Protein AF-A0AAU4K3E0-F1 (afdb_monomer_lite)

pLDDT: mean 83.09, std 16.46, range [31.44, 98.0]

Radius of gyration: 35.88 Å; chains: 1; bounding box: 140×46×78 Å

Organism: NCBI:txid1603258

Structure (mmCIF, N/CA/C/O backbone):
data_AF-A0AAU4K3E0-F1
#
_entry.id   AF-A0AAU4K3E0-F1
#
loop_
_atom_site.group_PDB
_atom_site.id
_atom_site.type_symbol
_atom_site.label_atom_id
_atom_site.label_alt_id
_atom_site.label_comp_id
_atom_site.label_asym_id
_atom_site.label_entity_id
_atom_site.label_seq_id
_atom_site.pdbx_PDB_ins_code
_atom_site.Cartn_x
_atom_site.Cartn_y
_atom_site.Cartn_z
_atom_site.occupancy
_atom_site.B_iso_or_equiv
_atom_site.auth_seq_id
_atom_site.auth_comp_id
_atom_site.auth_asym_id
_atom_site.auth_atom_id
_atom_site.pdbx_PDB_model_num
ATOM 1 N N . MET A 1 1 ? -106.480 -15.255 41.053 1.00 34.50 1 MET A N 1
ATOM 2 C CA . MET A 1 1 ? -106.385 -16.571 40.388 1.00 34.50 1 MET A CA 1
ATOM 3 C C . MET A 1 1 ? -106.235 -16.315 38.897 1.00 34.50 1 MET A C 1
ATOM 5 O O . MET A 1 1 ? -107.130 -15.662 38.391 1.00 34.50 1 MET A O 1
ATOM 9 N N . SER A 1 2 ? -105.126 -16.793 38.299 1.00 38.59 2 SER A N 1
ATOM 10 C CA . SER A 1 2 ? -104.834 -17.085 36.866 1.00 38.59 2 SER A CA 1
ATOM 11 C C . SER A 1 2 ? -105.125 -15.996 35.803 1.00 38.59 2 SER A C 1
ATOM 13 O O . SER A 1 2 ? -106.161 -15.362 35.859 1.00 38.59 2 SER A O 1
ATOM 15 N N . GLU A 1 3 ? -104.283 -15.679 34.810 1.00 31.44 3 GLU A N 1
ATOM 16 C CA . GLU A 1 3 ? -103.585 -16.550 33.848 1.00 31.44 3 GLU A CA 1
ATOM 17 C C . GLU A 1 3 ? -102.465 -15.796 33.081 1.00 31.44 3 GLU A C 1
ATOM 19 O O . GLU A 1 3 ? -102.574 -14.596 32.845 1.00 31.44 3 GLU A O 1
ATOM 24 N N . ALA A 1 4 ? -101.453 -16.571 32.654 1.00 32.88 4 ALA A N 1
ATOM 25 C CA . ALA A 1 4 ? -100.627 -16.503 31.428 1.00 32.88 4 ALA A CA 1
ATOM 26 C C . ALA A 1 4 ? -99.948 -15.166 31.026 1.00 32.88 4 ALA A C 1
ATOM 28 O O . ALA A 1 4 ? -100.584 -14.173 30.710 1.00 32.88 4 ALA A O 1
ATOM 29 N N . GLY A 1 5 ? -98.618 -15.053 30.933 1.00 37.00 5 GLY A N 1
ATOM 30 C CA . GLY A 1 5 ? -97.695 -15.954 30.237 1.00 37.00 5 GLY A CA 1
ATOM 31 C C . GLY A 1 5 ? -97.355 -15.392 28.847 1.00 37.00 5 GLY A C 1
ATOM 32 O O . GLY A 1 5 ? -97.988 -15.757 27.863 1.00 37.00 5 GLY A O 1
ATOM 33 N N . ARG A 1 6 ? -96.344 -14.515 28.739 1.00 33.12 6 ARG A N 1
ATOM 34 C CA . ARG A 1 6 ? -95.689 -14.189 27.457 1.00 33.12 6 ARG A CA 1
ATOM 35 C C . ARG A 1 6 ? -94.205 -14.526 27.556 1.00 33.12 6 ARG A C 1
ATOM 37 O O . ARG A 1 6 ? -93.432 -13.804 28.174 1.00 33.12 6 ARG A O 1
ATOM 44 N N . LEU A 1 7 ? -93.852 -15.660 26.958 1.00 34.28 7 LEU A N 1
ATOM 45 C CA . LEU A 1 7 ? -92.480 -16.098 26.713 1.00 34.28 7 LEU A CA 1
ATOM 46 C C . LEU A 1 7 ? -91.732 -15.048 25.865 1.00 34.28 7 LEU A C 1
ATOM 48 O O . LEU A 1 7 ? -92.329 -14.511 24.924 1.00 34.28 7 LEU A O 1
ATOM 52 N N . PRO A 1 8 ? -90.442 -14.768 26.123 1.00 38.12 8 PRO A N 1
ATOM 53 C CA . PRO A 1 8 ? -89.614 -14.051 25.164 1.00 38.12 8 PRO A CA 1
ATOM 54 C C . PRO A 1 8 ? -89.419 -14.918 23.912 1.00 38.12 8 PRO A C 1
ATOM 56 O O . PRO A 1 8 ? -89.196 -16.128 23.994 1.00 38.12 8 PRO A O 1
ATOM 59 N N . ARG A 1 9 ? -89.561 -14.289 22.739 1.00 39.91 9 ARG A N 1
ATOM 60 C CA . ARG A 1 9 ? -89.386 -14.930 21.430 1.00 39.91 9 ARG A CA 1
ATOM 61 C C . ARG A 1 9 ? -87.986 -15.539 21.342 1.00 39.91 9 ARG A C 1
ATOM 63 O O . ARG A 1 9 ? -86.998 -14.851 21.583 1.00 39.91 9 ARG A O 1
ATOM 70 N N . ARG A 1 10 ? -87.942 -16.824 20.984 1.00 36.66 10 ARG A N 1
ATOM 71 C CA . ARG A 1 10 ? -86.730 -17.571 20.640 1.00 36.66 10 ARG A CA 1
ATOM 72 C C . ARG A 1 10 ? -85.936 -16.802 19.586 1.00 36.66 10 ARG A C 1
ATOM 74 O O . ARG A 1 10 ? -86.478 -16.447 18.543 1.00 36.66 10 ARG A O 1
ATOM 81 N N . GLN A 1 11 ? -84.664 -16.575 19.878 1.00 46.00 11 GLN A N 1
ATOM 82 C CA . GLN A 1 11 ? -83.657 -16.206 18.896 1.00 46.00 11 GLN A CA 1
ATOM 83 C C . GLN A 1 11 ? -83.260 -17.509 18.195 1.00 46.00 11 GLN A C 1
ATOM 85 O O . GLN A 1 11 ? -82.720 -18.410 18.836 1.00 46.00 11 GLN A O 1
ATOM 90 N N . GLU A 1 12 ? -83.616 -17.664 16.924 1.00 45.16 12 GLU A N 1
ATOM 91 C CA . GLU A 1 12 ? -83.157 -18.799 16.124 1.00 45.16 12 GLU A CA 1
ATOM 92 C C . GLU A 1 12 ? -81.790 -18.447 15.540 1.00 45.16 12 GLU A C 1
ATOM 94 O O . GLU A 1 12 ? -81.661 -17.534 14.729 1.00 45.16 12 GLU A O 1
ATOM 99 N N . GLN A 1 13 ? -80.760 -19.148 16.009 1.00 45.66 13 GLN A N 1
ATOM 100 C CA . GLN A 1 13 ? -79.448 -19.174 15.377 1.00 45.66 13 GLN A CA 1
ATOM 101 C C . GLN A 1 13 ? -79.429 -20.370 14.427 1.00 45.66 13 GLN A C 1
ATOM 103 O O . GLN A 1 13 ? -79.470 -21.516 14.873 1.00 45.66 13 GLN A O 1
ATOM 108 N N . ALA A 1 14 ? -79.391 -20.101 13.126 1.00 44.38 14 ALA A N 1
ATOM 109 C CA . ALA A 1 14 ? -79.037 -21.099 12.127 1.00 44.38 14 ALA A CA 1
ATOM 110 C C . ALA A 1 14 ? -77.561 -20.902 11.765 1.00 44.38 14 ALA A C 1
ATOM 112 O O . ALA A 1 14 ? -77.150 -19.795 11.419 1.00 44.38 14 ALA A O 1
ATOM 113 N N . ALA A 1 15 ? -76.774 -21.969 11.892 1.00 46.75 15 ALA A N 1
ATOM 114 C CA . ALA A 1 15 ? -75.382 -22.017 11.470 1.00 46.75 15 ALA A CA 1
ATOM 115 C C . ALA A 1 15 ? -75.309 -22.603 10.057 1.00 46.75 15 ALA A C 1
ATOM 117 O O . ALA A 1 15 ? -75.881 -23.666 9.815 1.00 46.75 15 ALA A O 1
ATOM 118 N N . ASP A 1 16 ? -74.594 -21.931 9.157 1.00 36.75 16 ASP A N 1
ATOM 119 C CA . ASP A 1 16 ? -74.153 -22.515 7.893 1.00 36.75 16 ASP A CA 1
ATOM 120 C C . ASP A 1 16 ? -72.774 -21.941 7.519 1.00 36.75 16 ASP A C 1
ATOM 122 O O . ASP A 1 16 ? -72.615 -20.725 7.401 1.00 36.75 16 ASP A O 1
ATOM 126 N N . GLY A 1 17 ? -71.780 -22.826 7.384 1.00 38.28 17 GLY A N 1
ATOM 127 C CA . GLY A 1 17 ? -70.406 -22.530 6.951 1.00 38.28 17 GLY A CA 1
ATOM 128 C C . GLY A 1 17 ? -69.360 -22.335 8.065 1.00 38.28 17 GLY A C 1
ATOM 129 O O . GLY A 1 17 ? -69.482 -21.439 8.902 1.00 38.28 17 GLY A O 1
ATOM 130 N N . ASP A 1 18 ? -68.294 -23.151 8.033 1.00 50.84 18 ASP A N 1
ATOM 131 C CA . ASP A 1 18 ? -67.126 -23.076 8.926 1.00 50.84 18 ASP A CA 1
ATOM 132 C C . ASP A 1 18 ? -66.590 -21.632 9.009 1.00 50.84 18 ASP A C 1
ATOM 134 O O . ASP A 1 18 ? -66.115 -21.072 8.021 1.00 50.84 18 ASP A O 1
ATOM 138 N N . ASN A 1 19 ? -66.661 -21.039 10.207 1.00 45.50 19 ASN A N 1
ATOM 139 C CA . ASN A 1 19 ? -66.242 -19.674 10.568 1.00 45.50 19 ASN A CA 1
ATOM 140 C C . ASN A 1 19 ? -67.137 -18.475 10.176 1.00 45.50 19 ASN A C 1
ATOM 142 O O . ASN A 1 19 ? -66.684 -17.335 10.302 1.00 45.50 19 ASN A O 1
ATOM 146 N N . ALA A 1 20 ? -68.411 -18.659 9.813 1.00 45.19 20 ALA A N 1
ATOM 147 C CA . ALA A 1 20 ? -69.336 -17.530 9.628 1.00 45.19 20 ALA A CA 1
ATOM 148 C C . ALA A 1 20 ? -70.405 -17.435 10.736 1.00 45.19 20 ALA A C 1
ATOM 150 O O . ALA A 1 20 ? -71.230 -18.326 10.920 1.00 45.19 20 ALA A O 1
ATOM 151 N N . SER A 1 21 ? -70.420 -16.308 11.460 1.00 51.59 21 SER A N 1
ATOM 152 C CA . SER A 1 21 ? -71.492 -15.933 12.395 1.00 51.59 21 SER A CA 1
ATOM 153 C C . SER A 1 21 ? -72.419 -14.919 11.725 1.00 51.59 21 SER A C 1
ATOM 155 O O . SER A 1 21 ? -72.050 -13.761 11.528 1.00 51.59 21 SER A O 1
ATOM 157 N N . MET A 1 22 ? -73.630 -15.348 11.366 1.00 47.00 22 MET A N 1
ATOM 158 C CA . MET A 1 22 ? -74.671 -14.472 10.824 1.00 47.00 22 MET A CA 1
ATOM 159 C C . MET A 1 22 ? -75.481 -13.878 11.979 1.00 47.00 22 MET A C 1
ATOM 161 O O . MET A 1 22 ? -76.388 -14.508 12.520 1.00 47.00 22 MET A O 1
ATOM 165 N N . THR A 1 23 ? -75.144 -12.650 12.373 1.00 55.19 23 THR A N 1
ATOM 166 C CA . THR A 1 23 ? -75.897 -11.897 13.386 1.00 55.19 23 THR A CA 1
ATOM 167 C C . THR A 1 23 ? -76.857 -10.938 12.687 1.00 55.19 23 THR A C 1
ATOM 169 O O . THR A 1 23 ? -76.417 -10.053 11.961 1.00 55.19 23 THR A O 1
ATOM 172 N N . GLN A 1 24 ? -78.167 -11.087 12.903 1.00 53.16 24 GLN A N 1
ATOM 173 C CA . GLN A 1 24 ? -79.176 -10.161 12.379 1.00 53.16 24 GLN A CA 1
ATOM 174 C C . GLN A 1 24 ? -79.812 -9.377 13.537 1.00 53.16 24 GLN A C 1
ATOM 176 O O . GLN A 1 24 ? -80.482 -9.956 14.393 1.00 53.16 24 GLN A O 1
ATOM 181 N N . ALA A 1 25 ? -79.613 -8.054 13.566 1.00 54.97 25 ALA A N 1
ATOM 182 C CA . ALA A 1 25 ? -80.256 -7.148 14.520 1.00 54.97 25 ALA A CA 1
ATOM 183 C C . ALA A 1 25 ? -81.183 -6.165 13.793 1.00 54.97 25 ALA A C 1
ATOM 185 O O . ALA A 1 25 ? -80.863 -5.663 12.722 1.00 54.97 25 ALA A O 1
ATOM 186 N N . GLY A 1 26 ? -82.344 -5.879 14.386 1.00 52.12 26 GLY A N 1
ATOM 187 C CA . GLY A 1 26 ? -83.406 -5.080 13.761 1.00 52.12 26 GLY A CA 1
ATOM 188 C C . GLY A 1 26 ? -83.198 -3.560 13.747 1.00 52.12 26 GLY A C 1
ATOM 189 O O . GLY A 1 26 ? -84.121 -2.856 13.342 1.00 52.12 26 GLY A O 1
ATOM 190 N N . ARG A 1 27 ? -82.051 -3.045 14.213 1.00 59.50 27 ARG A N 1
ATOM 191 C CA . ARG A 1 27 ? -81.659 -1.629 14.069 1.00 59.50 27 ARG A CA 1
ATOM 192 C C . ARG A 1 27 ? -80.161 -1.496 13.766 1.00 59.50 27 ARG A C 1
ATOM 194 O O . ARG A 1 27 ? -79.841 -1.426 12.592 1.00 59.50 27 ARG A O 1
ATOM 201 N N . ASP A 1 28 ? -79.276 -1.571 14.766 1.00 47.56 28 ASP A N 1
ATOM 202 C CA . ASP A 1 28 ? -77.815 -1.490 14.569 1.00 47.56 28 ASP A CA 1
ATOM 203 C C . ASP A 1 28 ? -77.078 -2.663 15.231 1.00 47.56 28 ASP A C 1
ATOM 205 O O . ASP A 1 28 ? -77.444 -3.108 16.322 1.00 47.56 28 ASP A O 1
ATOM 209 N N . ILE A 1 29 ? -76.019 -3.145 14.574 1.00 48.97 29 ILE A N 1
ATOM 210 C CA . ILE A 1 29 ? -75.051 -4.102 15.124 1.00 48.97 29 ILE A CA 1
ATOM 211 C C . ILE A 1 29 ? -73.757 -3.333 15.389 1.00 48.97 29 ILE A C 1
ATOM 213 O O . ILE A 1 29 ? -73.060 -2.947 14.453 1.00 48.97 29 ILE A O 1
ATOM 217 N N . TYR A 1 30 ? -73.410 -3.128 16.659 1.00 42.78 30 TYR A N 1
ATOM 218 C CA . TYR A 1 30 ? -72.085 -2.637 17.028 1.00 42.78 30 TYR A CA 1
ATOM 219 C C . TYR A 1 30 ? -71.095 -3.803 16.981 1.00 42.78 30 TYR A C 1
ATOM 221 O O . TYR A 1 30 ? -70.957 -4.554 17.944 1.00 42.78 30 TYR A O 1
ATOM 229 N N . TYR A 1 31 ? -70.406 -3.962 15.850 1.00 41.91 31 TYR A N 1
ATOM 230 C CA . TYR A 1 31 ? -69.193 -4.773 15.790 1.00 41.91 31 TYR A CA 1
ATOM 231 C C . TYR A 1 31 ? -68.069 -3.998 16.486 1.00 41.91 31 TYR A C 1
ATOM 233 O O . TYR A 1 31 ? -67.401 -3.163 15.881 1.00 41.91 31 TYR A O 1
ATOM 241 N N . THR A 1 32 ? -67.836 -4.269 17.770 1.00 44.06 32 THR A N 1
ATOM 242 C CA . THR A 1 32 ? -66.510 -4.047 18.353 1.00 44.06 32 THR A CA 1
ATOM 243 C C . THR A 1 32 ? -65.598 -5.115 17.773 1.00 44.06 32 THR A C 1
ATOM 245 O O . THR A 1 32 ? -65.441 -6.194 18.341 1.00 44.06 32 THR A O 1
ATOM 248 N N . THR A 1 33 ? -65.040 -4.845 16.594 1.00 43.19 33 THR A N 1
ATOM 249 C CA . THR A 1 33 ? -63.851 -5.552 16.128 1.00 43.19 33 THR A CA 1
ATOM 250 C C . THR A 1 33 ? -62.838 -5.426 17.257 1.00 43.19 33 THR A C 1
ATOM 252 O O . THR A 1 33 ? -62.455 -4.307 17.598 1.00 43.19 33 THR A O 1
ATOM 255 N N . ASN A 1 34 ? -62.472 -6.540 17.898 1.00 45.06 34 ASN A N 1
ATOM 256 C CA . ASN A 1 34 ? -61.331 -6.574 18.804 1.00 45.06 34 ASN A CA 1
ATOM 257 C C . ASN A 1 34 ? -60.159 -5.987 18.020 1.00 45.06 34 ASN A C 1
ATOM 259 O O . ASN A 1 34 ? -59.658 -6.611 17.086 1.00 45.06 34 ASN A O 1
ATOM 263 N N . ASN A 1 35 ? -59.813 -4.740 18.326 1.00 45.38 35 ASN A N 1
ATOM 264 C CA . ASN A 1 35 ? -58.705 -4.042 17.711 1.00 45.38 35 ASN A CA 1
ATOM 265 C C . ASN A 1 35 ? -57.454 -4.816 18.137 1.00 45.38 35 ASN A C 1
ATOM 267 O O . ASN A 1 35 ? -56.925 -4.599 19.219 1.00 45.38 35 ASN A O 1
ATOM 271 N N . TYR A 1 36 ? -56.984 -5.734 17.294 1.00 48.03 36 TYR A N 1
ATOM 272 C CA . TYR A 1 36 ? -55.678 -6.389 17.411 1.00 48.03 36 TYR A CA 1
ATOM 273 C C . TYR A 1 36 ? -54.528 -5.412 17.092 1.00 48.03 36 TYR A C 1
ATOM 275 O O . TYR A 1 36 ? -53.482 -5.807 16.588 1.00 48.03 36 TYR A O 1
ATOM 283 N N . GLY A 1 37 ? -54.715 -4.117 17.349 1.00 46.53 37 GLY A N 1
ATOM 284 C CA . GLY A 1 37 ? -53.609 -3.194 17.514 1.00 46.53 37 GLY A CA 1
ATOM 285 C C . GLY A 1 37 ? -53.227 -3.275 18.977 1.00 46.53 37 GLY A C 1
ATOM 286 O O . GLY A 1 37 ? -53.953 -2.736 19.808 1.00 46.53 37 GLY A O 1
ATOM 287 N N . SER A 1 38 ? -52.153 -4.000 19.291 1.00 54.84 38 SER A N 1
ATOM 288 C CA . SER A 1 38 ? -51.569 -4.006 20.630 1.00 54.84 38 SER A CA 1
ATOM 289 C C . SER A 1 38 ? -51.498 -2.560 21.120 1.00 54.84 38 SER A C 1
ATOM 291 O O . SER A 1 38 ? -50.961 -1.702 20.412 1.00 54.84 38 SER A O 1
ATOM 293 N N . ASP A 1 39 ? -52.094 -2.275 22.279 1.00 70.69 39 ASP A N 1
ATOM 294 C CA . ASP A 1 39 ? -52.046 -0.931 22.848 1.00 70.69 39 ASP A CA 1
ATOM 295 C C . ASP A 1 39 ? -50.570 -0.516 22.947 1.00 70.69 39 ASP A C 1
ATOM 297 O O . ASP A 1 39 ? -49.707 -1.334 23.277 1.00 70.69 39 ASP A O 1
ATOM 301 N N . VAL A 1 40 ? -50.245 0.735 22.619 1.00 68.56 40 VAL A N 1
ATOM 302 C CA . VAL A 1 40 ? -48.854 1.227 22.620 1.00 68.56 40 VAL A CA 1
ATOM 303 C C . VAL A 1 40 ? -48.207 0.989 23.993 1.00 68.56 40 VAL A C 1
ATOM 305 O O . VAL A 1 40 ? -47.001 0.757 24.085 1.00 68.56 40 VAL A O 1
ATOM 308 N N . SER A 1 41 ? -49.025 0.968 25.051 1.00 73.12 41 SER A N 1
ATOM 309 C CA . SER A 1 41 ? -48.649 0.570 26.408 1.00 73.12 41 SER A CA 1
ATOM 310 C C . SER A 1 41 ? -48.149 -0.884 26.501 1.00 73.12 41 SER A C 1
ATOM 312 O O . SER A 1 41 ? -47.076 -1.112 27.050 1.00 73.12 41 SER A O 1
ATOM 314 N N . GLN A 1 42 ? -48.851 -1.848 25.898 1.00 72.75 42 GLN A N 1
ATOM 315 C CA . GLN A 1 42 ? -48.492 -3.270 25.883 1.00 72.75 42 GLN A CA 1
ATOM 316 C C . GLN A 1 42 ? -47.246 -3.534 25.033 1.00 72.75 42 GLN A C 1
ATOM 318 O O . GLN A 1 42 ? -46.381 -4.307 25.433 1.00 72.75 42 GLN A O 1
ATOM 323 N N . ILE A 1 43 ? -47.109 -2.862 23.882 1.00 73.06 43 ILE A N 1
ATOM 324 C CA . ILE A 1 43 ? -45.886 -2.952 23.062 1.00 73.06 43 ILE A CA 1
ATOM 325 C C . ILE A 1 43 ? -44.685 -2.422 23.849 1.00 73.06 43 ILE A C 1
ATOM 327 O O . ILE A 1 43 ? -43.617 -3.030 23.827 1.00 73.06 43 ILE A O 1
ATOM 331 N N . ARG A 1 44 ? -44.855 -1.301 24.560 1.00 80.31 44 ARG A N 1
ATOM 332 C CA . ARG A 1 44 ? -43.808 -0.724 25.404 1.00 80.31 44 ARG A CA 1
ATOM 333 C C . ARG A 1 44 ? -43.424 -1.658 26.549 1.00 80.31 44 ARG A C 1
ATOM 335 O O . ARG A 1 44 ? -42.239 -1.824 26.797 1.00 80.31 44 ARG A O 1
ATOM 342 N N . GLU A 1 45 ? -44.397 -2.266 27.216 1.00 84.75 45 GLU A N 1
ATOM 343 C CA . GLU A 1 45 ? -44.155 -3.181 28.334 1.00 84.75 45 GLU A CA 1
ATOM 344 C C . GLU A 1 45 ? -43.394 -4.435 27.878 1.00 84.75 45 GLU A C 1
ATOM 346 O O . GLU A 1 45 ? -42.373 -4.784 28.469 1.00 84.75 45 GLU A O 1
ATOM 351 N N . ILE A 1 46 ? -43.797 -5.021 26.744 1.00 79.25 46 ILE A N 1
ATOM 352 C CA . ILE A 1 46 ? -43.082 -6.135 26.105 1.00 79.25 46 ILE A CA 1
ATOM 353 C C . ILE A 1 46 ? -41.665 -5.709 25.698 1.00 79.25 46 ILE A C 1
ATOM 355 O O . ILE A 1 46 ? -40.706 -6.433 25.957 1.00 79.25 46 ILE A O 1
ATOM 359 N N . ALA A 1 47 ? -41.495 -4.533 25.087 1.00 80.62 47 ALA A N 1
ATOM 360 C CA . ALA A 1 47 ? -40.177 -4.039 24.690 1.00 80.62 47 ALA A CA 1
ATOM 361 C C . ALA A 1 47 ? -39.264 -3.791 25.904 1.00 80.62 47 ALA A C 1
ATOM 363 O O . ALA A 1 47 ? -38.095 -4.172 25.880 1.00 80.62 47 ALA A O 1
ATOM 364 N N . GLU A 1 48 ? -39.784 -3.201 26.982 1.00 85.81 48 GLU A N 1
ATOM 365 C CA . GLU A 1 48 ? -39.043 -2.984 28.228 1.00 85.81 48 GLU A CA 1
ATOM 366 C C . GLU A 1 48 ? -38.661 -4.311 28.902 1.00 85.81 48 GLU A C 1
ATOM 368 O O . GLU A 1 48 ? -37.556 -4.433 29.433 1.00 85.81 48 GLU A O 1
ATOM 373 N N . GLU A 1 49 ? -39.533 -5.319 28.865 1.00 85.44 49 GLU A N 1
ATOM 374 C CA . GLU A 1 49 ? -39.252 -6.656 29.393 1.00 85.44 49 GLU A CA 1
ATOM 375 C C . GLU A 1 49 ? -38.206 -7.404 28.557 1.00 85.44 49 GLU A C 1
ATOM 377 O O . GLU A 1 49 ? -37.271 -7.987 29.115 1.00 85.44 49 GLU A O 1
ATOM 382 N N . VAL A 1 50 ? -38.288 -7.327 27.227 1.00 83.69 50 VAL A N 1
ATOM 383 C CA . VAL A 1 50 ? -37.275 -7.883 26.319 1.00 83.69 50 VAL A CA 1
ATOM 384 C C . VAL A 1 50 ? -35.928 -7.197 26.535 1.00 83.69 50 VAL A C 1
ATOM 386 O O . VAL A 1 50 ? -34.920 -7.879 26.683 1.00 83.69 50 VAL A O 1
ATOM 389 N N . VAL A 1 51 ? -35.8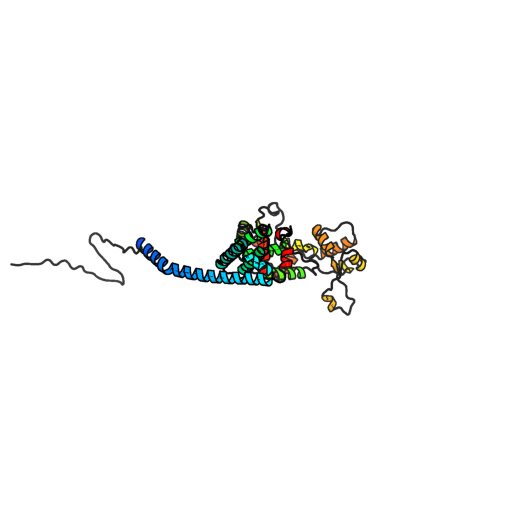83 -5.867 26.645 1.00 85.69 51 VAL A N 1
ATOM 390 C CA . VAL A 1 51 ? -34.633 -5.143 26.931 1.00 85.69 51 VAL A CA 1
ATOM 391 C C . VAL A 1 51 ? -34.073 -5.548 28.294 1.00 85.69 51 VAL A C 1
ATOM 393 O O . VAL A 1 51 ? -32.893 -5.868 28.398 1.00 85.69 51 VAL A O 1
ATOM 396 N N . ARG A 1 52 ? -34.897 -5.598 29.344 1.00 86.56 52 ARG A N 1
ATOM 397 C CA . ARG A 1 52 ? -34.437 -5.956 30.695 1.00 86.56 52 ARG A CA 1
ATOM 398 C C . ARG A 1 52 ? -33.929 -7.397 30.781 1.00 86.56 52 ARG A C 1
ATOM 400 O O . ARG A 1 52 ? -32.985 -7.653 31.523 1.00 86.56 52 ARG A O 1
ATOM 407 N N . SER A 1 53 ? -34.550 -8.319 30.045 1.00 87.38 53 SER A N 1
ATOM 408 C CA . SER A 1 53 ? -34.184 -9.740 30.055 1.00 87.38 53 SER A CA 1
ATOM 409 C C . SER A 1 53 ? -33.017 -10.074 29.122 1.00 87.38 53 SER A C 1
ATOM 411 O O . SER A 1 53 ? -32.174 -10.884 29.495 1.00 87.38 53 SER A O 1
ATOM 413 N N . GLN A 1 54 ? -32.931 -9.443 27.946 1.00 86.56 54 GLN A N 1
ATOM 414 C CA . GLN A 1 54 ? -31.957 -9.794 26.904 1.00 86.56 54 GLN A CA 1
ATOM 415 C C . GLN A 1 54 ? -30.731 -8.873 26.870 1.00 86.56 54 GLN A C 1
ATOM 417 O O . GLN A 1 54 ? -29.628 -9.345 26.604 1.00 86.56 54 GLN A O 1
ATOM 422 N N . ALA A 1 55 ? -30.871 -7.572 27.163 1.00 86.31 55 ALA A N 1
ATOM 423 C CA . ALA A 1 55 ? -29.755 -6.628 27.039 1.00 86.31 55 ALA A CA 1
ATOM 424 C C . ALA A 1 55 ? -28.537 -6.976 27.918 1.00 86.31 55 ALA A C 1
ATOM 426 O O . ALA A 1 55 ? -27.419 -6.835 27.425 1.00 86.31 55 ALA A O 1
ATOM 427 N N . PRO A 1 56 ? -28.686 -7.469 29.169 1.00 91.44 56 PRO A N 1
ATOM 428 C CA . PRO A 1 56 ? -27.533 -7.889 29.964 1.00 91.44 56 PRO A CA 1
ATOM 429 C C . PRO A 1 56 ? -26.767 -9.060 29.340 1.00 91.44 56 PRO A C 1
ATOM 431 O O . PRO A 1 56 ? -25.540 -9.071 29.390 1.00 91.44 56 PRO A O 1
ATOM 434 N N . ALA A 1 57 ? -27.476 -10.024 28.742 1.00 90.94 57 ALA A N 1
ATOM 435 C CA . ALA A 1 57 ? -26.859 -11.177 28.090 1.00 90.94 57 ALA A CA 1
ATOM 436 C C . ALA A 1 57 ? -26.097 -10.755 26.826 1.00 90.94 57 ALA A C 1
ATOM 438 O O . ALA A 1 57 ? -24.926 -11.093 26.683 1.00 90.94 57 ALA A O 1
ATOM 439 N N . ILE A 1 58 ? -26.718 -9.927 25.978 1.00 90.00 58 ILE A N 1
ATOM 440 C CA . ILE A 1 58 ? -26.088 -9.376 24.766 1.00 90.00 58 ILE A CA 1
ATOM 441 C C . ILE A 1 58 ? -24.856 -8.531 25.129 1.00 90.00 58 ILE A C 1
ATOM 443 O O . ILE A 1 58 ? -23.807 -8.646 24.500 1.00 90.0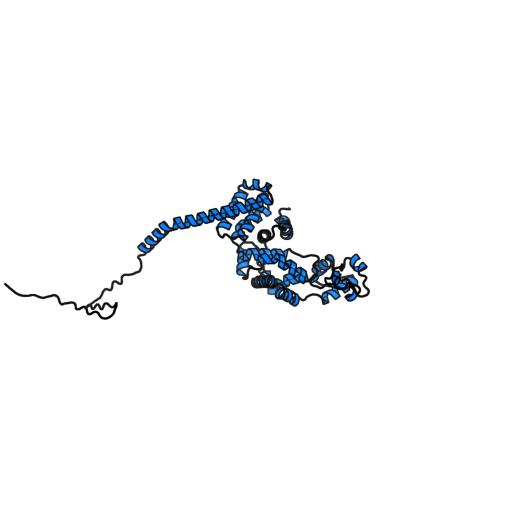0 58 ILE A O 1
ATOM 447 N N . ALA A 1 59 ? -24.948 -7.700 26.173 1.00 90.75 59 ALA A N 1
ATOM 448 C CA . ALA A 1 59 ? -23.819 -6.899 26.642 1.00 90.75 59 ALA A CA 1
ATOM 449 C C . ALA A 1 59 ? -22.683 -7.764 27.214 1.00 90.75 59 ALA A C 1
ATOM 451 O O . ALA A 1 59 ? -21.513 -7.440 27.018 1.00 90.75 59 ALA A O 1
ATOM 452 N N . ALA A 1 60 ? -23.009 -8.856 27.913 1.00 93.12 60 ALA A N 1
ATOM 453 C CA . ALA A 1 60 ? -22.014 -9.793 28.425 1.00 93.12 60 ALA A CA 1
ATOM 454 C C . ALA A 1 60 ? -21.287 -10.533 27.290 1.00 93.12 60 ALA A C 1
ATOM 456 O O . ALA A 1 60 ? -20.067 -10.660 27.344 1.00 93.12 60 ALA A O 1
ATOM 457 N N . GLU A 1 61 ? -22.012 -10.957 26.253 1.00 92.50 61 GLU A N 1
ATOM 458 C CA . GLU A 1 61 ? -21.440 -11.585 25.056 1.00 92.50 61 GLU A CA 1
ATOM 459 C C . GLU A 1 61 ? -20.514 -10.620 24.302 1.00 92.50 61 GLU A C 1
ATOM 461 O O . GLU A 1 61 ? -19.357 -10.947 24.042 1.00 92.50 61 GLU A O 1
ATOM 466 N N . ALA A 1 62 ? -20.971 -9.388 24.050 1.00 90.38 62 ALA A N 1
ATOM 467 C CA . ALA A 1 62 ? -20.153 -8.356 23.415 1.00 90.38 62 ALA A CA 1
ATOM 468 C C . ALA A 1 62 ? -18.892 -8.028 24.232 1.00 90.38 62 ALA A C 1
ATOM 470 O O . ALA A 1 62 ? -17.816 -7.825 23.671 1.00 90.38 62 ALA A O 1
ATOM 471 N N . LYS A 1 63 ? -19.003 -8.007 25.567 1.00 93.75 63 LYS A N 1
ATOM 472 C CA . LYS A 1 63 ? -17.861 -7.789 26.459 1.00 93.75 63 LYS A CA 1
ATOM 473 C C . LYS A 1 63 ? -16.845 -8.929 26.372 1.00 93.75 63 LYS A C 1
ATOM 475 O O . LYS A 1 63 ? -15.653 -8.646 26.314 1.00 93.75 63 LYS A O 1
ATOM 480 N N . ALA A 1 64 ? -17.296 -10.183 26.358 1.00 94.06 64 ALA A N 1
ATOM 481 C CA . ALA A 1 64 ? -16.406 -11.335 26.225 1.00 94.06 64 ALA A CA 1
ATOM 482 C C . ALA A 1 64 ? -15.646 -11.296 24.889 1.00 94.06 64 ALA A C 1
ATOM 484 O O . ALA A 1 64 ? -14.423 -11.411 24.878 1.00 94.06 64 ALA A O 1
ATOM 485 N N . LEU A 1 65 ? -16.350 -11.015 23.785 1.00 92.75 65 LEU A N 1
ATOM 486 C CA . LEU A 1 65 ? -15.734 -10.871 22.463 1.00 92.75 65 LEU A CA 1
ATOM 487 C C . LEU A 1 65 ? -14.698 -9.736 22.428 1.00 92.75 65 LEU A C 1
ATOM 489 O O . LEU A 1 65 ? -13.618 -9.888 21.852 1.00 92.75 65 LEU A O 1
ATOM 493 N N . TRP A 1 66 ? -15.004 -8.606 23.072 1.00 95.12 66 TRP A N 1
ATOM 494 C CA . TRP A 1 66 ? -14.069 -7.491 23.198 1.00 95.12 66 TRP A CA 1
ATOM 495 C C . TRP A 1 66 ? -12.827 -7.872 24.011 1.00 95.12 66 TRP A C 1
ATOM 497 O O . TRP A 1 66 ? -11.715 -7.563 23.592 1.00 95.12 66 TRP A O 1
ATOM 507 N N . GLU A 1 67 ? -12.989 -8.557 25.149 1.00 95.44 67 GLU A N 1
ATOM 508 C CA . GLU A 1 67 ? -11.870 -9.002 25.993 1.00 95.44 67 GLU A CA 1
ATOM 509 C C . GLU A 1 67 ? -10.961 -9.996 25.258 1.00 95.44 67 GLU A C 1
ATOM 511 O O . GLU A 1 67 ? -9.738 -9.928 25.402 1.00 95.44 67 GLU A O 1
ATOM 516 N N . ASP A 1 68 ? -11.539 -10.886 24.450 1.00 95.94 68 ASP A N 1
ATOM 517 C CA . ASP A 1 68 ? -10.786 -11.836 23.634 1.00 95.94 68 ASP A CA 1
ATOM 518 C C . ASP A 1 68 ? -10.008 -11.135 22.520 1.00 95.94 68 ASP A C 1
ATOM 520 O O . ASP A 1 68 ? -8.788 -11.299 22.438 1.00 95.94 68 ASP A O 1
ATOM 524 N N . SER A 1 69 ? -10.672 -10.258 21.763 1.00 94.94 69 SER A N 1
ATOM 525 C CA . SER A 1 69 ? -10.041 -9.464 20.700 1.00 94.94 69 SER A CA 1
ATOM 526 C C . SER A 1 69 ? -8.928 -8.568 21.252 1.00 94.94 69 SER A C 1
ATOM 528 O O . SER A 1 69 ? -7.836 -8.481 20.689 1.00 94.94 69 SER A O 1
ATOM 530 N N . ALA A 1 70 ? -9.172 -7.915 22.393 1.00 96.00 70 ALA A N 1
ATOM 531 C CA . ALA A 1 70 ? -8.188 -7.066 23.050 1.00 96.00 70 ALA A CA 1
ATOM 532 C C . ALA A 1 70 ? -6.966 -7.870 23.505 1.00 96.00 70 ALA A C 1
ATOM 534 O O . ALA A 1 70 ? -5.839 -7.391 23.374 1.00 96.00 70 ALA A O 1
ATOM 535 N N . ARG A 1 71 ? -7.158 -9.089 24.022 1.00 96.75 71 ARG A N 1
ATOM 536 C CA . ARG A 1 71 ? -6.052 -9.967 24.421 1.00 96.75 71 ARG A CA 1
ATOM 537 C C . ARG A 1 71 ? -5.228 -10.410 23.220 1.00 96.75 71 ARG A C 1
ATOM 539 O O . ARG A 1 71 ? -4.004 -10.355 23.284 1.00 96.75 71 ARG A O 1
ATOM 546 N N . GLU A 1 72 ? -5.898 -10.812 22.150 1.00 97.06 72 GLU A N 1
ATOM 547 C CA . GLU A 1 72 ? -5.278 -11.297 20.922 1.00 97.06 72 GLU A CA 1
ATOM 548 C C . GLU A 1 72 ? -4.366 -10.246 20.282 1.00 97.06 72 GLU A C 1
ATOM 550 O O . GLU A 1 72 ? -3.170 -10.485 20.117 1.00 97.06 72 GLU A O 1
ATOM 555 N N . ILE A 1 73 ? -4.881 -9.040 20.021 1.00 97.44 73 ILE A N 1
ATOM 556 C CA . ILE A 1 73 ? -4.055 -7.974 19.440 1.00 97.44 73 ILE A CA 1
ATOM 557 C C . ILE A 1 73 ? -2.942 -7.520 20.392 1.00 97.44 73 ILE A C 1
ATOM 559 O O . ILE A 1 73 ? -1.843 -7.191 19.953 1.00 97.44 73 ILE A O 1
ATOM 563 N N . THR A 1 74 ? -3.186 -7.536 21.708 1.00 97.31 74 THR A N 1
ATOM 564 C CA . THR A 1 74 ? -2.146 -7.201 22.694 1.00 97.31 74 THR A CA 1
ATOM 565 C C . THR A 1 74 ? -0.994 -8.197 22.632 1.00 97.31 74 THR A C 1
ATOM 567 O O . THR A 1 74 ? 0.163 -7.785 22.697 1.00 97.31 74 THR A O 1
ATOM 570 N N . LEU A 1 75 ? -1.297 -9.491 22.497 1.00 97.00 75 LEU A N 1
ATOM 571 C CA . LEU A 1 75 ? -0.283 -10.528 22.354 1.00 97.00 75 LEU A CA 1
ATOM 572 C C . LEU A 1 75 ? 0.514 -10.326 21.061 1.00 97.00 75 LEU A C 1
ATOM 574 O O . LEU A 1 75 ? 1.735 -10.259 21.136 1.00 97.00 75 LEU A O 1
ATOM 578 N N . SER A 1 76 ? -0.169 -10.103 19.933 1.00 95.94 76 SER A N 1
ATOM 579 C CA . SER A 1 76 ? 0.457 -9.814 18.631 1.00 95.94 76 SER A CA 1
ATOM 580 C C . SER A 1 76 ? 1.446 -8.641 18.711 1.00 95.94 76 SER A C 1
ATOM 582 O O . SER A 1 76 ? 2.594 -8.738 18.280 1.00 95.94 76 SER A O 1
ATOM 584 N N . ILE A 1 77 ? 1.042 -7.544 19.363 1.00 96.44 77 ILE A N 1
ATOM 585 C CA . ILE A 1 77 ? 1.891 -6.363 19.589 1.00 96.44 77 ILE A CA 1
ATOM 586 C C . ILE A 1 77 ? 3.105 -6.688 20.451 1.00 96.44 77 ILE A C 1
ATOM 588 O O . ILE A 1 77 ? 4.220 -6.287 20.118 1.00 96.44 77 ILE A O 1
ATOM 592 N N . VAL A 1 78 ? 2.912 -7.383 21.570 1.00 95.50 78 VAL A N 1
ATOM 593 C CA . VAL A 1 78 ? 4.022 -7.729 22.464 1.00 95.50 78 VAL A CA 1
ATOM 594 C C . VAL A 1 78 ? 5.003 -8.672 21.766 1.00 95.50 78 VAL A C 1
ATOM 596 O O . VAL A 1 78 ? 6.212 -8.476 21.889 1.00 95.50 78 VAL A O 1
ATOM 599 N N . GLU A 1 79 ? 4.508 -9.645 21.005 1.00 94.75 79 GLU A N 1
ATOM 600 C CA . GLU A 1 79 ? 5.328 -10.572 20.224 1.00 94.75 79 GLU A CA 1
ATOM 601 C C . GLU A 1 79 ? 6.150 -9.843 19.153 1.00 94.75 79 GLU A C 1
ATOM 603 O O . GLU A 1 79 ? 7.366 -10.038 19.098 1.00 94.75 79 GLU A O 1
ATOM 608 N N . GLU A 1 80 ? 5.545 -8.945 18.366 1.00 92.38 80 GLU A N 1
ATOM 609 C CA . GLU A 1 80 ? 6.277 -8.163 17.358 1.00 92.38 80 GLU A CA 1
ATOM 610 C C . GLU A 1 80 ? 7.320 -7.235 18.001 1.00 92.38 80 GLU A C 1
ATOM 612 O O . GLU A 1 80 ? 8.455 -7.144 17.527 1.00 92.38 80 GLU A O 1
ATOM 617 N N . VAL A 1 81 ? 6.993 -6.584 19.122 1.00 93.38 81 VAL A N 1
ATOM 618 C CA . VAL A 1 81 ? 7.950 -5.731 19.848 1.00 93.38 81 VAL A CA 1
ATOM 619 C C . VAL A 1 81 ? 9.128 -6.547 20.367 1.00 93.38 81 VAL A C 1
ATOM 621 O O . VAL A 1 81 ? 10.2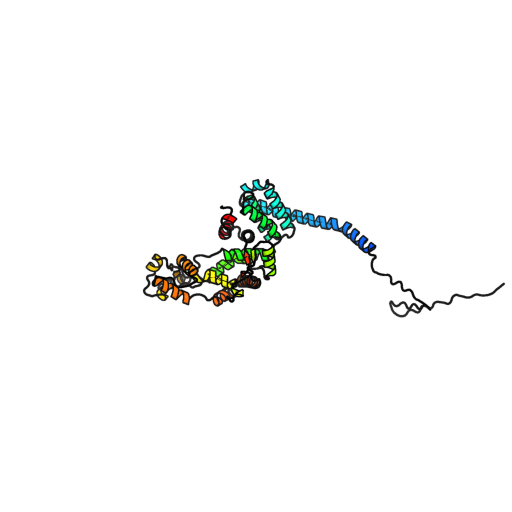70 -6.138 20.174 1.00 93.38 81 VAL A O 1
ATOM 624 N N . ILE A 1 82 ? 8.883 -7.700 20.996 1.00 93.00 82 ILE A N 1
ATOM 625 C CA . ILE A 1 82 ? 9.950 -8.568 21.515 1.00 93.00 82 ILE A CA 1
ATOM 626 C C . ILE A 1 82 ? 10.817 -9.112 20.378 1.00 93.00 82 ILE A C 1
ATOM 628 O O . ILE A 1 82 ? 12.029 -9.226 20.546 1.00 93.00 82 ILE A O 1
ATOM 632 N N . ARG A 1 83 ? 10.223 -9.452 19.233 1.00 89.38 83 ARG A N 1
ATOM 633 C CA . ARG A 1 83 ? 10.957 -9.998 18.088 1.00 89.38 83 ARG A CA 1
ATOM 634 C C . ARG A 1 83 ? 11.851 -8.949 17.430 1.00 89.38 83 ARG A C 1
ATOM 636 O O . ARG A 1 83 ? 13.016 -9.228 17.157 1.00 89.38 83 ARG A O 1
ATOM 643 N N . ASP A 1 84 ? 11.315 -7.755 17.199 1.00 85.25 84 ASP A N 1
ATOM 644 C CA . ASP A 1 84 ? 11.923 -6.802 16.270 1.00 85.25 84 ASP A CA 1
ATOM 645 C C . ASP A 1 84 ? 12.597 -5.609 16.977 1.00 85.25 84 ASP A C 1
ATOM 647 O O . ASP A 1 84 ? 13.501 -4.997 16.406 1.00 85.25 84 ASP A O 1
ATOM 651 N N . SER A 1 85 ? 12.173 -5.230 18.192 1.00 85.62 85 SER A N 1
ATOM 652 C CA . SER A 1 85 ? 12.787 -4.139 18.983 1.00 85.62 85 SER A CA 1
ATOM 653 C C . SER A 1 85 ? 12.507 -4.276 20.492 1.00 85.62 85 SER A C 1
ATOM 655 O O . SER A 1 85 ? 11.706 -3.507 21.042 1.00 85.62 85 SER A O 1
ATOM 657 N N . PRO A 1 86 ? 13.150 -5.234 21.189 1.00 90.50 86 PRO A N 1
ATOM 658 C CA . PRO A 1 86 ? 12.926 -5.488 22.615 1.00 90.50 86 PRO A CA 1
ATOM 659 C C . PRO A 1 86 ? 13.047 -4.241 23.503 1.00 90.50 86 PRO A C 1
ATOM 661 O O . PRO A 1 86 ? 12.338 -4.099 24.499 1.00 90.50 86 PRO A O 1
ATOM 664 N N . GLU A 1 87 ? 13.932 -3.311 23.147 1.00 90.19 87 GLU A N 1
ATOM 665 C CA . GLU A 1 87 ? 14.153 -2.051 23.856 1.00 90.19 87 GLU A CA 1
ATOM 666 C C . GLU A 1 87 ? 12.909 -1.145 23.883 1.00 90.19 87 GLU A C 1
ATOM 668 O O . GLU A 1 87 ? 12.681 -0.425 24.867 1.00 90.19 87 GLU A O 1
ATOM 673 N N . ALA A 1 88 ? 12.055 -1.234 22.856 1.00 90.69 88 ALA A N 1
ATOM 674 C CA . ALA A 1 88 ? 10.817 -0.467 22.748 1.00 90.69 88 ALA A CA 1
ATOM 675 C C . ALA A 1 88 ? 9.735 -0.945 23.731 1.00 90.69 88 ALA A C 1
ATOM 677 O O . ALA A 1 88 ? 8.773 -0.218 23.981 1.00 90.69 88 ALA A O 1
ATOM 678 N N . LEU A 1 89 ? 9.898 -2.115 24.364 1.00 92.94 89 LEU A N 1
ATOM 679 C CA . LEU A 1 89 ? 8.949 -2.622 25.359 1.00 92.94 89 LEU A CA 1
ATOM 680 C C . LEU A 1 89 ? 8.805 -1.665 26.553 1.00 92.94 89 LEU A C 1
ATOM 682 O O . LEU A 1 89 ? 7.711 -1.472 27.081 1.00 92.94 89 LEU A O 1
ATOM 686 N N . SER A 1 90 ? 9.895 -0.994 26.938 1.00 93.31 90 SER A N 1
ATOM 687 C CA . SER A 1 90 ? 9.874 0.014 28.006 1.00 93.31 90 SER A CA 1
ATOM 688 C C . SER A 1 90 ? 8.955 1.206 27.691 1.00 93.31 90 SER A C 1
ATOM 690 O O . SER A 1 90 ? 8.382 1.804 28.606 1.00 93.31 90 SER A O 1
ATOM 692 N N . ALA A 1 91 ? 8.734 1.513 26.405 1.00 93.75 91 ALA A N 1
ATOM 693 C CA . ALA A 1 91 ? 7.868 2.603 25.967 1.00 93.75 91 ALA A CA 1
ATOM 694 C C . ALA A 1 91 ? 6.383 2.340 26.262 1.00 93.75 91 ALA A C 1
ATOM 696 O O . ALA A 1 91 ? 5.611 3.295 26.359 1.00 93.75 91 ALA A O 1
ATOM 697 N N . PHE A 1 92 ? 5.977 1.085 26.490 1.00 94.75 92 PHE A N 1
ATOM 698 C CA . PHE A 1 92 ? 4.601 0.749 26.867 1.00 94.75 92 PHE A CA 1
ATOM 699 C C . PHE A 1 92 ? 4.214 1.297 28.242 1.00 94.75 92 PHE A C 1
ATOM 701 O O . PHE A 1 92 ? 3.031 1.463 28.503 1.00 94.75 92 PHE A O 1
ATOM 708 N N . ALA A 1 93 ? 5.157 1.671 29.108 1.00 94.38 93 ALA A N 1
ATOM 709 C CA . ALA A 1 93 ? 4.816 2.386 30.340 1.00 94.38 93 ALA A CA 1
ATOM 710 C C . ALA A 1 93 ? 4.304 3.821 30.079 1.00 94.38 93 ALA A C 1
ATOM 712 O O . ALA A 1 93 ? 3.694 4.436 30.955 1.00 94.38 93 ALA A O 1
ATOM 713 N N . ALA A 1 94 ? 4.548 4.381 28.888 1.00 94.69 94 ALA A N 1
ATOM 714 C CA . ALA A 1 94 ? 4.169 5.748 28.563 1.00 94.69 94 ALA A CA 1
ATOM 715 C C . ALA A 1 94 ? 2.670 5.858 28.207 1.00 94.69 94 ALA A C 1
ATOM 717 O O . ALA A 1 94 ? 2.185 5.096 27.365 1.00 94.69 94 ALA A O 1
ATOM 718 N N . PRO A 1 95 ? 1.947 6.885 28.712 1.00 96.12 95 PRO A N 1
ATOM 719 C CA . PRO A 1 95 ? 0.534 7.103 28.382 1.00 96.12 95 PRO A CA 1
ATOM 720 C C . PRO A 1 95 ? 0.252 7.169 26.877 1.00 96.12 95 PRO A C 1
ATOM 722 O O . PRO A 1 95 ? -0.771 6.688 26.411 1.00 96.12 95 PRO A O 1
ATOM 725 N N . ARG A 1 96 ? 1.186 7.727 26.097 1.00 95.12 96 ARG A N 1
ATOM 726 C CA . ARG A 1 96 ? 1.098 7.812 24.632 1.00 95.12 96 ARG A CA 1
ATOM 727 C C . ARG A 1 96 ? 0.933 6.439 23.971 1.00 95.12 96 ARG A C 1
ATOM 729 O O . ARG A 1 96 ? 0.098 6.304 23.085 1.00 95.12 96 ARG A O 1
ATOM 736 N N . VAL A 1 97 ? 1.735 5.458 24.385 1.00 96.75 97 VAL A N 1
ATOM 737 C CA . VAL A 1 97 ? 1.715 4.102 23.816 1.00 96.75 97 VAL A CA 1
ATOM 738 C C . VAL A 1 97 ? 0.512 3.329 24.350 1.00 96.75 97 VAL A C 1
ATOM 740 O O . VAL A 1 97 ? -0.131 2.621 23.590 1.00 96.75 97 VAL A O 1
ATOM 743 N N . GLN A 1 98 ? 0.126 3.543 25.612 1.00 97.12 98 GLN A N 1
ATOM 744 C CA . GLN A 1 98 ? -1.097 2.959 26.180 1.00 97.12 98 GLN A CA 1
ATOM 745 C C . GLN A 1 98 ? -2.373 3.443 25.476 1.00 97.12 98 GLN A C 1
ATOM 747 O O . GLN A 1 98 ? -3.268 2.648 25.214 1.00 97.12 98 GLN A O 1
ATOM 752 N N . ILE A 1 99 ? -2.446 4.727 25.108 1.00 97.75 99 ILE A N 1
ATOM 753 C CA . ILE A 1 99 ? -3.557 5.261 24.305 1.00 97.75 99 ILE A CA 1
ATOM 754 C C . ILE A 1 99 ? -3.584 4.609 22.917 1.00 97.75 99 ILE A C 1
ATOM 756 O O . ILE A 1 99 ? -4.657 4.251 22.440 1.00 97.75 99 ILE A O 1
ATOM 760 N N . ALA A 1 100 ? -2.422 4.430 22.281 1.00 97.88 100 ALA A N 1
ATOM 761 C CA . ALA A 1 100 ? -2.334 3.742 20.995 1.00 97.88 100 ALA A CA 1
ATOM 762 C C . ALA A 1 100 ? -2.775 2.271 21.106 1.00 97.88 100 ALA A C 1
ATOM 764 O O . ALA A 1 100 ? -3.583 1.810 20.306 1.00 97.88 100 ALA A O 1
ATOM 765 N N . LEU A 1 101 ? -2.324 1.556 22.138 1.00 97.94 101 LEU A N 1
ATOM 766 C CA . LEU A 1 101 ? -2.753 0.185 22.407 1.00 97.94 101 LEU A CA 1
ATOM 767 C C . LEU A 1 101 ? -4.276 0.098 22.589 1.00 97.94 101 LEU A C 1
ATOM 769 O O . LEU A 1 101 ? -4.915 -0.741 21.963 1.00 97.94 101 LEU A O 1
ATOM 773 N N . ALA A 1 102 ? -4.869 0.994 23.381 1.00 97.56 102 ALA A N 1
ATOM 774 C CA . ALA A 1 102 ? -6.316 1.031 23.581 1.00 97.56 102 ALA A CA 1
ATOM 775 C C . ALA A 1 102 ? -7.084 1.324 22.278 1.00 97.56 102 ALA A C 1
ATOM 777 O O . ALA A 1 102 ? -8.115 0.704 22.018 1.00 97.56 102 ALA A O 1
ATOM 778 N N . ALA A 1 103 ? -6.571 2.228 21.435 1.00 97.81 103 ALA A N 1
ATOM 779 C CA . ALA A 1 103 ? -7.158 2.517 20.127 1.00 97.81 103 ALA A CA 1
ATOM 780 C C . ALA A 1 103 ? -7.099 1.299 19.190 1.00 97.81 103 ALA A C 1
ATOM 782 O O . ALA A 1 103 ? -8.091 0.987 18.534 1.00 97.81 103 ALA A O 1
ATOM 783 N N . ALA A 1 104 ? -5.979 0.569 19.178 1.00 98.00 104 ALA A N 1
ATOM 784 C CA . ALA A 1 104 ? -5.839 -0.672 18.419 1.00 98.00 104 ALA A CA 1
ATOM 785 C C . ALA A 1 104 ? -6.819 -1.753 18.906 1.00 98.00 104 ALA A C 1
ATOM 787 O O . ALA A 1 104 ? -7.528 -2.348 18.098 1.00 98.00 104 ALA A O 1
ATOM 788 N N . GLN A 1 105 ? -6.920 -1.957 20.225 1.00 97.69 105 GLN A N 1
ATOM 789 C CA . GLN A 1 105 ? -7.878 -2.889 20.831 1.00 97.69 105 GLN A CA 1
ATOM 790 C C . GLN A 1 105 ? -9.319 -2.550 20.443 1.00 97.69 105 GLN A C 1
ATOM 792 O O . GLN A 1 105 ? -10.074 -3.434 20.049 1.00 97.69 105 GLN A O 1
ATOM 797 N N . GLN A 1 106 ? -9.699 -1.272 20.513 1.00 96.50 106 GLN A N 1
ATOM 798 C CA . GLN A 1 106 ? -11.030 -0.823 20.114 1.00 96.50 106 GLN A CA 1
ATOM 799 C C . GLN A 1 106 ? -11.283 -1.037 18.615 1.00 96.50 106 GLN A C 1
ATOM 801 O O . GLN A 1 106 ? -12.356 -1.513 18.242 1.00 96.50 106 GLN A O 1
ATOM 806 N N . GLY A 1 107 ? -10.312 -0.685 17.770 1.00 95.94 107 GLY A N 1
ATOM 807 C CA . GLY A 1 107 ? -10.400 -0.845 16.321 1.00 95.94 107 GLY A CA 1
ATOM 808 C C . GLY A 1 107 ? -10.594 -2.303 15.916 1.00 95.94 107 GLY A C 1
ATOM 809 O O . GLY A 1 107 ? -11.551 -2.620 15.216 1.00 95.94 107 GLY A O 1
ATOM 810 N N . TYR A 1 108 ? -9.742 -3.191 16.428 1.00 97.12 108 TYR A N 1
ATOM 811 C CA . TYR A 1 108 ? -9.802 -4.620 16.135 1.00 97.12 108 TYR A CA 1
ATOM 812 C C . TYR A 1 108 ? -11.063 -5.284 16.696 1.00 97.12 108 TYR A C 1
ATOM 814 O O . TYR A 1 108 ? -11.765 -5.974 15.968 1.00 97.12 108 TYR A O 1
ATOM 822 N N . ALA A 1 109 ? -11.427 -5.007 17.952 1.00 95.25 109 ALA A N 1
ATOM 823 C CA . ALA A 1 109 ? -12.625 -5.590 18.560 1.00 95.25 109 ALA A CA 1
ATOM 824 C C . ALA A 1 109 ? -13.933 -5.175 17.862 1.00 95.25 109 ALA A C 1
ATOM 826 O O . ALA A 1 109 ? -14.943 -5.862 17.994 1.00 95.25 109 ALA A O 1
ATOM 827 N N . SER A 1 110 ? -13.935 -4.050 17.137 1.00 90.81 110 SER A N 1
ATOM 828 C CA . SER A 1 110 ? -15.107 -3.595 16.379 1.00 90.81 110 SER A CA 1
ATOM 829 C C . SER A 1 110 ? -15.313 -4.378 15.078 1.00 90.81 110 SER A C 1
ATOM 831 O O . SER A 1 110 ? -16.445 -4.491 14.614 1.00 90.81 110 SER A O 1
ATOM 833 N N . SER A 1 111 ? -14.238 -4.899 14.484 1.00 88.06 111 SER A N 1
ATOM 834 C CA . SER A 1 111 ? -14.269 -5.701 13.258 1.00 88.06 111 SER A CA 1
ATOM 835 C C . SER A 1 111 ? -13.049 -6.628 13.226 1.00 88.06 111 SER A C 1
ATOM 837 O O . SER A 1 111 ? -12.050 -6.277 12.593 1.00 88.06 111 SER A O 1
ATOM 839 N N . PRO A 1 112 ? -13.102 -7.785 13.915 1.00 88.00 112 PRO A N 1
ATOM 840 C CA . PRO A 1 112 ? -11.966 -8.693 14.007 1.00 88.00 112 PRO A CA 1
ATOM 841 C C . PRO A 1 112 ? -11.625 -9.254 12.626 1.00 88.00 112 PRO A C 1
ATOM 843 O O . PRO A 1 112 ? -12.383 -10.032 12.048 1.00 88.00 112 PRO A O 1
ATOM 846 N N . ASP A 1 113 ? -10.495 -8.813 12.092 1.00 91.94 113 ASP A N 1
ATOM 847 C CA . ASP A 1 113 ? -9.951 -9.205 10.797 1.00 91.94 113 ASP A CA 1
ATOM 848 C C . ASP A 1 113 ? -8.435 -9.354 10.943 1.00 91.94 113 ASP A C 1
ATOM 850 O O . ASP A 1 113 ? -7.784 -8.465 11.498 1.00 91.94 113 ASP A O 1
ATOM 854 N N . ASP A 1 114 ? -7.880 -10.481 10.496 1.00 91.56 114 ASP A N 1
ATOM 855 C CA . ASP A 1 114 ? -6.458 -10.784 10.694 1.00 91.56 114 ASP A CA 1
ATOM 856 C C . ASP A 1 114 ? -5.556 -9.727 10.042 1.00 91.56 114 ASP A C 1
ATOM 858 O O . ASP A 1 114 ? -4.615 -9.258 10.680 1.00 91.56 114 ASP A O 1
ATOM 862 N N . ASP A 1 115 ? -5.883 -9.260 8.832 1.00 91.06 115 ASP A N 1
ATOM 863 C CA . ASP A 1 115 ? -5.075 -8.242 8.148 1.00 91.06 115 ASP A CA 1
ATOM 864 C C . ASP A 1 115 ? -5.137 -6.907 8.907 1.00 91.06 115 ASP A C 1
ATOM 866 O O . ASP A 1 115 ? -4.117 -6.241 9.105 1.00 91.06 115 ASP A O 1
ATOM 870 N N . LEU A 1 116 ? -6.317 -6.533 9.423 1.00 95.31 116 LEU A N 1
ATOM 871 C CA . LEU A 1 116 ? -6.450 -5.362 10.292 1.00 95.31 116 LEU A CA 1
ATOM 872 C C . LEU A 1 116 ? -5.633 -5.515 11.586 1.00 95.31 116 LEU A C 1
ATOM 874 O O . LEU A 1 116 ? -5.024 -4.538 12.030 1.00 95.31 116 LEU A O 1
ATOM 878 N N . ARG A 1 117 ? -5.594 -6.712 12.192 1.00 96.38 117 ARG A N 1
ATOM 879 C CA . ARG A 1 117 ? -4.778 -6.986 13.388 1.00 96.38 117 ARG A CA 1
ATOM 880 C C . ARG A 1 117 ? -3.308 -6.706 13.105 1.00 96.38 117 ARG A C 1
ATOM 882 O O . ARG A 1 117 ? -2.683 -5.984 13.883 1.00 96.38 117 ARG A O 1
ATOM 889 N N . GLU A 1 118 ? -2.773 -7.221 12.003 1.00 94.69 118 GLU A N 1
ATOM 890 C CA . GLU A 1 118 ? -1.370 -7.026 11.623 1.00 94.69 118 GLU A CA 1
ATOM 891 C C . GLU A 1 118 ? -1.064 -5.550 11.308 1.00 94.69 118 GLU A C 1
ATOM 893 O O . GLU A 1 118 ? -0.069 -4.996 11.786 1.00 94.69 118 GLU A O 1
ATOM 898 N N . VAL A 1 119 ? -1.961 -4.856 10.595 1.00 96.19 119 VAL A N 1
ATOM 899 C CA . VAL A 1 119 ? -1.832 -3.413 10.319 1.00 96.19 119 VAL A CA 1
ATOM 900 C C . VAL A 1 119 ? -1.767 -2.609 11.617 1.00 96.19 119 VAL A C 1
ATOM 902 O O . VAL A 1 119 ? -0.844 -1.815 11.817 1.00 96.19 119 VAL A O 1
ATOM 905 N N . LEU A 1 120 ? -2.732 -2.808 12.519 1.00 97.62 120 LEU A N 1
ATOM 906 C CA . LEU A 1 120 ? -2.786 -2.104 13.801 1.00 97.62 120 LEU A CA 1
ATOM 907 C C . LEU A 1 120 ? -1.576 -2.444 14.677 1.00 97.62 120 LEU A C 1
ATOM 909 O O . LEU A 1 120 ? -1.027 -1.555 15.332 1.00 97.62 120 LEU A O 1
ATOM 913 N N . THR A 1 121 ? -1.130 -3.701 14.642 1.00 96.38 121 THR A N 1
ATOM 914 C CA . THR A 1 121 ? 0.074 -4.164 15.335 1.00 96.38 121 THR A CA 1
ATOM 915 C C . THR A 1 121 ? 1.293 -3.374 14.866 1.00 96.38 121 THR A C 1
ATOM 917 O O . THR A 1 121 ? 1.919 -2.680 15.675 1.00 96.38 121 THR A O 1
ATOM 920 N N . SER A 1 122 ? 1.558 -3.360 13.557 1.00 95.00 122 SER A N 1
ATOM 921 C CA . SER A 1 122 ? 2.690 -2.636 12.973 1.00 95.00 122 SER A CA 1
ATOM 922 C C . SER A 1 122 ? 2.654 -1.137 13.304 1.00 95.00 122 SER A C 1
ATOM 924 O O . SER A 1 122 ? 3.692 -0.530 13.585 1.00 95.00 122 SER A O 1
ATOM 926 N N . LEU A 1 123 ? 1.466 -0.521 13.334 1.00 96.75 123 LEU A N 1
ATOM 927 C CA . LEU A 1 123 ? 1.306 0.891 13.699 1.00 96.75 123 LEU A CA 1
ATOM 928 C C . LEU A 1 123 ? 1.637 1.156 15.175 1.00 96.75 123 LEU A C 1
ATOM 930 O O . LEU A 1 123 ? 2.372 2.102 15.467 1.00 96.75 123 LEU A O 1
ATOM 934 N N . VAL A 1 124 ? 1.151 0.334 16.114 1.00 97.31 124 VAL A N 1
ATOM 935 C CA . VAL A 1 124 ? 1.465 0.492 17.548 1.00 97.31 124 VAL A CA 1
ATOM 936 C C . VAL A 1 124 ? 2.951 0.259 17.813 1.00 97.31 124 VAL A C 1
ATOM 938 O O . VAL A 1 124 ? 3.564 1.034 18.552 1.00 97.31 124 VAL A O 1
ATOM 941 N N . VAL A 1 125 ? 3.551 -0.750 17.176 1.00 94.69 125 VAL A N 1
ATOM 942 C CA . VAL A 1 125 ? 4.997 -0.999 17.258 1.00 94.69 125 VAL A CA 1
ATOM 943 C C . VAL A 1 125 ? 5.783 0.202 16.727 1.00 94.69 125 VAL A C 1
ATOM 945 O O . VAL A 1 125 ? 6.716 0.665 17.387 1.00 94.69 125 VAL A O 1
ATOM 948 N N . GLY A 1 126 ? 5.369 0.773 15.592 1.00 93.88 126 GLY A N 1
ATOM 949 C CA . GLY A 1 126 ? 5.949 2.007 15.060 1.00 93.88 126 GLY A CA 1
ATOM 950 C C . GLY A 1 126 ? 5.874 3.168 16.057 1.00 93.88 126 GLY A C 1
ATOM 951 O O . GLY A 1 126 ? 6.872 3.845 16.298 1.00 93.88 126 GLY A O 1
ATOM 952 N N . ILE A 1 127 ? 4.717 3.369 16.698 1.00 95.94 127 ILE A N 1
ATOM 953 C CA . ILE A 1 127 ? 4.523 4.415 17.716 1.00 95.94 127 ILE A CA 1
ATOM 954 C C . ILE A 1 127 ? 5.453 4.180 18.911 1.00 95.94 127 ILE A C 1
ATOM 956 O O . ILE A 1 127 ? 6.056 5.132 19.407 1.00 95.94 127 ILE A O 1
ATOM 960 N N . ALA A 1 128 ? 5.597 2.941 19.383 1.00 95.19 128 ALA A N 1
ATOM 961 C CA . ALA A 1 128 ? 6.453 2.619 20.525 1.00 95.19 128 ALA A CA 1
ATOM 962 C C . ALA A 1 128 ? 7.936 2.947 20.269 1.00 95.19 128 ALA A C 1
ATOM 964 O O . ALA A 1 128 ? 8.625 3.378 21.193 1.00 95.19 128 ALA A O 1
ATOM 965 N N . ARG A 1 129 ? 8.402 2.798 19.022 1.00 92.56 129 ARG A N 1
ATOM 966 C CA . ARG A 1 129 ? 9.785 3.093 18.603 1.00 92.56 129 ARG A CA 1
ATOM 967 C C . ARG A 1 129 ? 10.056 4.577 18.384 1.00 92.56 129 ARG A C 1
ATOM 969 O O . ARG A 1 129 ? 11.190 5.024 18.526 1.00 92.56 129 ARG A O 1
ATOM 976 N N . GLU A 1 130 ? 9.025 5.333 18.038 1.00 92.50 130 GLU A N 1
ATOM 977 C CA . GLU A 1 130 ? 9.179 6.720 17.623 1.00 92.50 130 GLU A CA 1
ATOM 978 C C . GLU A 1 130 ? 9.174 7.691 18.823 1.00 92.50 130 GLU A C 1
ATOM 980 O O . GLU A 1 130 ? 8.331 7.560 19.727 1.00 92.50 130 GLU A O 1
ATOM 985 N N . PRO A 1 131 ? 10.060 8.708 18.850 1.00 91.31 131 PRO A N 1
ATOM 986 C CA . PRO A 1 131 ? 9.982 9.781 19.833 1.00 91.31 131 PRO A CA 1
ATOM 987 C C . PRO A 1 131 ? 8.640 10.524 19.766 1.00 91.31 131 PRO A C 1
ATOM 989 O O . PRO A 1 131 ? 8.015 10.674 18.718 1.00 91.31 131 PRO A O 1
ATOM 992 N N . ALA A 1 132 ? 8.170 11.028 20.907 1.00 91.69 132 ALA A N 1
ATOM 993 C CA . ALA A 1 132 ? 6.875 11.698 20.959 1.00 91.69 132 ALA A CA 1
ATOM 994 C C . ALA A 1 132 ? 6.873 13.022 20.173 1.00 91.69 132 ALA A C 1
ATOM 996 O O . ALA A 1 132 ? 7.793 13.828 20.300 1.00 91.69 132 ALA A O 1
ATOM 997 N N . ARG A 1 133 ? 5.765 13.290 19.467 1.00 89.75 133 ARG A N 1
ATOM 998 C CA . ARG A 1 133 ? 5.492 14.524 18.705 1.00 89.75 133 ARG A CA 1
ATOM 999 C C . ARG A 1 133 ? 6.423 14.773 17.510 1.00 89.75 133 ARG A C 1
ATOM 1001 O O . ARG A 1 133 ? 6.471 15.901 17.023 1.00 89.75 133 ARG A O 1
ATOM 1008 N N . THR A 1 134 ? 7.112 13.751 17.005 1.00 93.94 134 THR A N 1
ATOM 1009 C CA . THR A 1 134 ? 7.752 13.829 15.683 1.00 93.94 134 THR A CA 1
ATOM 1010 C C . THR A 1 134 ? 6.699 13.768 14.576 1.00 93.94 134 THR A C 1
ATOM 1012 O O . THR A 1 134 ? 5.549 13.383 14.804 1.00 93.94 134 THR A O 1
ATOM 1015 N N . HIS A 1 135 ? 7.079 14.144 13.353 1.00 93.12 135 HIS A N 1
ATOM 1016 C CA . HIS A 1 135 ? 6.179 14.054 12.204 1.00 93.12 135 HIS A CA 1
ATOM 1017 C C . HIS A 1 135 ? 5.695 12.613 11.969 1.00 93.12 135 HIS A C 1
ATOM 1019 O O . HIS A 1 135 ? 4.497 12.388 11.799 1.00 93.12 135 HIS A O 1
ATOM 1025 N N . ARG A 1 136 ? 6.603 11.632 12.060 1.00 94.69 136 ARG A N 1
ATOM 1026 C CA . ARG A 1 136 ? 6.275 10.207 11.943 1.00 94.69 136 ARG A CA 1
ATOM 1027 C C . ARG A 1 136 ? 5.339 9.734 13.060 1.00 94.69 136 ARG A C 1
ATOM 1029 O O . ARG A 1 136 ? 4.359 9.063 12.757 1.00 94.69 136 ARG A O 1
ATOM 1036 N N . ASP A 1 137 ? 5.553 10.142 14.317 1.00 95.31 137 ASP A N 1
ATOM 1037 C CA . ASP A 1 137 ? 4.649 9.807 15.438 1.00 95.31 137 ASP A CA 1
ATOM 1038 C C . ASP A 1 137 ? 3.223 10.326 15.192 1.00 95.31 137 ASP A C 1
ATOM 1040 O O . ASP A 1 137 ? 2.245 9.634 15.476 1.00 95.31 137 ASP A O 1
ATOM 1044 N N . LEU A 1 138 ? 3.087 11.532 14.631 1.00 96.06 138 LEU A N 1
ATOM 1045 C CA . LEU A 1 138 ? 1.782 12.095 14.281 1.00 96.06 138 LEU A CA 1
ATOM 1046 C C . LEU A 1 138 ? 1.101 11.308 13.154 1.00 96.06 138 LEU A C 1
ATOM 1048 O O . LEU A 1 138 ? -0.075 10.969 13.291 1.00 96.06 138 LEU A O 1
ATOM 1052 N N . LEU A 1 139 ? 1.831 10.976 12.085 1.00 96.69 139 LEU A N 1
ATOM 1053 C CA . LEU A 1 139 ? 1.297 10.190 10.969 1.00 96.69 139 LEU A CA 1
ATOM 1054 C C . LEU A 1 139 ? 0.889 8.778 11.397 1.00 96.69 139 LEU A C 1
ATOM 1056 O O . LEU A 1 139 ? -0.174 8.306 10.999 1.00 96.69 139 LEU A O 1
ATOM 1060 N N . LEU A 1 140 ? 1.691 8.115 12.234 1.00 97.25 140 LEU A N 1
ATOM 1061 C CA . LEU A 1 140 ? 1.383 6.782 12.753 1.00 97.25 140 LEU A CA 1
ATOM 1062 C C . LEU A 1 140 ? 0.108 6.790 13.601 1.00 97.25 140 LEU A C 1
ATOM 1064 O O . LEU A 1 140 ? -0.751 5.933 13.421 1.00 97.25 140 LEU A O 1
ATOM 1068 N N . LYS A 1 141 ? -0.064 7.783 14.481 1.00 97.56 141 LYS A N 1
ATOM 1069 C CA . LYS A 1 141 ? -1.285 7.922 15.293 1.00 97.56 141 LYS A CA 1
ATOM 1070 C C . LYS A 1 141 ? -2.523 8.218 14.460 1.00 97.56 141 LYS A C 1
ATOM 1072 O O . LYS A 1 141 ? -3.583 7.673 14.745 1.00 97.56 141 LYS A O 1
ATOM 1077 N N . GLN A 1 142 ? -2.396 9.078 13.451 1.00 97.19 142 GLN A N 1
ATOM 1078 C CA . GLN A 1 142 ? -3.493 9.342 12.520 1.00 97.19 142 GLN A CA 1
ATOM 1079 C C . GLN A 1 142 ? -3.855 8.076 11.743 1.00 97.19 142 GLN A C 1
ATOM 1081 O O . GLN A 1 142 ? -5.024 7.724 11.661 1.00 97.19 142 GLN A O 1
ATOM 1086 N N . SER A 1 143 ? -2.855 7.349 11.249 1.00 97.75 143 SER A N 1
ATOM 1087 C CA . SER A 1 143 ? -3.059 6.077 10.551 1.00 97.75 143 SER A CA 1
ATOM 1088 C C . SER A 1 143 ? -3.736 5.043 11.454 1.00 97.75 143 SER A C 1
ATOM 1090 O O . SER A 1 143 ? -4.657 4.368 11.014 1.00 97.75 143 SER A O 1
ATOM 1092 N N . LEU A 1 144 ? -3.354 4.968 12.733 1.00 98.00 144 LEU A N 1
ATOM 1093 C CA . LEU A 1 144 ? -3.951 4.052 13.708 1.00 98.00 144 LEU A CA 1
ATOM 1094 C C . LEU A 1 144 ? -5.443 4.320 13.945 1.00 98.00 144 LEU A C 1
ATOM 1096 O O . LEU A 1 144 ? -6.226 3.379 14.022 1.00 98.00 144 LEU A O 1
ATOM 1100 N N . ASP A 1 145 ? -5.845 5.589 14.037 1.00 96.75 145 ASP A N 1
ATOM 1101 C CA . ASP A 1 145 ? -7.259 5.968 14.178 1.00 96.75 145 ASP A CA 1
ATOM 1102 C C . ASP A 1 145 ? -8.071 5.710 12.894 1.00 96.75 145 ASP A C 1
ATOM 1104 O O . ASP A 1 145 ? -9.279 5.465 12.949 1.00 96.75 145 ASP A O 1
ATOM 1108 N N . LEU A 1 146 ? -7.424 5.773 11.728 1.00 97.06 146 LEU A N 1
ATOM 1109 C CA . LEU A 1 146 ? -8.082 5.635 10.430 1.00 97.06 146 LEU A CA 1
ATOM 1110 C C . LEU A 1 146 ? -8.145 4.194 9.918 1.00 97.06 146 LEU A C 1
ATOM 1112 O O . LEU A 1 146 ? -9.104 3.865 9.225 1.00 97.06 146 LEU A O 1
ATOM 1116 N N . ALA A 1 147 ? -7.184 3.332 10.263 1.00 97.12 147 ALA A N 1
ATOM 1117 C CA . ALA A 1 147 ? -7.121 1.957 9.761 1.00 97.12 147 ALA A CA 1
ATOM 1118 C C . ALA A 1 147 ? -8.435 1.168 9.961 1.00 97.12 147 ALA A C 1
ATOM 1120 O O . ALA A 1 147 ? -8.921 0.614 8.979 1.00 97.12 147 ALA A O 1
ATOM 1121 N N . PRO A 1 148 ? -9.099 1.189 11.140 1.00 96.62 148 PRO A N 1
ATOM 1122 C CA . PRO A 1 148 ? -10.358 0.461 11.349 1.00 96.62 148 PRO A CA 1
ATOM 1123 C C . PRO A 1 148 ? -11.554 1.035 10.576 1.00 96.62 148 PRO A C 1
ATOM 1125 O O . PRO A 1 148 ? -12.621 0.430 10.544 1.00 96.62 148 PRO A O 1
ATOM 1128 N N . LYS A 1 149 ? -11.413 2.238 10.007 1.00 96.44 149 LYS A N 1
ATOM 1129 C CA . LYS A 1 149 ? -12.458 2.909 9.222 1.00 96.44 149 LYS A CA 1
ATOM 1130 C C . LYS A 1 149 ? -12.350 2.565 7.738 1.00 96.44 149 LYS A C 1
ATOM 1132 O O . LYS A 1 149 ? -13.251 2.913 6.982 1.00 96.44 149 LYS A O 1
ATOM 1137 N N . LEU A 1 150 ? -11.264 1.923 7.314 1.00 96.00 150 LEU A N 1
ATOM 1138 C CA . LEU A 1 150 ? -11.048 1.509 5.935 1.00 96.00 150 LEU A CA 1
ATOM 1139 C C . LEU A 1 150 ? -11.484 0.061 5.739 1.00 96.00 150 LEU A C 1
ATOM 1141 O O . LEU A 1 150 ? -11.297 -0.787 6.608 1.00 96.00 150 LEU A O 1
ATOM 1145 N N . SER A 1 151 ? -12.034 -0.235 4.566 1.00 95.12 151 SER A N 1
ATOM 1146 C CA . SER A 1 151 ? -12.231 -1.619 4.148 1.00 95.12 151 SER A CA 1
ATOM 1147 C C . SER A 1 151 ? -10.899 -2.256 3.747 1.00 95.12 151 SER A C 1
ATOM 1149 O O . SER A 1 151 ? -9.969 -1.570 3.310 1.00 95.12 151 SER A O 1
ATOM 1151 N N . ARG A 1 152 ? -10.832 -3.592 3.799 1.00 94.88 152 ARG A N 1
ATOM 1152 C CA . ARG A 1 152 ? -9.702 -4.368 3.263 1.00 94.88 152 ARG A CA 1
ATOM 1153 C C . ARG A 1 152 ? -9.375 -3.974 1.815 1.00 94.88 152 ARG A C 1
ATOM 1155 O O . ARG A 1 152 ? -8.223 -3.708 1.491 1.00 94.88 152 ARG A O 1
ATOM 1162 N N . ARG A 1 153 ? -10.406 -3.797 0.979 1.00 96.25 153 ARG A N 1
ATOM 1163 C CA . ARG A 1 153 ? -10.295 -3.298 -0.406 1.00 96.25 153 ARG A CA 1
ATOM 1164 C C . ARG A 1 153 ? -9.554 -1.976 -0.508 1.00 96.25 153 ARG A C 1
ATOM 1166 O O . ARG A 1 153 ? -8.709 -1.811 -1.387 1.00 96.25 153 ARG A O 1
ATOM 1173 N N . GLN A 1 154 ? -9.872 -1.026 0.370 1.00 96.88 154 GLN A N 1
ATOM 1174 C CA . GLN A 1 154 ? -9.217 0.280 0.397 1.00 96.88 154 GLN A CA 1
ATOM 1175 C C . GLN A 1 154 ? -7.753 0.148 0.824 1.00 96.88 154 GLN A C 1
ATOM 1177 O O . GLN A 1 154 ? -6.895 0.705 0.145 1.00 96.88 154 GLN A O 1
ATOM 1182 N N . LEU A 1 155 ? -7.449 -0.623 1.876 1.00 96.62 155 LEU A N 1
ATOM 1183 C CA . LEU A 1 155 ? -6.068 -0.867 2.318 1.00 96.62 155 LEU A CA 1
ATOM 1184 C C . LEU A 1 155 ? -5.223 -1.518 1.216 1.00 96.62 155 LEU A C 1
ATOM 1186 O O . LEU A 1 155 ? -4.168 -0.991 0.865 1.00 96.62 155 LEU A O 1
ATOM 1190 N N . ASN A 1 156 ? -5.731 -2.580 0.593 1.00 96.94 156 ASN A N 1
ATOM 1191 C CA . ASN A 1 156 ? -5.079 -3.254 -0.529 1.00 96.94 156 ASN A CA 1
ATOM 1192 C C . ASN A 1 156 ? -4.828 -2.300 -1.696 1.00 96.94 156 ASN A C 1
ATOM 1194 O O . ASN A 1 156 ? -3.732 -2.250 -2.247 1.00 96.94 156 ASN A O 1
ATOM 1198 N N . THR A 1 157 ? -5.821 -1.480 -2.038 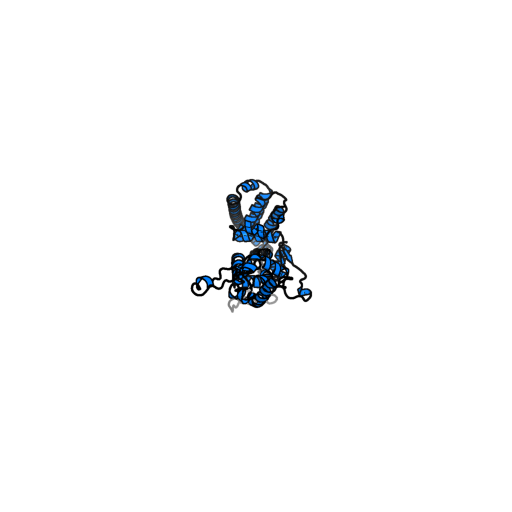1.00 97.06 157 THR A N 1
ATOM 1199 C CA . THR A 1 157 ? -5.694 -0.488 -3.110 1.00 97.06 157 THR A CA 1
ATOM 1200 C C . THR A 1 157 ? -4.624 0.559 -2.794 1.00 97.06 157 THR A C 1
ATOM 1202 O O . THR A 1 157 ? -3.831 0.895 -3.672 1.00 97.06 157 THR A O 1
ATOM 1205 N N . LEU A 1 158 ? -4.560 1.059 -1.552 1.00 96.69 158 LEU A N 1
ATOM 1206 C CA . LEU A 1 158 ? -3.513 1.988 -1.112 1.00 96.69 158 LEU A CA 1
ATOM 1207 C C . LEU A 1 158 ? -2.125 1.340 -1.197 1.00 96.69 158 LEU A C 1
ATOM 1209 O O . LEU A 1 158 ? -1.185 1.983 -1.663 1.00 96.69 158 LEU A O 1
ATOM 1213 N N . THR A 1 159 ? -2.001 0.067 -0.808 1.00 95.69 159 THR A N 1
ATOM 1214 C CA . THR A 1 159 ? -0.757 -0.701 -0.940 1.00 95.69 159 THR A CA 1
ATOM 1215 C C . THR A 1 159 ? -0.313 -0.809 -2.393 1.00 95.69 159 THR A C 1
ATOM 1217 O O . THR A 1 159 ? 0.815 -0.435 -2.708 1.00 95.69 159 THR A O 1
ATOM 1220 N N . ILE A 1 160 ? -1.204 -1.230 -3.292 1.00 95.38 160 ILE A N 1
ATOM 1221 C CA . ILE A 1 160 ? -0.905 -1.340 -4.725 1.00 95.38 160 ILE A CA 1
ATOM 1222 C C . ILE A 1 160 ? -0.503 0.024 -5.299 1.00 95.38 160 ILE A C 1
ATOM 1224 O O . ILE A 1 160 ? 0.513 0.127 -5.984 1.00 95.38 160 ILE A O 1
ATOM 1228 N N . LEU A 1 161 ? -1.244 1.091 -4.987 1.00 93.94 161 LEU A N 1
ATOM 1229 C CA . LEU A 1 161 ? -0.903 2.444 -5.430 1.00 93.94 161 LEU A CA 1
ATOM 1230 C C . LEU A 1 161 ? 0.498 2.871 -4.987 1.00 93.94 161 LEU A C 1
ATOM 1232 O O . LEU A 1 161 ? 1.256 3.414 -5.791 1.00 93.94 161 LEU A O 1
ATOM 1236 N N . ALA A 1 162 ? 0.852 2.616 -3.727 1.00 92.31 162 ALA A N 1
ATOM 1237 C CA . ALA A 1 162 ? 2.169 2.957 -3.213 1.00 92.31 162 ALA A CA 1
ATOM 1238 C C . ALA A 1 162 ? 3.278 2.160 -3.923 1.00 92.31 162 ALA A C 1
ATOM 1240 O O . ALA A 1 162 ? 4.306 2.741 -4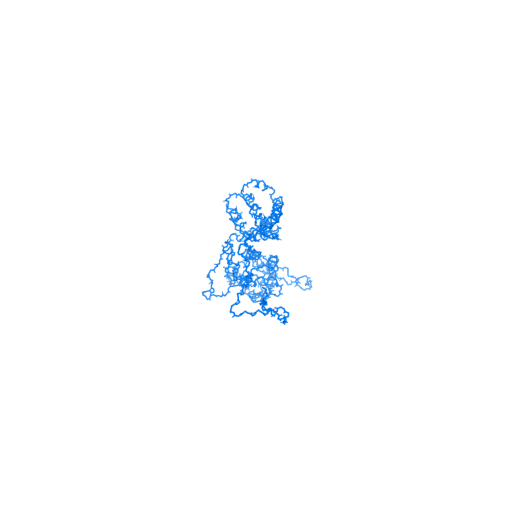.280 1.00 92.31 162 ALA A O 1
ATOM 1241 N N . ILE A 1 163 ? 3.041 0.870 -4.205 1.00 90.50 163 ILE A N 1
ATOM 1242 C CA . ILE A 1 163 ? 3.944 0.032 -5.009 1.00 90.50 163 ILE A CA 1
ATOM 1243 C C . ILE A 1 163 ? 4.161 0.671 -6.385 1.00 90.50 163 ILE A C 1
ATOM 1245 O O . ILE A 1 163 ? 5.310 0.886 -6.766 1.00 90.50 163 ILE A O 1
ATOM 1249 N N . PHE A 1 164 ? 3.098 1.047 -7.101 1.00 88.56 164 PHE A N 1
ATOM 1250 C CA . PHE A 1 164 ? 3.213 1.672 -8.427 1.00 88.56 164 PHE A CA 1
ATOM 1251 C C . PHE A 1 164 ? 3.904 3.044 -8.403 1.00 88.56 164 PHE A C 1
ATOM 1253 O O . PHE A 1 164 ? 4.687 3.362 -9.304 1.00 88.56 164 PHE A O 1
ATOM 1260 N N . GLU A 1 165 ? 3.646 3.869 -7.384 1.00 84.38 165 GLU A N 1
ATOM 1261 C CA . GLU A 1 165 ? 4.246 5.205 -7.281 1.00 84.38 165 GLU A CA 1
ATOM 1262 C C . GLU A 1 165 ? 5.767 5.130 -7.081 1.00 84.38 165 GLU A C 1
ATOM 1264 O O . GLU A 1 165 ? 6.503 5.936 -7.653 1.00 84.38 165 GLU A O 1
ATOM 1269 N N . ARG A 1 166 ? 6.247 4.171 -6.279 1.00 81.12 166 ARG A N 1
ATOM 1270 C CA . ARG A 1 166 ? 7.613 4.202 -5.727 1.00 81.12 166 ARG A CA 1
ATOM 1271 C C . ARG A 1 166 ? 8.502 3.035 -6.127 1.00 81.12 166 ARG A C 1
ATOM 1273 O O . ARG A 1 166 ? 9.715 3.140 -5.974 1.00 81.12 166 ARG A O 1
ATOM 1280 N N . THR A 1 167 ? 7.943 1.956 -6.664 1.00 80.94 167 THR A N 1
ATOM 1281 C CA . THR A 1 167 ? 8.734 0.808 -7.114 1.00 80.94 167 THR A CA 1
ATOM 1282 C C . THR A 1 167 ? 9.161 1.014 -8.555 1.00 80.94 167 THR A C 1
ATOM 1284 O O . THR A 1 167 ? 8.341 1.267 -9.440 1.00 80.94 167 THR A O 1
ATOM 1287 N N . ARG A 1 168 ? 10.468 0.921 -8.788 1.00 81.25 168 ARG A N 1
ATOM 1288 C CA . ARG A 1 168 ? 11.074 0.830 -10.113 1.00 81.25 168 ARG A CA 1
ATOM 1289 C C . ARG A 1 168 ? 12.015 -0.356 -10.088 1.00 81.25 168 ARG A C 1
ATOM 1291 O O . ARG A 1 168 ? 12.929 -0.391 -9.266 1.00 81.25 168 ARG A O 1
ATOM 1298 N N . TYR A 1 169 ? 11.772 -1.327 -10.954 1.00 83.00 169 TYR A N 1
ATOM 1299 C CA . TYR A 1 169 ? 12.711 -2.422 -11.133 1.00 83.00 169 TYR A CA 1
ATOM 1300 C C . TYR A 1 169 ? 13.866 -1.951 -12.003 1.00 83.00 169 TYR A C 1
ATOM 1302 O O . TYR A 1 169 ? 13.654 -1.314 -13.030 1.00 83.00 169 TYR A O 1
ATOM 1310 N N . GLN A 1 170 ? 15.079 -2.273 -11.579 1.00 76.44 170 GLN A N 1
ATOM 1311 C CA . GLN A 1 170 ? 16.286 -2.019 -12.353 1.00 76.44 170 GLN A CA 1
ATOM 1312 C C . GLN A 1 170 ? 16.756 -3.320 -12.990 1.00 76.44 170 GLN A C 1
ATOM 1314 O O . GLN A 1 170 ? 16.523 -4.397 -12.437 1.00 76.44 170 GLN A O 1
ATOM 1319 N N . ASN A 1 171 ? 17.452 -3.208 -14.122 1.00 74.31 171 ASN A N 1
ATOM 1320 C CA . ASN A 1 171 ? 18.088 -4.337 -14.805 1.00 74.31 171 ASN A CA 1
ATOM 1321 C C . ASN A 1 171 ? 17.127 -5.501 -15.099 1.00 74.31 171 ASN A C 1
ATOM 1323 O O . ASN A 1 171 ? 17.478 -6.658 -14.883 1.00 74.31 171 ASN A O 1
ATOM 1327 N N . CYS A 1 172 ? 15.914 -5.206 -15.569 1.00 79.81 172 CYS A N 1
ATOM 1328 C CA . CYS A 1 172 ? 14.996 -6.265 -15.977 1.00 79.81 172 CYS A CA 1
ATOM 1329 C C . CYS A 1 172 ? 15.394 -6.854 -17.328 1.00 79.81 172 CYS A C 1
ATOM 1331 O O . CYS A 1 172 ? 15.904 -6.145 -18.205 1.00 79.81 172 CYS A O 1
ATOM 1333 N N . ASP A 1 173 ? 15.117 -8.143 -17.495 1.00 82.00 173 ASP A N 1
ATOM 1334 C CA . ASP A 1 173 ? 15.502 -8.906 -18.686 1.00 82.00 173 ASP A CA 1
ATOM 1335 C C . ASP A 1 173 ? 14.413 -8.926 -19.766 1.00 82.00 173 ASP A C 1
ATOM 1337 O O . ASP A 1 173 ? 14.540 -9.609 -20.776 1.00 82.00 173 ASP A O 1
ATOM 1341 N N . GLY A 1 174 ? 13.374 -8.107 -19.601 1.00 83.38 174 GLY A N 1
ATOM 1342 C CA . GLY A 1 174 ? 12.352 -7.871 -20.613 1.00 83.38 174 GLY A CA 1
ATOM 1343 C C . GLY A 1 174 ? 10.994 -7.509 -20.017 1.00 83.38 174 GLY A C 1
ATOM 1344 O O . GLY A 1 174 ? 10.837 -7.454 -18.792 1.00 83.38 174 GLY A O 1
ATOM 1345 N N . PRO A 1 175 ? 9.982 -7.308 -20.881 1.00 87.88 175 PRO A N 1
ATOM 1346 C CA . PRO A 1 175 ? 8.607 -7.047 -20.466 1.00 87.88 175 PRO A CA 1
ATOM 1347 C C . PRO A 1 175 ? 8.078 -8.097 -19.487 1.00 87.88 175 PRO A C 1
ATOM 1349 O O . PRO A 1 175 ? 7.441 -7.756 -18.494 1.00 87.88 175 PRO A O 1
ATOM 1352 N N . ARG A 1 176 ? 8.363 -9.379 -19.742 1.00 89.75 176 ARG A N 1
ATOM 1353 C CA . ARG A 1 176 ? 7.870 -10.483 -18.916 1.00 89.75 176 ARG A CA 1
ATOM 1354 C C . ARG A 1 176 ? 8.441 -10.459 -17.499 1.00 89.75 176 ARG A C 1
ATOM 1356 O O . ARG A 1 176 ? 7.670 -10.599 -16.562 1.00 89.75 176 ARG A O 1
ATOM 1363 N N . ASP A 1 177 ? 9.740 -10.222 -17.342 1.00 88.88 177 ASP A N 1
ATOM 1364 C CA . ASP A 1 177 ? 10.400 -10.148 -16.030 1.00 88.88 177 ASP A CA 1
ATOM 1365 C C . ASP A 1 177 ? 9.822 -9.005 -15.169 1.00 88.88 177 ASP A C 1
ATOM 1367 O O . ASP A 1 177 ? 9.513 -9.188 -13.992 1.00 88.88 177 ASP A O 1
ATOM 1371 N N . ILE A 1 178 ? 9.546 -7.842 -15.777 1.00 90.69 178 ILE A N 1
ATOM 1372 C CA . ILE A 1 178 ? 8.862 -6.723 -15.100 1.00 90.69 178 ILE A CA 1
ATOM 1373 C C . ILE A 1 178 ? 7.472 -7.143 -14.618 1.00 90.69 178 ILE A C 1
ATOM 1375 O O . ILE A 1 178 ? 7.085 -6.834 -13.486 1.00 90.69 178 ILE A O 1
ATOM 1379 N N . LEU A 1 179 ? 6.709 -7.834 -15.468 1.00 93.31 179 LEU A N 1
ATOM 1380 C CA . LEU A 1 179 ? 5.366 -8.295 -15.126 1.00 93.31 179 LEU A CA 1
ATOM 1381 C C . LEU A 1 179 ? 5.389 -9.379 -14.044 1.00 93.31 179 LEU A C 1
ATOM 1383 O O . LEU A 1 179 ? 4.554 -9.324 -13.148 1.00 93.31 179 LEU A O 1
ATOM 1387 N N . GLU A 1 180 ? 6.348 -10.307 -14.078 1.00 93.69 180 GLU A N 1
ATOM 1388 C CA . GLU A 1 180 ? 6.509 -11.361 -13.069 1.00 93.69 180 GLU A CA 1
ATOM 1389 C C . GLU A 1 180 ? 6.854 -10.772 -11.697 1.00 93.69 180 GLU A C 1
ATOM 1391 O O . GLU A 1 180 ? 6.162 -11.065 -10.721 1.00 93.69 180 GLU A O 1
ATOM 1396 N N . LYS A 1 181 ? 7.838 -9.864 -11.634 1.00 91.62 181 LYS A N 1
ATOM 1397 C CA . LYS A 1 181 ? 8.202 -9.138 -10.403 1.00 91.62 181 LYS A CA 1
ATOM 1398 C C . LYS A 1 181 ? 7.049 -8.287 -9.867 1.00 91.62 181 LYS A C 1
ATOM 1400 O O . LYS A 1 181 ? 6.830 -8.216 -8.660 1.00 91.62 181 LYS A O 1
ATOM 1405 N N . THR A 1 182 ? 6.287 -7.652 -10.760 1.00 92.31 182 THR A N 1
ATOM 1406 C CA . THR A 1 182 ? 5.104 -6.874 -10.364 1.00 92.31 182 THR A CA 1
ATOM 1407 C C . THR A 1 182 ? 4.004 -7.770 -9.824 1.00 92.31 182 THR A C 1
ATOM 1409 O O . THR A 1 182 ? 3.494 -7.511 -8.740 1.00 92.31 182 THR A O 1
ATOM 1412 N N . GLU A 1 183 ? 3.658 -8.841 -10.532 1.00 93.31 183 GLU A N 1
ATOM 1413 C CA . GLU A 1 183 ? 2.666 -9.811 -10.077 1.00 93.31 183 GLU A CA 1
ATOM 1414 C C . GLU A 1 183 ? 3.048 -10.378 -8.706 1.00 93.31 183 GLU A C 1
ATOM 1416 O O . GLU A 1 183 ? 2.189 -10.449 -7.835 1.00 93.31 183 GLU A O 1
ATOM 1421 N N . GLU A 1 184 ? 4.317 -10.732 -8.484 1.00 91.81 184 GLU A N 1
ATOM 1422 C CA . GLU A 1 184 ? 4.797 -11.240 -7.195 1.00 91.81 184 GLU A CA 1
ATOM 1423 C C . GLU A 1 184 ? 4.488 -10.276 -6.041 1.00 91.81 184 GLU A C 1
ATOM 1425 O O . GLU A 1 184 ? 3.926 -10.702 -5.031 1.00 91.81 184 GLU A O 1
ATOM 1430 N N . LEU A 1 185 ? 4.769 -8.980 -6.217 1.00 90.44 185 LEU A N 1
ATOM 1431 C CA . LEU A 1 185 ? 4.508 -7.957 -5.200 1.00 90.44 185 LEU A CA 1
ATOM 1432 C C . LEU A 1 185 ? 3.021 -7.622 -5.027 1.00 90.44 185 LEU A C 1
ATOM 1434 O O . LEU A 1 185 ? 2.591 -7.279 -3.927 1.00 90.44 185 LEU A O 1
ATOM 1438 N N . LEU A 1 186 ? 2.224 -7.678 -6.097 1.00 92.94 186 LEU A N 1
ATOM 1439 C CA . LEU A 1 186 ? 0.804 -7.316 -6.042 1.00 92.94 186 LEU A CA 1
ATOM 1440 C C . LEU A 1 186 ? -0.095 -8.468 -5.585 1.00 92.94 186 LEU A C 1
ATOM 1442 O O . LEU A 1 186 ? -1.187 -8.213 -5.070 1.00 92.94 186 LEU A O 1
ATOM 1446 N N . ARG A 1 187 ? 0.332 -9.723 -5.774 1.00 93.50 187 ARG A N 1
ATOM 1447 C CA . ARG A 1 187 ? -0.490 -10.927 -5.579 1.00 93.50 187 ARG A CA 1
ATOM 1448 C C . ARG A 1 187 ? -1.240 -10.985 -4.242 1.00 93.50 187 ARG A C 1
ATOM 1450 O O . ARG A 1 187 ? -2.417 -11.345 -4.291 1.00 93.50 187 ARG A O 1
ATOM 1457 N N . PRO A 1 188 ? -0.655 -10.624 -3.080 1.00 93.50 188 PRO A N 1
ATOM 1458 C CA . PRO A 1 188 ? -1.381 -10.677 -1.806 1.00 93.50 188 PRO A CA 1
ATOM 1459 C C . PRO A 1 188 ? -2.596 -9.739 -1.756 1.00 93.50 188 PRO A C 1
ATOM 1461 O O . PRO A 1 188 ? -3.574 -10.023 -1.073 1.00 93.50 188 PRO A O 1
ATOM 1464 N N . PHE A 1 189 ? -2.557 -8.643 -2.517 1.00 95.06 189 PHE A N 1
ATOM 1465 C CA . PHE A 1 189 ? -3.528 -7.546 -2.451 1.00 95.06 189 PHE A CA 1
ATOM 1466 C C . PHE A 1 189 ? -4.504 -7.548 -3.633 1.00 95.06 189 PHE A C 1
ATOM 1468 O O . PHE A 1 189 ? -5.629 -7.063 -3.524 1.00 95.06 189 PHE A O 1
ATOM 1475 N N . ALA A 1 190 ? -4.084 -8.100 -4.774 1.00 93.88 190 ALA A N 1
ATOM 1476 C CA . ALA A 1 190 ? -4.793 -8.020 -6.050 1.00 93.88 190 ALA A CA 1
ATOM 1477 C C . ALA A 1 190 ? -6.180 -8.695 -6.045 1.00 93.88 190 ALA A C 1
ATOM 1479 O O . ALA A 1 190 ? -7.041 -8.343 -6.852 1.00 93.88 190 ALA A O 1
ATOM 1480 N N . GLY A 1 191 ? -6.416 -9.647 -5.137 1.00 92.50 191 GLY A N 1
ATOM 1481 C CA . GLY A 1 191 ? -7.683 -10.378 -5.049 1.00 92.50 191 GLY A CA 1
ATOM 1482 C C . GLY A 1 191 ? -8.869 -9.543 -4.554 1.00 92.50 191 GLY A C 1
ATOM 1483 O O . GLY A 1 191 ? -10.010 -9.863 -4.885 1.00 92.50 191 GLY A O 1
ATOM 1484 N N . ASP A 1 192 ? -8.620 -8.474 -3.794 1.00 93.69 192 ASP A N 1
ATOM 1485 C CA . ASP A 1 192 ? -9.675 -7.658 -3.194 1.00 93.69 192 ASP A CA 1
ATOM 1486 C C . ASP A 1 192 ? -9.276 -6.179 -3.191 1.00 93.69 192 ASP A C 1
ATOM 1488 O O . ASP A 1 192 ? -8.673 -5.675 -2.247 1.00 93.69 192 ASP A O 1
ATOM 1492 N N . VAL A 1 193 ? -9.595 -5.492 -4.288 1.00 96.88 193 VAL A N 1
ATOM 1493 C CA . VAL A 1 193 ? -9.297 -4.070 -4.534 1.00 96.88 193 VAL A CA 1
ATOM 1494 C C . VAL A 1 193 ? -10.579 -3.302 -4.824 1.00 96.88 193 VAL A C 1
ATOM 1496 O O . VAL A 1 193 ? -11.590 -3.900 -5.196 1.00 96.88 193 VAL A O 1
ATOM 1499 N N . VAL A 1 194 ? -10.551 -1.975 -4.695 1.00 96.25 194 VAL A N 1
ATOM 1500 C CA . VAL A 1 194 ? -11.718 -1.130 -4.991 1.00 96.25 194 VAL A CA 1
ATOM 1501 C C . VAL A 1 194 ? -12.181 -1.297 -6.439 1.00 96.25 194 VAL A C 1
ATOM 1503 O O . VAL A 1 194 ? -11.380 -1.469 -7.358 1.00 96.25 194 VAL A O 1
ATOM 1506 N N . GLY A 1 195 ? -13.498 -1.248 -6.632 1.00 94.56 195 GLY A N 1
ATOM 1507 C CA . GLY A 1 195 ? -14.124 -1.321 -7.958 1.00 94.56 195 GLY A CA 1
ATOM 1508 C C . GLY A 1 195 ? -14.959 -0.092 -8.304 1.00 94.56 195 GLY A C 1
ATOM 1509 O O . GLY A 1 195 ? -15.401 0.041 -9.445 1.00 94.56 195 GLY A O 1
ATOM 1510 N N . TYR A 1 196 ? -15.180 0.792 -7.329 1.00 93.69 196 TYR A N 1
ATOM 1511 C CA . TYR A 1 196 ? -16.039 1.959 -7.462 1.00 93.69 196 TYR A CA 1
ATOM 1512 C C . TYR A 1 196 ? -15.344 3.217 -6.952 1.00 93.69 196 TYR A C 1
ATOM 1514 O O . TYR A 1 196 ? -14.713 3.217 -5.895 1.00 93.69 196 TYR A O 1
ATOM 1522 N N . GLU A 1 197 ? -15.548 4.323 -7.662 1.00 92.62 197 GLU A N 1
ATOM 1523 C CA . GLU A 1 197 ? -15.009 5.638 -7.302 1.00 92.62 197 GLU A CA 1
ATOM 1524 C C . GLU A 1 197 ? -15.455 6.084 -5.897 1.00 92.62 197 GLU A C 1
ATOM 1526 O O . GLU A 1 197 ? -14.683 6.672 -5.145 1.00 92.62 197 GLU A O 1
ATOM 1531 N N . SER A 1 198 ? -16.677 5.735 -5.474 1.00 93.75 198 SER A N 1
ATOM 1532 C CA . SER A 1 198 ? -17.186 6.061 -4.135 1.00 93.75 198 SER A CA 1
ATOM 1533 C C . SER A 1 198 ? -16.346 5.463 -3.002 1.00 93.75 198 SER A C 1
ATOM 1535 O O . SER A 1 198 ? -16.233 6.076 -1.941 1.00 93.75 198 SER A O 1
ATOM 1537 N N . GLU A 1 199 ? -15.740 4.288 -3.213 1.00 94.69 199 GLU A N 1
ATOM 1538 C CA . GLU A 1 199 ? -14.826 3.683 -2.237 1.00 94.69 199 GLU A CA 1
ATOM 1539 C C . GLU A 1 199 ? -13.540 4.516 -2.116 1.00 94.69 199 GLU A C 1
ATOM 1541 O O . GLU A 1 199 ? -13.046 4.729 -1.009 1.00 94.69 199 GLU A O 1
ATOM 1546 N N . LEU A 1 200 ? -13.022 5.050 -3.225 1.00 93.88 200 LEU A N 1
ATOM 1547 C CA . LEU A 1 200 ? -11.871 5.957 -3.205 1.00 93.88 200 LEU A CA 1
ATOM 1548 C C . LEU A 1 200 ? -12.221 7.317 -2.606 1.00 93.88 200 LEU A C 1
ATOM 1550 O O . LEU A 1 200 ? -11.443 7.855 -1.824 1.00 93.88 200 LEU A O 1
ATOM 1554 N N . ASN A 1 201 ? -13.406 7.847 -2.904 1.00 93.88 201 ASN A N 1
ATOM 1555 C CA . ASN A 1 201 ? -13.885 9.111 -2.343 1.00 93.88 201 ASN A CA 1
ATOM 1556 C C . ASN A 1 201 ? -14.038 9.024 -0.821 1.00 93.88 201 ASN A C 1
ATOM 1558 O O . ASN A 1 201 ? -13.713 9.976 -0.114 1.00 93.88 201 ASN A O 1
ATOM 1562 N N . HIS A 1 202 ? -14.449 7.867 -0.300 1.00 96.06 202 HIS A N 1
ATOM 1563 C CA . HIS A 1 202 ? -14.428 7.606 1.135 1.00 96.06 202 HIS A CA 1
ATOM 1564 C C . HIS A 1 202 ? -13.000 7.642 1.706 1.00 96.06 202 HIS A C 1
ATOM 1566 O O . HIS A 1 202 ? -12.748 8.357 2.675 1.00 96.06 202 HIS A O 1
ATOM 1572 N N . ALA A 1 203 ? -12.046 6.938 1.086 1.00 96.44 203 ALA A N 1
ATOM 1573 C CA . ALA A 1 203 ? -10.648 6.947 1.526 1.00 96.44 203 ALA A CA 1
ATOM 1574 C C . ALA A 1 203 ? -10.014 8.355 1.453 1.00 96.44 203 ALA A C 1
ATOM 1576 O O . ALA A 1 203 ? -9.289 8.756 2.366 1.00 96.44 203 ALA A O 1
ATOM 1577 N N . ALA A 1 204 ? -10.326 9.133 0.411 1.00 95.44 204 ALA A N 1
ATOM 1578 C CA . ALA A 1 204 ? -9.922 10.535 0.283 1.00 95.44 204 ALA A CA 1
ATOM 1579 C C . ALA A 1 204 ? -10.543 11.403 1.387 1.00 95.44 204 ALA A C 1
ATOM 1581 O O . ALA A 1 204 ? -9.841 12.182 2.028 1.00 95.44 204 ALA A O 1
ATOM 1582 N N . GLY A 1 205 ? -11.835 11.221 1.678 1.00 95.69 205 GLY A N 1
ATOM 1583 C CA . GLY A 1 205 ? -12.534 11.919 2.761 1.00 95.69 205 GLY A CA 1
ATOM 1584 C C . GLY A 1 205 ? -11.957 11.636 4.153 1.00 95.69 205 GLY A C 1
ATOM 1585 O O . GLY A 1 205 ? -12.027 12.492 5.032 1.00 95.69 205 GLY A O 1
ATOM 1586 N N . LEU A 1 206 ? -11.330 10.470 4.341 1.00 96.19 206 LEU A N 1
ATOM 1587 C CA . LEU A 1 206 ? -10.568 10.119 5.543 1.00 96.19 206 LEU A CA 1
ATOM 1588 C C . LEU A 1 206 ? -9.128 10.670 5.547 1.00 96.19 206 LEU A C 1
ATOM 1590 O O . LEU A 1 206 ? -8.415 10.502 6.531 1.00 96.19 206 LEU A O 1
ATOM 1594 N N . GLY A 1 207 ? -8.679 11.324 4.473 1.00 95.06 207 GLY A N 1
ATOM 1595 C CA . GLY A 1 207 ? -7.334 11.890 4.350 1.00 95.06 207 GLY A CA 1
ATOM 1596 C C . GLY A 1 207 ? -6.259 10.899 3.892 1.00 95.06 207 GLY A C 1
ATOM 1597 O O . GLY A 1 207 ? -5.069 11.209 3.981 1.00 95.06 207 GLY A O 1
ATOM 1598 N N . CYS A 1 208 ? -6.633 9.721 3.380 1.00 96.38 208 CYS A N 1
ATOM 1599 C CA . CYS A 1 208 ? -5.682 8.725 2.853 1.00 96.38 208 CYS A CA 1
ATOM 1600 C C . CYS A 1 208 ? -5.148 9.083 1.454 1.00 96.38 208 CYS A C 1
ATOM 1602 O O . CYS A 1 208 ? -4.205 8.467 0.957 1.00 96.38 208 CYS A O 1
ATOM 1604 N N . GLY A 1 209 ? -5.724 10.103 0.828 1.00 94.06 209 GLY A N 1
ATOM 1605 C CA . GLY A 1 209 ? -5.315 10.632 -0.460 1.00 94.06 209 GLY A CA 1
ATOM 1606 C C . GLY A 1 209 ? -6.164 11.827 -0.860 1.00 94.06 209 GLY A C 1
ATOM 1607 O O . GLY A 1 209 ? -6.991 12.293 -0.079 1.00 94.06 209 GLY A O 1
ATOM 1608 N N . ASP A 1 210 ? -5.941 12.308 -2.073 1.00 91.19 210 ASP A N 1
ATOM 1609 C CA . ASP A 1 210 ? -6.695 13.399 -2.678 1.00 91.19 210 ASP A CA 1
ATOM 1610 C C . ASP A 1 210 ? -7.133 13.017 -4.095 1.00 91.19 210 ASP A C 1
ATOM 1612 O O . ASP A 1 210 ? -6.409 12.326 -4.816 1.00 91.19 210 ASP A O 1
ATOM 1616 N N . GLN A 1 211 ? -8.322 13.467 -4.482 1.00 84.62 211 GLN A N 1
ATOM 1617 C CA . GLN A 1 211 ? -8.889 13.267 -5.811 1.00 84.62 211 GLN A CA 1
ATOM 1618 C C . GLN A 1 211 ? -8.547 14.472 -6.686 1.00 84.62 211 GLN A C 1
ATOM 1620 O O . GLN A 1 211 ? -8.924 15.612 -6.408 1.00 84.62 211 GLN A O 1
ATOM 1625 N N . VAL A 1 212 ? -7.852 14.221 -7.787 1.00 82.44 212 VAL A N 1
ATOM 1626 C CA . VAL A 1 212 ? -7.560 15.229 -8.799 1.00 82.44 212 VAL A CA 1
ATOM 1627 C C . VAL A 1 212 ? -8.854 15.548 -9.547 1.00 82.44 212 VAL A C 1
ATOM 1629 O O . VAL A 1 212 ? -9.312 14.777 -10.384 1.00 82.44 212 VAL A O 1
ATOM 1632 N N . GLN A 1 213 ? -9.428 16.714 -9.248 1.00 73.38 213 GLN A N 1
ATOM 1633 C CA . GLN A 1 213 ? -10.711 17.161 -9.809 1.00 73.38 213 GLN A CA 1
ATOM 1634 C C . GLN A 1 213 ? -10.656 17.502 -11.303 1.00 73.38 213 GLN A C 1
ATOM 1636 O O . GLN A 1 213 ? -11.691 17.521 -11.960 1.00 73.38 213 GLN A O 1
ATOM 1641 N N . LEU A 1 214 ? -9.468 17.822 -11.820 1.00 75.44 214 LEU A N 1
ATOM 1642 C CA . LEU A 1 214 ? -9.254 18.214 -13.208 1.00 75.44 214 LEU A CA 1
ATOM 1643 C C . LEU A 1 214 ? -8.064 17.457 -13.778 1.00 75.44 214 LEU A C 1
ATOM 1645 O O . LEU A 1 214 ? -6.935 17.575 -13.297 1.00 75.44 214 LEU A O 1
ATOM 1649 N N . THR A 1 215 ? -8.327 16.700 -14.827 1.00 75.56 215 THR A N 1
ATOM 1650 C CA . THR A 1 215 ? -7.354 15.878 -15.533 1.00 75.56 215 THR A CA 1
ATOM 1651 C C . THR A 1 215 ? -7.045 16.486 -16.897 1.00 75.56 215 THR A C 1
ATOM 1653 O O . THR A 1 215 ? -7.759 17.358 -17.387 1.00 75.56 215 THR A O 1
ATOM 1656 N N . GLY A 1 216 ? -5.968 16.031 -17.542 1.00 74.56 216 GLY A N 1
ATOM 1657 C CA . GLY A 1 216 ? -5.672 16.451 -18.916 1.00 74.56 216 GLY A CA 1
ATOM 1658 C C . GLY A 1 216 ? -6.809 16.124 -19.894 1.00 74.56 216 GLY A C 1
ATOM 1659 O O . GLY A 1 216 ? -6.994 16.850 -20.866 1.00 74.56 216 GLY A O 1
ATOM 1660 N N . GLU A 1 217 ? -7.600 15.087 -19.608 1.00 81.00 217 GLU A N 1
ATOM 1661 C CA . GLU A 1 217 ? -8.753 14.651 -20.409 1.00 81.00 217 GLU A CA 1
ATOM 1662 C C . GLU A 1 217 ? -9.842 15.712 -20.487 1.00 81.00 217 GLU A C 1
ATOM 1664 O O . GLU A 1 217 ? -10.381 15.970 -21.563 1.00 81.00 217 GLU A O 1
ATOM 1669 N N . ASP A 1 218 ? -10.096 16.395 -19.370 1.00 80.38 218 ASP A N 1
ATOM 1670 C CA . ASP A 1 218 ? -11.084 17.473 -19.283 1.00 80.38 218 ASP A CA 1
ATOM 1671 C C . ASP A 1 218 ? -10.720 18.659 -20.195 1.00 80.38 218 ASP A C 1
ATOM 1673 O O . ASP A 1 218 ? -11.572 19.472 -20.556 1.00 80.38 218 ASP A O 1
ATOM 1677 N N . PHE A 1 219 ? -9.454 18.730 -20.619 1.00 83.44 219 PHE A N 1
ATOM 1678 C CA . PHE A 1 219 ? -8.918 19.728 -21.540 1.00 83.44 219 PHE A CA 1
ATOM 1679 C C . PHE A 1 219 ? -8.565 19.152 -22.924 1.00 83.44 219 PHE A C 1
ATOM 1681 O O . PHE A 1 219 ? -7.782 19.752 -23.660 1.00 83.44 219 PHE A O 1
ATOM 1688 N N . GLY A 1 220 ? -9.146 18.007 -23.300 1.00 78.50 220 GLY A N 1
ATOM 1689 C CA . GLY A 1 220 ? -8.953 17.378 -24.613 1.00 78.50 220 GLY A CA 1
ATOM 1690 C C . GLY A 1 220 ? -7.679 16.537 -24.738 1.00 78.50 220 GLY A C 1
ATOM 1691 O O . GLY A 1 220 ? -7.296 16.171 -25.849 1.00 78.50 220 GLY A O 1
ATOM 1692 N N . GLY A 1 221 ? -7.012 16.244 -23.621 1.00 79.19 221 GLY A N 1
ATOM 1693 C CA . GLY A 1 221 ? -5.934 15.264 -23.546 1.00 79.19 221 GLY A CA 1
ATOM 1694 C C . GLY A 1 221 ? -6.444 13.825 -23.658 1.00 79.19 221 GLY A C 1
ATOM 1695 O O . GLY A 1 221 ? -7.635 13.545 -23.549 1.00 79.19 221 GLY A O 1
ATOM 1696 N N . GLU A 1 222 ? -5.525 12.891 -23.883 1.00 78.31 222 GLU A N 1
ATOM 1697 C CA . GLU A 1 222 ? -5.865 11.469 -23.937 1.00 78.31 222 GLU A CA 1
ATOM 1698 C C . GLU A 1 222 ? -6.223 10.906 -22.564 1.00 78.31 222 GLU A C 1
ATOM 1700 O O . GLU A 1 222 ? -5.630 11.292 -21.550 1.00 78.31 222 GLU A O 1
ATOM 1705 N N . ARG A 1 223 ? -7.112 9.902 -22.567 1.00 77.62 223 ARG A N 1
ATOM 1706 C CA . ARG A 1 223 ? -7.465 9.168 -21.357 1.00 77.62 223 ARG A CA 1
ATOM 1707 C C . ARG A 1 223 ? -6.245 8.529 -20.706 1.00 77.62 223 ARG A C 1
ATOM 1709 O O . ARG A 1 223 ? -5.481 7.811 -21.355 1.00 77.62 223 ARG A O 1
ATOM 1716 N N . SER A 1 224 ? -6.061 8.816 -19.426 1.00 80.75 224 SER A N 1
ATOM 1717 C CA . SER A 1 224 ? -5.084 8.182 -18.560 1.00 80.75 224 SER A CA 1
ATOM 1718 C C . SER A 1 224 ? -5.726 6.954 -17.922 1.00 80.75 224 SER A C 1
ATOM 1720 O O . SER A 1 224 ? -6.878 6.972 -17.500 1.00 80.75 224 SER A O 1
ATOM 1722 N N . SER A 1 225 ? -4.977 5.861 -17.885 1.00 88.69 225 SER A N 1
ATOM 1723 C CA . SER A 1 225 ? -5.379 4.614 -17.238 1.00 88.69 225 SER A CA 1
ATOM 1724 C C . SER A 1 225 ? -4.220 4.101 -16.401 1.00 88.69 225 SER A C 1
ATOM 1726 O O . SER A 1 225 ? -3.062 4.464 -16.644 1.00 88.69 225 SER A O 1
ATOM 1728 N N . ILE A 1 226 ? -4.502 3.230 -15.433 1.00 90.69 226 ILE A N 1
ATOM 1729 C CA . ILE A 1 226 ? -3.424 2.587 -14.667 1.00 90.69 226 ILE A CA 1
ATOM 1730 C C . ILE A 1 226 ? -2.522 1.737 -15.576 1.00 90.69 226 ILE A C 1
ATOM 1732 O O . ILE A 1 226 ? -1.309 1.712 -15.391 1.00 90.69 226 ILE A O 1
ATOM 1736 N N . PHE A 1 227 ? -3.091 1.126 -16.621 1.00 92.56 227 PHE A N 1
ATOM 1737 C CA . PHE A 1 227 ? -2.338 0.386 -17.636 1.00 92.56 227 PHE A CA 1
ATOM 1738 C C . PHE A 1 227 ? -1.377 1.287 -18.407 1.00 92.56 227 PHE A C 1
ATOM 1740 O O . PHE A 1 227 ? -0.208 0.946 -18.565 1.00 92.56 227 PHE A O 1
ATOM 1747 N N . LYS A 1 228 ? -1.846 2.463 -18.832 1.00 90.25 228 LYS A N 1
ATOM 1748 C CA . LYS A 1 228 ? -1.018 3.446 -19.528 1.00 90.25 228 LYS A CA 1
ATOM 1749 C C . LYS A 1 228 ? 0.074 3.985 -18.615 1.00 90.25 228 LYS A C 1
ATOM 1751 O O . LYS A 1 228 ? 1.222 4.068 -19.031 1.00 90.25 228 LYS A O 1
ATOM 1756 N N . ALA A 1 229 ? -0.247 4.309 -17.363 1.00 88.94 229 ALA A N 1
ATOM 1757 C CA . ALA A 1 229 ? 0.748 4.747 -16.386 1.00 88.94 229 ALA A CA 1
ATOM 1758 C C . ALA A 1 229 ? 1.824 3.672 -16.153 1.00 88.94 229 ALA A C 1
ATOM 1760 O O . ALA A 1 229 ? 3.016 3.987 -16.134 1.00 88.94 229 ALA A O 1
ATOM 1761 N N . PHE A 1 230 ? 1.418 2.403 -16.045 1.00 90.88 230 PHE A N 1
ATOM 1762 C CA . PHE A 1 230 ? 2.333 1.272 -15.914 1.00 90.88 230 PHE A CA 1
ATOM 1763 C C . PHE A 1 230 ? 3.218 1.121 -17.159 1.00 90.88 230 PHE A C 1
ATOM 1765 O O . PHE A 1 230 ? 4.440 1.079 -17.039 1.00 90.88 230 PHE A O 1
ATOM 1772 N N . PHE A 1 231 ? 2.624 1.153 -18.352 1.00 90.94 231 PHE A N 1
ATOM 1773 C CA . PHE A 1 231 ? 3.352 1.104 -19.617 1.00 90.94 231 PHE A CA 1
ATOM 1774 C C . PHE A 1 231 ? 4.372 2.242 -19.739 1.00 90.94 231 PHE A C 1
ATOM 1776 O O . PHE A 1 231 ? 5.545 1.993 -19.990 1.00 90.94 231 PHE A O 1
ATOM 1783 N N . GLN A 1 232 ? 3.961 3.493 -19.507 1.00 86.62 232 GLN A N 1
ATOM 1784 C CA . GLN A 1 232 ? 4.852 4.656 -19.614 1.00 86.62 232 GLN A CA 1
ATOM 1785 C C . GLN A 1 232 ? 5.991 4.615 -18.592 1.00 86.62 232 GLN A C 1
ATOM 1787 O O . GLN A 1 232 ? 7.083 5.091 -18.887 1.00 86.62 232 GLN A O 1
ATOM 1792 N N . THR A 1 233 ? 5.753 4.027 -17.416 1.00 85.62 233 THR A N 1
ATOM 1793 C CA . THR A 1 233 ? 6.777 3.872 -16.376 1.00 85.62 233 THR A CA 1
ATOM 1794 C C . THR A 1 233 ? 7.935 2.991 -16.835 1.00 85.62 233 THR A C 1
ATOM 1796 O O . THR A 1 233 ? 9.077 3.286 -16.499 1.00 85.62 233 THR A O 1
ATOM 1799 N N . TYR A 1 234 ? 7.643 1.943 -17.607 1.00 87.06 234 TYR A N 1
ATOM 1800 C CA . TYR A 1 234 ? 8.635 0.955 -18.034 1.00 87.06 234 TYR A CA 1
ATOM 1801 C C . TYR A 1 234 ? 8.932 0.992 -19.529 1.00 87.06 234 TYR A C 1
ATOM 1803 O O . TYR A 1 234 ? 9.703 0.175 -20.007 1.00 87.06 234 TYR A O 1
ATOM 1811 N N . LYS A 1 235 ? 8.358 1.932 -20.286 1.00 86.44 235 LYS A N 1
ATOM 1812 C CA . LYS A 1 235 ? 8.442 1.990 -21.754 1.00 86.44 235 LYS A CA 1
ATOM 1813 C C . LYS A 1 235 ? 9.866 1.825 -22.291 1.00 86.44 235 LYS A C 1
ATOM 1815 O O . LYS A 1 235 ? 10.056 1.151 -23.295 1.00 86.44 235 LYS A O 1
ATOM 1820 N N . ALA A 1 236 ? 10.848 2.427 -21.621 1.00 83.19 236 ALA A N 1
ATOM 1821 C CA . ALA A 1 236 ? 12.251 2.344 -22.013 1.00 83.19 236 ALA A CA 1
ATOM 1822 C C . ALA A 1 236 ? 12.873 0.948 -21.809 1.00 83.19 236 ALA A C 1
ATOM 1824 O O . ALA A 1 236 ? 13.885 0.672 -22.440 1.00 83.19 236 ALA A O 1
ATOM 1825 N N . ASP A 1 237 ? 12.265 0.083 -20.991 1.00 83.75 237 ASP A N 1
ATOM 1826 C CA . ASP A 1 237 ? 12.660 -1.302 -20.698 1.00 83.75 237 ASP A CA 1
ATOM 1827 C C . ASP A 1 237 ? 11.837 -2.359 -21.458 1.00 83.75 237 ASP A C 1
ATOM 1829 O O . ASP A 1 237 ? 12.190 -3.543 -21.452 1.00 83.75 237 ASP A O 1
ATOM 1833 N N . LEU A 1 238 ? 10.743 -1.961 -22.121 1.00 86.69 238 LEU A N 1
ATOM 1834 C CA . LEU A 1 238 ? 9.811 -2.868 -22.802 1.00 86.69 238 LEU A CA 1
ATOM 1835 C C . LEU A 1 238 ? 10.307 -3.292 -24.194 1.00 86.69 238 LEU A C 1
ATOM 1837 O O . LEU A 1 238 ? 9.659 -3.037 -25.209 1.00 86.69 238 LEU A O 1
ATOM 1841 N N . TYR A 1 239 ? 11.460 -3.953 -24.228 1.00 84.44 239 TYR A N 1
ATOM 1842 C CA . TYR A 1 239 ? 12.083 -4.515 -25.426 1.00 84.44 239 TYR A CA 1
ATOM 1843 C C . TYR A 1 239 ? 12.790 -5.840 -25.104 1.00 84.44 239 TYR A C 1
ATOM 1845 O O . TYR A 1 239 ? 13.170 -6.087 -23.951 1.00 84.44 239 TYR A O 1
ATOM 1853 N N . GLU A 1 240 ? 12.953 -6.687 -26.118 1.00 82.12 240 GLU A N 1
ATOM 1854 C CA . GLU A 1 240 ? 13.681 -7.961 -26.021 1.00 82.12 240 GLU A CA 1
ATOM 1855 C C . GLU A 1 240 ? 15.194 -7.754 -26.153 1.00 82.12 240 GLU A C 1
ATOM 1857 O O . GLU A 1 240 ? 15.655 -6.767 -26.726 1.00 82.12 240 GLU A O 1
ATOM 1862 N N . ASP A 1 241 ? 15.986 -8.676 -25.611 1.00 84.75 241 ASP A N 1
ATOM 1863 C CA . ASP A 1 241 ? 17.434 -8.647 -25.794 1.00 84.75 241 ASP A CA 1
ATOM 1864 C C . ASP A 1 241 ? 17.806 -8.783 -27.281 1.00 84.75 241 ASP A C 1
ATOM 1866 O O . ASP A 1 241 ? 17.161 -9.488 -28.057 1.00 84.75 241 ASP A O 1
ATOM 1870 N N . PHE A 1 242 ? 18.855 -8.081 -27.709 1.00 82.19 242 PHE A N 1
ATOM 1871 C CA . PHE A 1 242 ? 19.212 -8.015 -29.126 1.00 82.19 242 PHE A CA 1
ATOM 1872 C C . PHE A 1 242 ? 20.686 -8.353 -29.352 1.00 82.19 242 PHE A C 1
ATOM 1874 O O . PHE A 1 242 ? 21.551 -7.975 -28.553 1.00 82.19 242 PHE A O 1
ATOM 1881 N N . PRO A 1 243 ? 21.025 -9.037 -30.454 1.00 83.69 243 PRO A N 1
ATOM 1882 C CA . PRO A 1 243 ? 22.411 -9.179 -30.857 1.00 83.69 243 PRO A CA 1
ATOM 1883 C C . PRO A 1 243 ? 22.901 -7.859 -31.470 1.00 83.69 243 PRO A C 1
ATOM 1885 O O . PRO A 1 243 ? 22.228 -7.243 -32.295 1.00 83.69 243 PRO A O 1
ATOM 1888 N N . LEU A 1 244 ? 24.115 -7.422 -31.123 1.00 81.88 244 LEU A N 1
ATOM 1889 C CA . LEU A 1 244 ? 24.629 -6.126 -31.600 1.00 81.88 244 LEU A CA 1
ATOM 1890 C C . LEU A 1 244 ? 24.777 -6.063 -33.132 1.00 81.88 244 LEU A C 1
ATOM 1892 O O . LEU A 1 244 ? 24.682 -4.995 -33.733 1.00 81.88 244 LEU A O 1
ATOM 1896 N N . LYS A 1 245 ? 24.955 -7.223 -33.772 1.00 80.56 245 LYS A N 1
ATOM 1897 C CA . LYS A 1 245 ? 25.049 -7.349 -35.232 1.00 80.56 245 LYS A CA 1
ATOM 1898 C C . LYS A 1 245 ? 23.779 -6.906 -35.962 1.00 80.56 245 LYS A C 1
ATOM 1900 O O . LYS A 1 245 ? 23.896 -6.484 -37.110 1.00 80.56 245 LYS A O 1
ATOM 1905 N N . ASP A 1 246 ? 22.619 -6.991 -35.311 1.00 79.69 246 ASP A N 1
ATOM 1906 C CA . ASP A 1 246 ? 21.337 -6.569 -35.886 1.00 79.69 246 ASP A CA 1
ATOM 1907 C C . ASP A 1 246 ? 21.153 -5.048 -35.815 1.00 79.69 246 ASP A C 1
ATOM 1909 O O . ASP A 1 246 ? 20.354 -4.495 -36.564 1.00 79.69 246 ASP A O 1
ATOM 1913 N N . VAL A 1 247 ? 21.911 -4.367 -34.946 1.00 77.81 247 VAL A N 1
ATOM 1914 C CA . VAL A 1 247 ? 21.949 -2.901 -34.862 1.00 77.81 247 VAL A CA 1
ATOM 1915 C C . VAL A 1 247 ? 22.872 -2.340 -35.942 1.00 77.81 247 VAL A C 1
ATOM 1917 O O . VAL A 1 247 ? 22.456 -1.542 -36.775 1.00 77.81 247 VAL A O 1
ATOM 1920 N N . ASP A 1 248 ? 24.141 -2.751 -35.925 1.00 76.56 248 ASP A N 1
ATOM 1921 C CA . ASP A 1 248 ? 25.136 -2.391 -36.932 1.00 76.56 248 ASP A CA 1
ATOM 1922 C C . ASP A 1 248 ? 26.311 -3.371 -36.840 1.00 76.56 248 ASP A C 1
ATOM 1924 O O . ASP A 1 248 ? 27.012 -3.460 -35.831 1.00 76.56 248 ASP A O 1
ATOM 1928 N N . SER A 1 249 ? 26.544 -4.106 -37.929 1.00 75.38 249 SER A N 1
ATOM 1929 C CA . SER A 1 249 ? 27.615 -5.104 -38.040 1.00 75.38 249 SER A CA 1
ATOM 1930 C C . SER A 1 249 ? 29.035 -4.560 -37.825 1.00 75.38 249 SER A C 1
ATOM 1932 O O . SER A 1 249 ? 29.965 -5.351 -37.668 1.00 75.38 249 SER A O 1
ATOM 1934 N N . THR A 1 250 ? 29.211 -3.237 -37.854 1.00 76.06 250 THR A N 1
ATOM 1935 C CA . THR A 1 250 ? 30.497 -2.559 -37.658 1.00 76.06 250 THR A CA 1
ATOM 1936 C C . THR A 1 250 ? 30.749 -2.121 -36.215 1.00 76.06 250 THR A C 1
ATOM 1938 O O . THR A 1 250 ? 31.879 -1.747 -35.903 1.00 76.06 250 THR A O 1
ATOM 1941 N N . LEU A 1 251 ? 29.746 -2.201 -35.331 1.00 76.94 251 LEU A N 1
ATOM 1942 C CA . LEU A 1 251 ? 29.892 -1.852 -33.918 1.00 76.94 251 LEU A CA 1
ATOM 1943 C C . LEU A 1 251 ? 30.683 -2.918 -33.158 1.00 76.94 251 LEU A C 1
ATOM 1945 O O . LEU A 1 251 ? 30.334 -4.101 -33.179 1.00 76.94 251 LEU A O 1
ATOM 1949 N N . ASP A 1 252 ? 31.716 -2.484 -32.435 1.00 81.12 252 ASP A N 1
ATOM 1950 C CA . ASP A 1 252 ? 32.432 -3.331 -31.482 1.00 81.12 252 ASP A CA 1
ATOM 1951 C C . ASP A 1 252 ? 31.665 -3.368 -30.146 1.00 81.12 252 ASP A C 1
ATOM 1953 O O . ASP A 1 252 ? 31.517 -2.328 -29.492 1.00 81.12 252 ASP A O 1
ATOM 1957 N N . PRO A 1 253 ? 31.200 -4.548 -29.685 1.00 80.88 253 PRO A N 1
ATOM 1958 C CA . PRO A 1 253 ? 30.567 -4.674 -28.376 1.00 80.88 253 PRO A CA 1
ATOM 1959 C C . PRO A 1 253 ? 31.438 -4.169 -27.226 1.00 80.88 253 PRO A C 1
ATOM 1961 O O . PRO A 1 253 ? 30.913 -3.638 -26.251 1.00 80.88 253 PRO A O 1
ATOM 1964 N N . SER A 1 254 ? 32.762 -4.306 -27.330 1.00 82.69 254 SER A N 1
ATOM 1965 C CA . SER A 1 254 ? 33.685 -3.884 -26.272 1.00 82.69 254 SER A CA 1
ATOM 1966 C C . SER A 1 254 ? 33.697 -2.364 -26.107 1.00 82.69 254 SER A C 1
ATOM 1968 O O . SER A 1 254 ? 33.788 -1.873 -24.984 1.00 82.69 254 SER A O 1
ATOM 1970 N N . GLU A 1 255 ? 33.558 -1.621 -27.209 1.00 82.56 255 GLU A N 1
ATOM 1971 C CA . GLU A 1 255 ? 33.472 -0.158 -27.204 1.00 82.56 255 GLU A CA 1
ATOM 1972 C C . GLU A 1 255 ? 32.132 0.302 -26.619 1.00 82.56 255 GLU A C 1
ATOM 1974 O O . GLU A 1 255 ? 32.112 1.111 -25.696 1.00 82.56 255 GLU A O 1
ATOM 1979 N N . ALA A 1 256 ? 31.017 -0.292 -27.056 1.00 81.56 256 ALA A N 1
ATOM 1980 C CA . ALA A 1 256 ? 29.688 0.053 -26.547 1.00 81.56 256 ALA A CA 1
ATOM 1981 C C . ALA A 1 256 ? 29.507 -0.270 -25.048 1.00 81.56 256 ALA A C 1
ATOM 1983 O O . ALA A 1 256 ? 28.826 0.471 -24.335 1.00 81.56 256 ALA A O 1
ATOM 1984 N N . ILE A 1 257 ? 30.132 -1.345 -24.551 1.00 84.88 257 ILE A N 1
ATOM 1985 C CA . ILE A 1 257 ? 30.176 -1.665 -23.116 1.00 84.88 257 ILE A CA 1
ATOM 1986 C C . ILE A 1 257 ? 31.063 -0.665 -22.366 1.00 84.88 257 ILE A C 1
ATOM 1988 O O . ILE A 1 257 ? 30.666 -0.177 -21.309 1.00 84.88 257 ILE A O 1
ATOM 1992 N N . ALA A 1 258 ? 32.247 -0.334 -22.897 1.00 83.25 258 ALA A N 1
ATOM 1993 C CA . ALA A 1 258 ? 33.160 0.627 -22.272 1.00 83.25 258 ALA A CA 1
ATOM 1994 C C . ALA A 1 258 ? 32.568 2.046 -22.200 1.00 83.25 258 ALA A C 1
ATOM 1996 O O . ALA A 1 258 ? 32.809 2.761 -21.230 1.00 83.25 258 ALA A O 1
ATOM 1997 N N . GLU A 1 259 ? 31.761 2.432 -23.192 1.00 81.56 259 GLU A N 1
ATOM 1998 C CA . GLU A 1 259 ? 30.979 3.674 -23.197 1.00 81.56 259 GLU A CA 1
ATOM 1999 C C . GLU A 1 259 ? 29.738 3.622 -22.293 1.00 81.56 259 GLU A C 1
ATOM 2001 O O . GLU A 1 259 ? 29.033 4.622 -22.155 1.00 81.56 259 GLU A O 1
ATOM 2006 N N . GLY A 1 260 ? 29.447 2.474 -21.677 1.00 83.88 260 GLY A N 1
ATOM 2007 C CA . GLY A 1 260 ? 28.302 2.319 -20.791 1.00 83.88 260 GLY A CA 1
ATOM 2008 C C . GLY A 1 260 ? 26.956 2.322 -21.519 1.00 83.88 260 GLY A C 1
ATOM 2009 O O . GLY A 1 260 ? 25.936 2.541 -20.874 1.00 83.88 260 GLY A O 1
ATOM 2010 N N . LEU A 1 261 ? 26.906 2.038 -22.823 1.00 84.00 261 LEU A N 1
ATOM 2011 C CA . LEU A 1 261 ? 25.657 2.031 -23.596 1.00 84.00 261 LEU A CA 1
ATOM 2012 C C . LEU A 1 261 ? 24.857 0.737 -23.391 1.00 84.00 261 LEU A C 1
ATOM 2014 O O . LEU A 1 261 ? 23.630 0.770 -23.275 1.00 84.00 261 LEU A O 1
ATOM 2018 N N . ILE A 1 262 ? 25.551 -0.401 -23.337 1.00 86.00 262 ILE A N 1
ATOM 2019 C CA . ILE A 1 262 ? 24.947 -1.738 -23.277 1.00 86.00 262 ILE A CA 1
ATOM 2020 C C . ILE A 1 262 ? 25.604 -2.624 -22.210 1.00 86.00 262 ILE A C 1
ATOM 2022 O O . ILE A 1 262 ? 26.767 -2.427 -21.851 1.00 86.00 262 ILE A O 1
ATOM 2026 N N . ARG A 1 263 ? 24.862 -3.636 -21.754 1.00 86.94 263 ARG A N 1
ATOM 2027 C CA . ARG A 1 263 ? 25.322 -4.782 -20.960 1.00 86.94 263 ARG A CA 1
ATOM 2028 C C . ARG A 1 263 ? 25.082 -6.077 -21.720 1.00 86.94 263 ARG A C 1
ATOM 2030 O O . ARG A 1 263 ? 24.081 -6.213 -22.419 1.00 86.94 263 ARG A O 1
ATOM 2037 N N . GLU A 1 264 ? 25.990 -7.027 -21.548 1.00 86.12 264 GLU A N 1
ATOM 2038 C CA . GLU A 1 264 ? 25.785 -8.411 -21.978 1.00 86.12 264 GLU A CA 1
ATOM 2039 C C . GLU A 1 264 ? 24.772 -9.092 -21.049 1.00 86.12 264 GLU A C 1
ATOM 2041 O O . GLU A 1 264 ? 24.745 -8.819 -19.844 1.00 86.12 264 GLU A O 1
ATOM 2046 N N . VAL A 1 265 ? 23.928 -9.949 -21.616 1.00 82.00 265 VAL A N 1
ATOM 2047 C CA . VAL A 1 265 ? 22.948 -10.747 -20.874 1.00 82.00 265 VAL A CA 1
ATOM 2048 C C . VAL A 1 265 ? 23.081 -12.205 -21.270 1.00 82.00 265 VAL A C 1
ATOM 2050 O O . VAL A 1 265 ? 23.278 -12.527 -22.444 1.00 82.00 265 VAL A O 1
ATOM 2053 N N . ASP A 1 266 ? 22.932 -13.083 -20.285 1.00 69.19 266 ASP A N 1
ATOM 2054 C CA . ASP A 1 266 ? 22.857 -14.517 -20.519 1.00 69.19 266 ASP A CA 1
ATOM 2055 C C . ASP A 1 266 ? 21.477 -14.835 -21.105 1.00 69.19 266 ASP A C 1
ATOM 2057 O O . ASP A 1 266 ? 20.494 -14.978 -20.378 1.00 69.19 266 ASP A O 1
ATOM 2061 N N . SER A 1 267 ? 21.377 -14.909 -22.435 1.00 57.25 267 SER A N 1
ATOM 2062 C CA . SER A 1 267 ? 20.119 -15.297 -23.078 1.00 57.25 267 SER A CA 1
ATOM 2063 C C . SER A 1 267 ? 19.767 -16.740 -22.677 1.00 57.25 267 SER A C 1
ATOM 2065 O O . SER A 1 267 ? 20.659 -17.599 -22.702 1.00 57.25 267 SER A O 1
ATOM 2067 N N . PRO A 1 268 ? 18.507 -17.067 -22.335 1.00 50.16 268 PRO A N 1
ATOM 2068 C CA . PRO A 1 268 ? 18.109 -18.430 -21.972 1.00 50.16 268 PRO A CA 1
ATOM 2069 C C . PRO A 1 268 ? 18.377 -19.467 -23.081 1.00 50.16 268 PRO A C 1
ATOM 2071 O O . PRO A 1 268 ? 18.576 -20.645 -22.779 1.00 50.16 268 PRO A O 1
ATOM 2074 N N . ASP A 1 269 ? 18.484 -19.042 -24.346 1.00 46.47 269 ASP A N 1
ATOM 2075 C CA . ASP A 1 269 ? 18.859 -19.906 -25.478 1.00 46.47 269 ASP A CA 1
ATOM 2076 C C . ASP A 1 269 ? 20.358 -20.269 -25.522 1.00 46.47 269 ASP A C 1
ATOM 2078 O O . ASP A 1 269 ? 20.763 -21.196 -26.232 1.00 46.47 269 ASP A O 1
ATOM 2082 N N . SER A 1 270 ? 21.198 -19.608 -24.718 1.00 43.62 270 SER A N 1
ATOM 2083 C CA . SER A 1 270 ? 22.653 -19.830 -24.686 1.00 43.62 270 SER A CA 1
ATOM 2084 C C . SER A 1 270 ? 23.029 -21.226 -24.176 1.00 43.62 270 SER A C 1
ATOM 2086 O O . SER A 1 270 ? 24.056 -21.771 -24.576 1.00 43.62 270 SER A O 1
ATOM 2088 N N . ALA A 1 271 ? 22.186 -21.844 -23.338 1.00 42.66 271 ALA A N 1
ATOM 2089 C CA . ALA A 1 271 ? 22.433 -23.175 -22.776 1.00 42.66 271 ALA A CA 1
ATOM 2090 C C . ALA A 1 271 ? 22.202 -24.325 -23.779 1.00 42.66 271 ALA A C 1
ATOM 2092 O O . ALA A 1 271 ? 22.671 -25.440 -23.556 1.00 42.66 271 ALA A O 1
ATOM 2093 N N . LEU A 1 272 ? 21.493 -24.078 -24.889 1.00 43.03 272 LEU A N 1
ATOM 2094 C CA . LEU A 1 272 ? 21.196 -25.086 -25.920 1.00 43.03 272 LEU A CA 1
ATOM 2095 C C . LEU A 1 272 ? 22.062 -24.936 -27.184 1.00 43.03 272 LEU A C 1
ATOM 2097 O O . LEU A 1 272 ? 22.005 -25.791 -28.069 1.00 43.03 272 LEU A O 1
ATOM 2101 N N . GLN A 1 273 ? 22.892 -23.890 -27.270 1.00 45.53 273 GLN A N 1
ATOM 2102 C CA . GLN A 1 273 ? 23.682 -23.542 -28.459 1.00 45.53 273 GLN A CA 1
ATOM 2103 C C . GLN A 1 273 ? 25.202 -23.754 -28.302 1.00 45.53 273 GLN A C 1
ATOM 2105 O O . GLN A 1 273 ? 25.996 -23.104 -28.978 1.00 45.53 273 GLN A O 1
ATOM 2110 N N . GLU A 1 274 ? 25.653 -24.720 -27.496 1.00 43.28 274 GLU A N 1
ATOM 2111 C CA . GLU A 1 274 ? 27.092 -25.032 -27.338 1.00 43.28 274 GLU A CA 1
ATOM 2112 C C . GLU A 1 274 ? 27.795 -25.593 -28.603 1.00 43.28 274 GLU A C 1
ATOM 2114 O O . GLU A 1 274 ? 28.957 -25.992 -28.539 1.00 43.28 274 GLU A O 1
ATOM 2119 N N . SER A 1 275 ? 27.158 -25.619 -29.783 1.00 45.53 275 SER A N 1
ATOM 2120 C CA . SER A 1 275 ? 27.771 -26.193 -31.000 1.00 45.53 275 SER A CA 1
ATOM 2121 C C . SER A 1 275 ? 27.840 -25.293 -32.238 1.00 45.53 275 SER A C 1
ATOM 2123 O O . SER A 1 275 ? 28.475 -25.682 -33.219 1.00 45.53 275 SER A O 1
ATOM 2125 N N . VAL A 1 276 ? 27.304 -24.069 -32.213 1.00 43.28 276 VAL A N 1
ATOM 2126 C CA . VAL A 1 276 ? 27.489 -23.085 -33.296 1.00 43.28 276 VAL A CA 1
ATOM 2127 C C . VAL A 1 276 ? 27.587 -21.713 -32.646 1.00 43.28 276 VAL A C 1
ATOM 2129 O O . VAL A 1 276 ? 26.648 -21.316 -31.976 1.00 43.28 276 VAL A O 1
ATOM 2132 N N . GLY A 1 277 ? 28.740 -21.046 -32.800 1.00 51.91 277 GLY A N 1
ATOM 2133 C CA . GLY A 1 277 ? 29.151 -19.825 -32.088 1.00 51.91 277 GLY A CA 1
ATOM 2134 C C . GLY A 1 277 ? 28.014 -19.034 -31.441 1.00 51.91 277 GLY A C 1
ATOM 2135 O O . GLY A 1 277 ? 27.250 -18.383 -32.151 1.00 51.91 277 GLY A O 1
ATOM 2136 N N . SER A 1 278 ? 27.932 -19.097 -30.108 1.00 58.81 278 SER A N 1
ATOM 2137 C CA . SER A 1 278 ? 26.910 -18.420 -29.312 1.00 58.81 278 SER A CA 1
ATOM 2138 C C . SER A 1 278 ? 26.860 -16.945 -29.699 1.00 58.81 278 SER A C 1
ATOM 2140 O O . SER A 1 278 ? 27.825 -16.199 -29.488 1.00 58.81 278 SER A O 1
ATOM 2142 N N . THR A 1 279 ? 25.760 -16.526 -30.317 1.00 69.44 279 THR A N 1
ATOM 2143 C CA . THR A 1 279 ? 25.537 -15.105 -30.566 1.00 69.44 279 THR A CA 1
ATOM 2144 C C . THR A 1 279 ? 25.253 -14.471 -29.214 1.00 69.44 279 THR A C 1
ATOM 2146 O O . THR A 1 279 ? 24.343 -14.897 -28.517 1.00 69.44 279 THR A O 1
ATOM 2149 N N . LYS A 1 280 ? 26.086 -13.513 -28.802 1.00 82.25 280 LYS A N 1
ATOM 2150 C CA . LYS A 1 280 ? 25.886 -12.780 -27.551 1.00 82.25 280 LYS A CA 1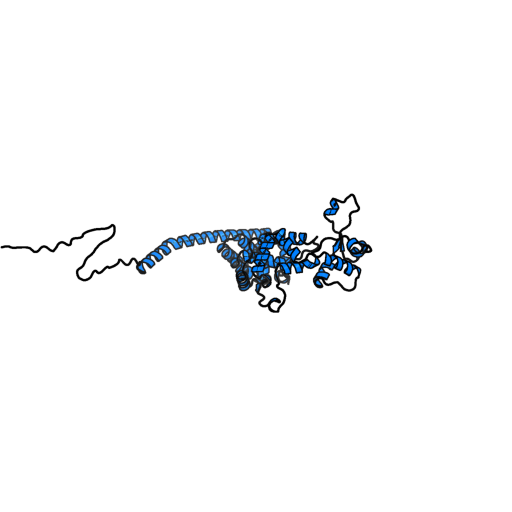
ATOM 2151 C C . LYS A 1 280 ? 24.726 -11.804 -27.705 1.00 82.25 280 LYS A C 1
ATOM 2153 O O . LYS A 1 280 ? 24.636 -11.125 -28.733 1.00 82.25 280 LYS A O 1
ATOM 2158 N N . HIS A 1 281 ? 23.890 -11.728 -26.678 1.00 85.00 281 HIS A N 1
ATOM 2159 C CA . HIS A 1 281 ? 22.770 -10.802 -26.600 1.00 85.00 281 HIS A CA 1
ATOM 2160 C C . HIS A 1 281 ? 23.076 -9.670 -25.623 1.00 85.00 281 HIS A C 1
ATOM 2162 O O . HIS A 1 281 ? 23.846 -9.824 -24.669 1.00 85.00 281 HIS A O 1
ATOM 2168 N N . TYR A 1 282 ? 22.482 -8.514 -25.896 1.00 86.00 282 TYR A N 1
ATOM 2169 C CA . TYR A 1 282 ? 22.732 -7.286 -25.166 1.00 86.00 282 TYR A CA 1
ATOM 2170 C C . TYR A 1 282 ? 21.425 -6.586 -24.805 1.00 86.00 282 TYR A C 1
ATOM 2172 O O . TYR A 1 282 ? 20.417 -6.682 -25.507 1.00 86.00 282 TYR A O 1
ATOM 2180 N N . ARG A 1 283 ? 21.471 -5.841 -23.702 1.00 87.38 283 ARG A N 1
ATOM 2181 C CA . ARG A 1 283 ? 20.446 -4.878 -23.284 1.00 87.38 283 ARG A CA 1
ATOM 2182 C C . ARG A 1 283 ? 21.106 -3.543 -22.999 1.00 87.38 283 ARG A C 1
ATOM 2184 O O . ARG A 1 283 ? 22.320 -3.469 -22.836 1.00 87.38 283 ARG A O 1
ATOM 2191 N N . LEU A 1 284 ? 20.321 -2.479 -22.918 1.00 86.69 284 LEU A N 1
ATOM 2192 C CA . LEU A 1 284 ? 20.849 -1.196 -22.477 1.00 86.69 284 LEU A CA 1
ATOM 2193 C C . LEU A 1 284 ? 21.274 -1.249 -21.021 1.00 86.69 284 LEU A C 1
ATOM 2195 O O . LEU A 1 284 ? 20.665 -1.933 -20.195 1.00 86.69 284 LEU A O 1
ATOM 2199 N N . ASN A 1 285 ? 22.297 -0.464 -20.709 1.00 86.75 285 ASN A N 1
ATOM 2200 C CA . ASN A 1 285 ? 22.591 -0.150 -19.323 1.00 86.75 285 ASN A CA 1
ATOM 2201 C C . ASN A 1 285 ? 21.511 0.750 -18.728 1.00 86.75 285 ASN A C 1
ATOM 2203 O O . ASN A 1 285 ? 20.900 1.562 -19.429 1.00 86.75 285 ASN A O 1
ATOM 2207 N N . GLN A 1 286 ? 21.339 0.643 -17.409 1.00 82.69 286 GLN A N 1
ATOM 2208 C CA . GLN A 1 286 ? 20.327 1.391 -16.668 1.00 82.69 286 GLN A CA 1
ATOM 2209 C C . GLN A 1 286 ? 20.455 2.907 -16.873 1.00 82.69 286 GLN A C 1
ATOM 2211 O O . GLN A 1 286 ? 19.449 3.572 -17.074 1.00 82.69 286 GLN A O 1
ATOM 2216 N N . GLU A 1 287 ? 21.675 3.452 -16.930 1.00 84.06 287 GLU A N 1
ATOM 2217 C CA . GLU A 1 287 ? 21.889 4.887 -17.180 1.00 84.06 287 GLU A CA 1
ATOM 2218 C C . GLU A 1 287 ? 21.279 5.347 -18.512 1.00 84.06 287 GLU A C 1
ATOM 2220 O O . GLU A 1 287 ? 20.709 6.436 -18.608 1.00 84.06 287 GLU A O 1
ATOM 2225 N N . MET A 1 288 ? 21.349 4.501 -19.542 1.00 82.12 288 MET A N 1
ATOM 2226 C CA . MET A 1 288 ? 20.793 4.825 -20.849 1.00 82.12 288 MET A CA 1
ATOM 2227 C C . MET A 1 288 ? 19.271 4.649 -20.883 1.00 82.12 288 MET A C 1
ATOM 2229 O O . MET A 1 288 ? 18.584 5.440 -21.528 1.00 82.12 288 MET A O 1
ATOM 2233 N N . VAL A 1 289 ? 18.732 3.669 -20.152 1.00 82.44 289 VAL A N 1
ATOM 2234 C CA . VAL A 1 289 ? 17.283 3.524 -19.920 1.00 82.44 289 VAL A CA 1
ATOM 2235 C C . VAL A 1 289 ? 16.728 4.753 -19.194 1.00 82.44 289 VAL A C 1
ATOM 2237 O O . VAL A 1 289 ? 15.713 5.316 -19.614 1.00 82.44 289 VAL A O 1
ATOM 2240 N N . ASP A 1 290 ? 17.409 5.215 -18.147 1.00 82.38 290 ASP A N 1
ATOM 2241 C CA . ASP A 1 290 ? 17.012 6.380 -17.356 1.00 82.38 290 ASP A CA 1
ATOM 2242 C C . ASP A 1 290 ? 17.025 7.655 -18.217 1.00 82.38 290 ASP A C 1
ATOM 2244 O O . ASP A 1 290 ? 16.083 8.456 -18.186 1.00 82.38 290 ASP A O 1
ATOM 2248 N N . GLU A 1 291 ? 18.045 7.819 -19.065 1.00 83.94 291 GLU A N 1
ATOM 2249 C CA . GLU A 1 291 ? 18.104 8.919 -20.026 1.00 83.94 291 GLU A CA 1
ATOM 2250 C C . GLU A 1 291 ? 16.947 8.863 -21.031 1.00 83.94 291 GLU A C 1
ATOM 2252 O O . GLU A 1 291 ? 16.276 9.875 -21.249 1.00 83.94 291 GLU A O 1
ATOM 2257 N N . LEU A 1 292 ? 16.656 7.697 -21.612 1.00 80.12 292 LEU A N 1
ATOM 2258 C CA . LEU A 1 292 ? 15.530 7.535 -22.536 1.00 80.12 292 LEU A CA 1
ATOM 2259 C C . LEU A 1 292 ? 14.190 7.810 -21.858 1.00 80.12 292 LEU A C 1
ATOM 2261 O O . LEU A 1 292 ? 13.322 8.451 -22.456 1.00 80.12 292 LEU A O 1
ATOM 2265 N N . THR A 1 293 ? 14.037 7.395 -20.604 1.00 78.88 293 THR A N 1
ATOM 2266 C CA . THR A 1 293 ? 12.860 7.694 -19.784 1.00 78.88 293 THR A CA 1
ATOM 2267 C C . THR A 1 293 ? 12.706 9.206 -19.601 1.00 78.88 293 THR A C 1
ATOM 2269 O O . THR A 1 293 ? 11.625 9.748 -19.836 1.00 78.88 293 THR A O 1
ATOM 2272 N N . SER A 1 294 ? 13.796 9.924 -19.300 1.00 79.75 294 SER A N 1
ATOM 2273 C CA . SER A 1 294 ? 13.794 11.391 -19.166 1.00 79.75 294 SER A CA 1
ATOM 2274 C C . SER A 1 294 ? 13.452 12.125 -20.472 1.00 79.75 294 SER A C 1
ATOM 2276 O O . SER A 1 294 ? 12.805 13.174 -20.463 1.00 79.75 294 SER A O 1
ATOM 2278 N N . LEU A 1 295 ? 13.834 11.546 -21.613 1.00 78.06 295 LEU A N 1
ATOM 2279 C CA . LEU A 1 295 ? 13.540 12.060 -22.949 1.00 78.06 295 LEU A CA 1
ATOM 2280 C C . LEU A 1 295 ? 12.156 11.633 -23.463 1.00 78.06 295 LEU A C 1
ATOM 2282 O O . LEU A 1 295 ? 11.789 11.990 -24.587 1.00 78.06 295 LEU A O 1
ATOM 2286 N N . ASN A 1 296 ? 11.385 10.885 -22.667 1.00 71.88 296 ASN A N 1
ATOM 2287 C CA . ASN A 1 296 ? 10.115 10.269 -23.055 1.00 71.88 296 ASN A CA 1
ATOM 2288 C C . ASN A 1 296 ? 10.239 9.432 -24.346 1.00 71.88 296 ASN A C 1
ATOM 2290 O O . ASN A 1 296 ? 9.426 9.514 -25.272 1.00 71.88 296 ASN A O 1
ATOM 2294 N N . GLY A 1 297 ? 11.331 8.677 -24.440 1.00 66.62 297 GLY A N 1
ATOM 2295 C CA . GLY A 1 297 ? 11.666 7.848 -25.587 1.00 66.62 297 GLY A CA 1
ATOM 2296 C C . GLY A 1 297 ? 12.072 8.620 -26.841 1.00 66.62 297 GLY A C 1
ATOM 2297 O O . GLY A 1 297 ? 12.031 8.047 -27.923 1.00 66.62 297 GLY A O 1
ATOM 2298 N N . LYS A 1 298 ? 12.443 9.905 -26.749 1.00 72.31 298 LYS A N 1
ATOM 2299 C CA . LYS A 1 298 ? 13.037 10.638 -27.880 1.00 72.31 298 LYS A CA 1
ATOM 2300 C C . LYS A 1 298 ? 14.513 10.282 -28.056 1.00 72.31 298 LYS A C 1
ATOM 2302 O O . LYS A 1 298 ? 15.210 9.973 -27.095 1.00 72.31 298 LYS A O 1
ATOM 2307 N N . LEU A 1 299 ? 14.993 10.393 -29.295 1.00 72.06 299 LEU A N 1
ATOM 2308 C CA . LEU A 1 299 ? 16.383 10.101 -29.634 1.00 72.06 299 LEU A CA 1
ATOM 2309 C C . LEU A 1 299 ? 17.360 11.060 -28.925 1.00 72.06 299 LEU A C 1
ATOM 2311 O O . LEU A 1 299 ? 17.178 12.281 -29.005 1.00 72.06 299 LEU A O 1
ATOM 2315 N N . PRO A 1 300 ? 18.432 10.539 -28.304 1.00 72.62 300 PRO A N 1
ATOM 2316 C CA . PRO A 1 300 ? 19.464 11.364 -27.688 1.00 72.62 300 PRO A CA 1
ATOM 2317 C C . PRO A 1 300 ? 20.279 12.166 -28.725 1.00 72.62 300 PRO A C 1
ATOM 2319 O O . PRO A 1 300 ? 20.407 11.812 -29.906 1.00 72.62 300 PRO A O 1
ATOM 2322 N N . GLN A 1 301 ? 20.834 13.302 -28.295 1.00 72.44 301 GLN A N 1
ATOM 2323 C CA . GLN A 1 301 ? 21.669 14.185 -29.122 1.00 72.44 301 GLN A CA 1
ATOM 2324 C C . GLN A 1 301 ? 23.149 13.748 -29.080 1.00 72.44 301 GLN A C 1
ATOM 2326 O O . GLN A 1 301 ? 23.644 13.357 -28.032 1.00 72.44 301 GLN A O 1
ATOM 2331 N N . GLY A 1 302 ? 23.874 13.862 -30.200 1.00 62.97 302 GLY A N 1
ATOM 2332 C CA . GLY A 1 302 ? 25.348 13.936 -30.198 1.00 62.97 302 GLY A CA 1
ATOM 2333 C C . GLY A 1 302 ? 26.176 12.643 -30.297 1.00 62.97 302 GLY A C 1
ATOM 2334 O O . GLY A 1 302 ? 27.368 12.762 -30.555 1.00 62.97 302 GLY A O 1
ATOM 2335 N N . ASN A 1 303 ? 25.600 11.439 -30.181 1.00 77.12 303 ASN A N 1
ATOM 2336 C CA . ASN A 1 303 ? 26.331 10.168 -30.363 1.00 77.12 303 ASN A CA 1
ATOM 2337 C C . ASN A 1 303 ? 25.641 9.300 -31.443 1.00 77.12 303 ASN A C 1
ATOM 2339 O O . ASN A 1 303 ? 24.474 8.934 -31.298 1.00 77.12 303 ASN A O 1
ATOM 2343 N N . TYR A 1 304 ? 26.340 9.027 -32.555 1.00 78.06 304 TYR A N 1
ATOM 2344 C CA . TYR A 1 304 ? 25.816 8.244 -33.687 1.00 78.06 304 TYR A CA 1
ATOM 2345 C C . TYR A 1 304 ? 25.503 6.799 -33.287 1.00 78.06 304 TYR A C 1
ATOM 2347 O O . TYR A 1 304 ? 24.397 6.337 -33.558 1.00 78.06 304 TYR A O 1
ATOM 2355 N N . VAL A 1 305 ? 26.427 6.134 -32.585 1.00 76.25 305 VAL A N 1
ATOM 2356 C CA . VAL A 1 305 ? 26.278 4.754 -32.092 1.00 76.25 305 VAL A CA 1
ATOM 2357 C C . VAL A 1 305 ? 25.058 4.649 -31.188 1.00 76.25 305 VAL A C 1
ATOM 2359 O O . VAL A 1 305 ? 24.168 3.830 -31.407 1.00 76.25 305 VAL A O 1
ATOM 2362 N N . LYS A 1 306 ? 24.953 5.576 -30.235 1.00 79.81 306 LYS A N 1
ATOM 2363 C CA . LYS A 1 306 ? 23.810 5.681 -29.330 1.00 79.81 306 LYS A CA 1
ATOM 2364 C C . LYS A 1 306 ? 22.486 5.833 -30.079 1.00 79.81 306 LYS A C 1
ATOM 2366 O O . LYS A 1 306 ? 21.497 5.210 -29.713 1.00 79.81 306 LYS A O 1
ATOM 2371 N N . ARG A 1 307 ? 22.447 6.646 -31.140 1.00 80.56 307 ARG A N 1
ATOM 2372 C CA . ARG A 1 307 ? 21.239 6.806 -31.965 1.00 80.56 307 ARG A CA 1
ATOM 2373 C C . ARG A 1 307 ? 20.880 5.531 -32.719 1.00 80.56 307 ARG A C 1
ATOM 2375 O O . ARG A 1 307 ? 19.701 5.212 -32.749 1.00 80.56 307 ARG A O 1
ATOM 2382 N N . GLN A 1 308 ? 21.853 4.823 -33.294 1.00 79.12 308 GLN A N 1
ATOM 2383 C CA . GLN A 1 308 ? 21.588 3.566 -34.004 1.00 79.12 308 GLN A CA 1
ATOM 2384 C C . GLN A 1 308 ? 21.008 2.510 -33.062 1.00 79.12 308 GLN A C 1
ATOM 2386 O O . GLN A 1 308 ? 19.970 1.932 -33.369 1.00 79.12 308 GLN A O 1
ATOM 2391 N N . ILE A 1 309 ? 21.608 2.344 -31.877 1.00 79.88 309 ILE A N 1
ATOM 2392 C CA . ILE A 1 309 ? 21.109 1.421 -30.850 1.00 79.88 309 ILE A CA 1
ATOM 2393 C C . ILE A 1 309 ? 19.666 1.777 -30.470 1.00 79.88 309 ILE A C 1
ATOM 2395 O O . ILE A 1 309 ? 18.786 0.928 -30.534 1.00 79.88 309 ILE A O 1
ATOM 2399 N N . VAL A 1 310 ? 19.386 3.044 -30.148 1.00 80.19 310 VAL A N 1
ATOM 2400 C CA . VAL A 1 310 ? 18.030 3.465 -29.754 1.00 80.19 310 VAL A CA 1
ATOM 2401 C C . VAL A 1 310 ? 17.018 3.310 -30.894 1.00 80.19 310 VAL A C 1
ATOM 2403 O O . VAL A 1 310 ? 15.885 2.918 -30.631 1.00 80.19 310 VAL A O 1
ATOM 2406 N N . MET A 1 311 ? 17.395 3.598 -32.144 1.00 80.06 311 MET A N 1
ATOM 2407 C CA . MET A 1 311 ? 16.505 3.431 -33.301 1.00 80.06 311 MET A CA 1
ATOM 2408 C C . MET A 1 311 ? 16.125 1.965 -33.516 1.00 80.06 311 MET A C 1
ATOM 2410 O O . MET A 1 311 ? 14.938 1.667 -33.601 1.00 80.06 311 MET A O 1
ATOM 2414 N N . GLN A 1 312 ? 17.106 1.058 -33.521 1.00 77.75 312 GLN A N 1
ATOM 2415 C CA . GLN A 1 312 ? 16.847 -0.379 -33.653 1.00 77.75 312 GLN A CA 1
ATOM 2416 C C . GLN A 1 312 ? 15.917 -0.880 -32.543 1.00 77.75 312 GLN A C 1
ATOM 2418 O O . GLN A 1 312 ? 15.024 -1.691 -32.768 1.00 77.75 312 GLN A O 1
ATOM 2423 N N . MET A 1 313 ? 16.101 -0.360 -31.332 1.00 77.00 313 MET A N 1
ATOM 2424 C CA . MET A 1 313 ? 15.284 -0.754 -30.197 1.00 77.00 313 MET A CA 1
ATOM 2425 C C . MET A 1 313 ? 13.854 -0.246 -30.278 1.00 77.00 313 MET A C 1
ATOM 2427 O O . MET A 1 313 ? 12.947 -1.008 -29.961 1.00 77.00 313 MET A O 1
ATOM 2431 N N . GLN A 1 314 ? 13.640 1.001 -30.706 1.00 76.31 314 GLN A N 1
ATOM 2432 C CA . GLN A 1 314 ? 12.298 1.565 -30.875 1.00 76.31 314 GLN A CA 1
ATOM 2433 C C . GLN A 1 314 ? 11.432 0.720 -31.814 1.00 76.31 314 GLN A C 1
ATOM 2435 O O . GLN A 1 314 ? 10.238 0.577 -31.555 1.00 76.31 314 GLN A O 1
ATOM 2440 N N . ASP A 1 315 ? 12.031 0.120 -32.844 1.00 76.31 315 ASP A N 1
ATOM 2441 C CA . ASP A 1 315 ? 11.337 -0.790 -33.761 1.00 76.31 315 ASP A CA 1
ATOM 2442 C C . ASP A 1 315 ? 10.941 -2.122 -33.090 1.00 76.31 315 ASP A C 1
ATOM 2444 O O . ASP A 1 315 ? 9.978 -2.767 -33.501 1.00 76.31 315 ASP A O 1
ATOM 2448 N N . SER A 1 316 ? 11.650 -2.513 -32.028 1.00 79.94 316 SER A N 1
ATOM 2449 C CA . SER A 1 316 ? 11.390 -3.715 -31.219 1.00 79.94 316 SER A CA 1
ATOM 2450 C C . SER A 1 316 ? 10.618 -3.453 -29.916 1.00 79.94 316 SER A C 1
ATOM 2452 O O . SER A 1 316 ? 10.395 -4.381 -29.138 1.00 79.94 316 SER A O 1
ATOM 2454 N N . TRP A 1 317 ? 10.206 -2.208 -29.649 1.00 85.44 317 TRP A N 1
ATOM 2455 C CA . TRP A 1 317 ? 9.440 -1.878 -28.448 1.00 85.44 317 TRP A CA 1
ATOM 2456 C C . TRP A 1 317 ? 8.057 -2.514 -28.477 1.00 85.44 317 TRP A C 1
ATOM 2458 O O . TRP A 1 317 ? 7.321 -2.439 -29.464 1.00 85.44 317 TRP A O 1
ATOM 2468 N N . VAL A 1 318 ? 7.666 -3.084 -27.341 1.00 87.81 318 VAL A N 1
ATOM 2469 C CA . VAL A 1 318 ? 6.308 -3.583 -27.152 1.00 87.81 318 VAL A CA 1
ATOM 2470 C C . VAL A 1 318 ? 5.348 -2.394 -27.170 1.00 87.81 318 VAL A C 1
ATOM 2472 O O . VAL A 1 318 ? 5.550 -1.398 -26.475 1.00 87.81 318 VAL A O 1
ATOM 2475 N N . SER A 1 319 ? 4.290 -2.481 -27.978 1.00 90.56 319 SER A N 1
ATOM 2476 C CA . SER A 1 319 ? 3.235 -1.466 -27.985 1.00 90.56 319 SER A CA 1
ATOM 2477 C C . SER A 1 319 ? 2.414 -1.518 -26.692 1.00 90.56 319 SER A C 1
ATOM 2479 O O . SER A 1 319 ? 2.343 -2.553 -26.030 1.00 90.56 319 SER A O 1
ATOM 2481 N N . GLU A 1 320 ? 1.730 -0.425 -26.343 1.00 91.50 320 GLU A N 1
ATOM 2482 C CA . GLU A 1 320 ? 0.838 -0.404 -25.172 1.00 91.50 320 GLU A CA 1
ATOM 2483 C C . GLU A 1 320 ? -0.234 -1.507 -25.260 1.00 91.50 320 GLU A C 1
ATOM 2485 O O . GLU A 1 320 ? -0.493 -2.213 -24.288 1.00 91.50 320 GLU A O 1
ATOM 2490 N N . GLU A 1 321 ? -0.802 -1.724 -26.449 1.00 92.94 321 GLU A N 1
ATOM 2491 C CA . GLU A 1 321 ? -1.801 -2.770 -26.694 1.00 92.94 321 GLU A CA 1
ATOM 2492 C C . GLU A 1 321 ? -1.237 -4.182 -26.486 1.00 92.94 321 GLU A C 1
ATOM 2494 O O . GLU A 1 321 ? -1.893 -5.027 -25.867 1.00 92.94 321 GLU A O 1
ATOM 2499 N N . ALA A 1 322 ? -0.017 -4.439 -26.967 1.00 93.06 322 ALA A N 1
ATOM 2500 C CA . ALA A 1 322 ? 0.655 -5.719 -26.777 1.00 93.06 322 ALA A CA 1
ATOM 2501 C C . ALA A 1 322 ? 1.000 -5.944 -25.298 1.00 93.06 322 ALA A C 1
ATOM 2503 O O . ALA A 1 322 ? 0.723 -7.017 -24.767 1.00 93.06 322 ALA A O 1
ATOM 2504 N N . PHE A 1 323 ? 1.493 -4.918 -24.600 1.00 93.38 323 PHE A N 1
ATOM 2505 C CA . PHE A 1 323 ? 1.796 -4.977 -23.169 1.00 93.38 323 PHE A CA 1
ATOM 2506 C C . PHE A 1 323 ? 0.549 -5.286 -22.327 1.00 93.38 323 PHE A C 1
ATOM 2508 O O . PHE A 1 323 ? 0.558 -6.187 -21.488 1.00 93.38 323 PHE A O 1
ATOM 2515 N N . VAL A 1 324 ? -0.569 -4.604 -22.592 1.00 94.94 324 VAL A N 1
ATOM 2516 C CA . VAL A 1 324 ? -1.846 -4.877 -21.912 1.00 94.94 324 VAL A CA 1
ATOM 2517 C C . VAL A 1 324 ? -2.367 -6.280 -22.235 1.00 94.94 324 VAL A C 1
ATOM 2519 O O . VAL A 1 324 ? -2.937 -6.938 -21.360 1.00 94.94 324 VAL A O 1
ATOM 2522 N N . SER A 1 325 ? -2.163 -6.760 -23.463 1.00 96.19 325 SER A N 1
ATOM 2523 C CA . SER A 1 325 ? -2.535 -8.125 -23.855 1.00 96.19 325 SER A CA 1
ATOM 2524 C C . SER A 1 325 ? -1.697 -9.170 -23.114 1.00 96.19 325 SER A C 1
ATOM 2526 O O . SER A 1 325 ? -2.265 -10.125 -22.589 1.00 96.19 325 SER A O 1
ATOM 2528 N N . MET A 1 326 ? -0.388 -8.941 -22.948 1.00 95.25 326 MET A N 1
ATOM 2529 C CA . MET A 1 326 ? 0.478 -9.796 -22.126 1.00 95.25 326 MET A CA 1
ATOM 2530 C C . MET A 1 326 ? -0.016 -9.878 -20.680 1.00 95.25 326 MET A C 1
ATOM 2532 O O . MET A 1 326 ? -0.144 -10.979 -20.147 1.00 95.25 326 MET A O 1
ATOM 2536 N N . ILE A 1 327 ? -0.357 -8.740 -20.058 1.00 96.06 327 ILE A N 1
ATOM 2537 C CA . ILE A 1 327 ? -0.922 -8.718 -18.699 1.00 96.06 327 ILE A CA 1
ATOM 2538 C C . ILE A 1 327 ? -2.206 -9.551 -18.641 1.00 96.06 327 ILE A C 1
ATOM 2540 O O . ILE A 1 327 ? -2.361 -10.389 -17.758 1.00 96.06 327 ILE A O 1
ATOM 2544 N N . ARG A 1 328 ? -3.122 -9.354 -19.595 1.00 97.00 328 ARG A N 1
ATOM 2545 C CA . ARG A 1 328 ? -4.406 -10.066 -19.632 1.00 97.00 328 ARG A CA 1
ATOM 2546 C C . ARG A 1 328 ? -4.241 -11.579 -19.766 1.00 97.00 328 ARG A C 1
ATOM 2548 O O . ARG A 1 328 ? -4.958 -12.322 -19.101 1.00 97.00 328 ARG A O 1
ATOM 2555 N N . GLU A 1 329 ? -3.360 -12.019 -20.655 1.00 96.44 329 GLU A N 1
ATOM 2556 C CA . GLU A 1 329 ? -3.220 -13.431 -21.020 1.00 96.44 329 GLU A CA 1
ATOM 2557 C C . GLU A 1 329 ? -2.350 -14.210 -20.032 1.00 96.44 329 GLU A C 1
ATOM 2559 O O . GLU A 1 329 ? -2.658 -15.359 -19.722 1.00 96.44 329 GLU A O 1
ATOM 2564 N N . GLN A 1 330 ? -1.282 -13.592 -19.523 1.00 96.00 330 GLN A N 1
ATOM 2565 C CA . GLN A 1 330 ? -0.282 -14.266 -18.689 1.00 96.00 330 GLN A CA 1
ATOM 2566 C C . GLN A 1 330 ? -0.474 -13.988 -17.190 1.00 96.00 330 GLN A C 1
ATOM 2568 O O . GLN A 1 330 ? -0.114 -14.828 -16.368 1.00 96.00 330 GLN A O 1
ATOM 2573 N N . PHE A 1 331 ? -1.089 -12.855 -16.826 1.00 96.12 331 PHE A N 1
ATOM 2574 C CA . PHE A 1 331 ? -1.241 -12.393 -15.438 1.00 96.12 331 PHE A CA 1
ATOM 2575 C C . PHE A 1 331 ? -2.697 -11.985 -15.122 1.00 96.12 331 PHE A C 1
ATOM 2577 O O . PHE A 1 331 ? -2.983 -10.823 -14.812 1.00 96.12 331 PHE A O 1
ATOM 2584 N N . PRO A 1 332 ? -3.663 -12.923 -15.189 1.00 95.56 332 PRO A N 1
ATOM 2585 C CA . PRO A 1 332 ? -5.093 -12.605 -15.119 1.00 95.56 332 PRO A CA 1
ATOM 2586 C C . PRO A 1 332 ? -5.539 -12.004 -13.775 1.00 95.56 332 PRO A C 1
ATOM 2588 O O . PRO A 1 332 ? -6.511 -11.243 -13.736 1.00 95.56 332 PRO A O 1
ATOM 2591 N N . VAL A 1 333 ? -4.841 -12.322 -12.678 1.00 95.00 333 VAL A N 1
ATOM 2592 C CA . VAL A 1 333 ? -5.129 -11.775 -11.342 1.00 95.00 333 VAL A CA 1
ATOM 2593 C C . VAL A 1 333 ? -4.769 -10.290 -11.293 1.00 95.00 333 VAL A C 1
ATOM 2595 O O . VAL A 1 333 ? -5.659 -9.470 -11.053 1.00 95.00 333 VAL A O 1
ATOM 2598 N N . MET A 1 334 ? -3.524 -9.920 -11.624 1.00 95.94 334 MET A N 1
ATOM 2599 C CA . MET A 1 334 ? -3.132 -8.515 -11.786 1.00 95.94 334 MET A CA 1
ATOM 2600 C C . MET A 1 334 ? -4.013 -7.795 -12.807 1.00 95.94 334 MET A C 1
ATOM 2602 O O . MET A 1 334 ? -4.485 -6.699 -12.518 1.00 95.94 334 MET A O 1
ATOM 2606 N N . TYR A 1 335 ? -4.308 -8.400 -13.964 1.00 96.88 335 TYR A N 1
ATOM 2607 C CA . TYR A 1 335 ? -5.188 -7.779 -14.959 1.00 96.88 335 TYR A CA 1
ATOM 2608 C C . TYR A 1 335 ? -6.546 -7.388 -14.365 1.00 96.88 335 TYR A C 1
ATOM 2610 O O . TYR A 1 335 ? -7.005 -6.261 -14.550 1.00 96.88 335 TYR A O 1
ATOM 2618 N N . THR A 1 336 ? -7.179 -8.308 -13.634 1.00 96.56 336 THR A N 1
ATOM 2619 C CA . THR A 1 336 ? -8.494 -8.084 -13.021 1.00 96.56 336 THR A CA 1
ATOM 2620 C C . THR A 1 336 ? -8.431 -6.987 -11.960 1.00 96.56 336 THR A C 1
ATOM 2622 O O . THR A 1 336 ? -9.300 -6.113 -11.930 1.00 96.56 336 THR A O 1
ATOM 2625 N N . ALA A 1 337 ? -7.387 -6.986 -11.128 1.00 96.62 337 ALA A N 1
ATOM 2626 C CA . ALA A 1 337 ? -7.170 -5.956 -10.117 1.00 96.62 337 ALA A CA 1
ATOM 2627 C C . ALA A 1 337 ? -7.006 -4.569 -10.752 1.00 96.62 337 ALA A C 1
ATOM 2629 O O . ALA A 1 337 ? -7.752 -3.642 -10.431 1.00 96.62 337 ALA A O 1
ATOM 2630 N N . LEU A 1 338 ? -6.096 -4.448 -11.723 1.00 95.88 338 LEU A N 1
ATOM 2631 C CA . LEU A 1 338 ? -5.850 -3.203 -12.449 1.00 95.88 338 LEU A CA 1
ATOM 2632 C C . LEU A 1 338 ? -7.102 -2.730 -13.189 1.00 95.88 338 LEU A C 1
ATOM 2634 O O . LEU A 1 338 ? -7.408 -1.544 -13.169 1.00 95.88 338 LEU A O 1
ATOM 2638 N N . GLN A 1 339 ? -7.876 -3.641 -13.781 1.00 96.12 339 GLN A N 1
ATOM 2639 C CA . GLN A 1 339 ? -9.133 -3.295 -14.440 1.00 96.12 339 GLN A CA 1
ATOM 2640 C C . GLN A 1 339 ? -10.181 -2.758 -13.452 1.00 96.12 339 GLN A C 1
ATOM 2642 O O . GLN A 1 339 ? -10.905 -1.820 -13.784 1.00 96.12 339 GLN A O 1
ATOM 2647 N N . ASN A 1 340 ? -10.292 -3.338 -12.256 1.00 95.88 340 ASN A N 1
ATOM 2648 C CA . ASN A 1 340 ? -11.211 -2.849 -11.226 1.00 95.88 340 ASN A CA 1
ATOM 2649 C C . ASN A 1 340 ? -10.797 -1.468 -10.713 1.00 95.88 340 ASN A C 1
ATOM 2651 O O . ASN A 1 340 ? -11.635 -0.572 -10.627 1.00 95.88 340 ASN A O 1
ATOM 2655 N N . MET A 1 341 ? -9.502 -1.269 -10.472 1.00 95.38 341 MET A N 1
ATOM 2656 C CA . MET A 1 341 ? -8.964 0.028 -10.069 1.00 95.38 341 MET A CA 1
ATOM 2657 C C . MET A 1 341 ? -9.146 1.084 -11.172 1.00 95.38 341 MET A C 1
ATOM 2659 O O . MET A 1 341 ? -9.517 2.220 -10.887 1.00 95.38 341 MET A O 1
ATOM 2663 N N . ASP A 1 342 ? -8.964 0.718 -12.442 1.00 93.62 342 ASP A N 1
ATOM 2664 C CA . ASP A 1 342 ? -9.184 1.625 -13.574 1.00 93.62 342 ASP A CA 1
ATOM 2665 C C . ASP A 1 342 ? -10.652 2.069 -13.689 1.00 93.62 342 ASP A C 1
ATOM 2667 O O . ASP A 1 342 ? -10.931 3.248 -13.911 1.00 93.62 342 ASP A O 1
ATOM 2671 N N . LYS A 1 343 ? -11.606 1.151 -13.456 1.00 92.94 343 LYS A N 1
ATOM 2672 C CA . LYS A 1 343 ? -13.046 1.470 -13.372 1.00 92.94 343 LYS A CA 1
ATOM 2673 C C . LYS A 1 343 ? -13.374 2.407 -12.213 1.00 92.94 343 LYS A C 1
ATOM 2675 O O . LYS A 1 343 ? -14.290 3.212 -12.339 1.00 92.94 343 LYS A O 1
ATOM 2680 N N . ALA A 1 344 ? -12.639 2.300 -11.109 1.00 92.88 344 ALA A N 1
ATOM 2681 C CA . ALA A 1 344 ? -12.758 3.201 -9.969 1.00 92.88 344 ALA A CA 1
ATOM 2682 C C . ALA A 1 344 ? -12.095 4.572 -10.209 1.00 92.88 344 ALA A C 1
ATOM 2684 O O . ALA A 1 344 ? -12.078 5.388 -9.297 1.00 92.88 344 ALA A O 1
ATOM 2685 N N . GLU A 1 345 ? -11.545 4.825 -11.404 1.00 90.12 345 GLU A N 1
ATOM 2686 C CA . GLU A 1 345 ? -10.810 6.045 -11.755 1.00 90.12 345 GLU A CA 1
ATOM 2687 C C . GLU A 1 345 ? -9.579 6.295 -10.870 1.00 90.12 345 GLU A C 1
ATOM 2689 O O . GLU A 1 345 ? -9.224 7.433 -10.564 1.00 90.12 345 GLU A O 1
ATOM 2694 N N . ILE A 1 346 ? -8.876 5.221 -10.492 1.00 91.31 346 ILE A N 1
ATOM 2695 C CA . ILE A 1 346 ? -7.726 5.273 -9.577 1.00 91.31 346 ILE A CA 1
ATOM 2696 C C . ILE A 1 346 ? -6.640 6.277 -9.988 1.00 91.31 346 ILE A C 1
ATOM 2698 O O . ILE A 1 346 ? -5.954 6.828 -9.134 1.00 91.31 346 ILE A O 1
ATOM 2702 N N . PHE A 1 347 ? -6.486 6.553 -11.285 1.00 87.00 347 PHE A N 1
ATOM 2703 C CA . PHE A 1 347 ? -5.493 7.498 -11.800 1.00 87.00 347 PHE A CA 1
ATOM 2704 C C . PHE A 1 347 ? -5.725 8.943 -11.324 1.00 87.00 347 PHE A C 1
ATOM 2706 O O . PHE A 1 347 ? -4.796 9.753 -11.341 1.00 87.00 347 PHE A O 1
ATOM 2713 N N . LYS A 1 348 ? -6.951 9.271 -10.893 1.00 88.12 348 LYS A N 1
ATOM 2714 C CA . LYS A 1 348 ? -7.294 10.560 -10.282 1.00 88.12 348 LYS A CA 1
ATOM 2715 C C . LYS A 1 348 ? -6.921 10.610 -8.802 1.00 88.12 348 LYS A C 1
ATOM 2717 O O . LYS A 1 348 ? -6.824 11.695 -8.242 1.00 88.12 348 LYS A O 1
ATOM 2722 N N . PHE A 1 349 ? -6.661 9.473 -8.166 1.00 92.25 349 PHE A N 1
ATOM 2723 C CA . PHE A 1 349 ? -6.363 9.401 -6.745 1.00 92.25 349 PHE A CA 1
ATOM 2724 C C . PHE A 1 349 ? -4.855 9.504 -6.484 1.00 92.25 349 PHE A C 1
ATOM 2726 O O . PHE A 1 349 ? -4.060 8.696 -6.964 1.00 92.25 349 PHE A O 1
ATOM 2733 N N . ARG A 1 350 ? -4.447 10.482 -5.673 1.00 91.25 350 ARG A N 1
ATOM 2734 C CA . ARG A 1 350 ? -3.066 10.636 -5.196 1.00 91.25 350 ARG A CA 1
ATOM 2735 C C . ARG A 1 350 ? -2.978 10.251 -3.733 1.00 91.25 350 ARG A C 1
ATOM 2737 O O . ARG A 1 350 ? -3.645 10.852 -2.897 1.00 91.25 350 ARG A O 1
ATOM 2744 N N . ILE A 1 351 ? -2.123 9.289 -3.410 1.00 93.62 351 ILE A N 1
ATOM 2745 C CA . ILE A 1 351 ? -1.965 8.805 -2.039 1.00 93.62 351 ILE A CA 1
ATOM 2746 C C . ILE A 1 351 ? -1.282 9.851 -1.138 1.00 93.62 351 ILE A C 1
ATOM 2748 O O . ILE A 1 351 ? -0.292 10.493 -1.509 1.00 93.62 351 ILE A O 1
ATOM 2752 N N . SER A 1 352 ? -1.820 10.040 0.068 1.00 94.94 352 SER A N 1
ATOM 2753 C CA . SER A 1 352 ? -1.261 10.960 1.065 1.00 94.94 352 SER A CA 1
ATOM 2754 C C . SER A 1 352 ? -0.141 10.296 1.878 1.00 94.94 352 SER A C 1
ATOM 2756 O O . SER A 1 352 ? 0.130 9.104 1.740 1.00 94.94 352 SER A O 1
ATOM 2758 N N . ALA A 1 353 ? 0.499 11.055 2.773 1.00 94.75 353 ALA A N 1
ATOM 2759 C CA . ALA A 1 353 ? 1.462 10.500 3.728 1.00 94.75 353 ALA A CA 1
ATOM 2760 C C . ALA A 1 353 ? 0.830 9.435 4.643 1.00 94.75 353 ALA A C 1
ATOM 2762 O O . ALA A 1 353 ? 1.422 8.385 4.871 1.00 94.75 353 ALA A O 1
ATOM 2763 N N . ILE A 1 354 ? -0.402 9.670 5.112 1.00 96.50 354 ILE A N 1
ATOM 2764 C CA . ILE A 1 354 ? -1.167 8.698 5.912 1.00 96.50 354 ILE A CA 1
ATOM 2765 C C . ILE A 1 354 ? -1.459 7.456 5.065 1.00 96.50 354 ILE A C 1
ATOM 2767 O O . ILE A 1 354 ? -1.213 6.338 5.509 1.00 96.50 354 ILE A O 1
ATOM 2771 N N . GLY A 1 355 ? -1.908 7.647 3.818 1.00 96.62 355 GLY A N 1
ATOM 2772 C CA . GLY A 1 355 ? -2.145 6.539 2.894 1.00 96.62 355 GLY A CA 1
ATOM 2773 C C . GLY A 1 355 ? -0.897 5.676 2.686 1.00 96.62 355 GLY A C 1
ATOM 2774 O O . GLY A 1 355 ? -0.995 4.454 2.726 1.00 96.62 355 GLY A O 1
ATOM 2775 N N . ARG A 1 356 ? 0.288 6.290 2.551 1.00 95.50 356 ARG A N 1
ATOM 2776 C CA . ARG A 1 356 ? 1.564 5.564 2.441 1.00 95.50 356 ARG A CA 1
ATOM 2777 C C . ARG A 1 356 ? 1.942 4.809 3.716 1.00 95.50 356 ARG A C 1
ATOM 2779 O O . ARG A 1 356 ? 2.415 3.682 3.622 1.00 95.50 356 ARG A O 1
ATOM 2786 N N . ILE A 1 357 ? 1.729 5.390 4.898 1.00 96.19 357 ILE A N 1
ATOM 2787 C CA . ILE A 1 357 ? 1.985 4.703 6.177 1.00 96.19 357 ILE A CA 1
ATOM 2788 C C . ILE A 1 357 ? 1.073 3.478 6.328 1.00 96.19 357 ILE A C 1
ATOM 2790 O O . ILE A 1 357 ? 1.543 2.408 6.709 1.00 96.19 357 ILE A O 1
ATOM 2794 N N . LEU A 1 358 ? -0.205 3.607 5.966 1.00 97.12 358 LEU A N 1
ATOM 2795 C CA . LEU A 1 358 ? -1.153 2.491 5.944 1.00 97.12 358 LEU A CA 1
ATOM 2796 C C . LEU A 1 358 ? -0.764 1.426 4.913 1.00 97.12 358 LEU A C 1
ATOM 2798 O O . LEU A 1 358 ? -0.776 0.240 5.229 1.00 97.12 358 LEU A O 1
ATOM 2802 N N . ALA A 1 359 ? -0.359 1.845 3.712 1.00 96.00 359 ALA A N 1
ATOM 2803 C CA . ALA A 1 359 ? 0.123 0.958 2.658 1.00 96.00 359 ALA A CA 1
ATOM 2804 C C . ALA A 1 359 ? 1.329 0.123 3.112 1.00 96.00 359 ALA A C 1
ATOM 2806 O O . ALA A 1 359 ? 1.358 -1.083 2.879 1.00 96.00 359 ALA A O 1
ATOM 2807 N N . VAL A 1 360 ? 2.294 0.755 3.788 1.00 94.62 360 VAL A N 1
ATOM 2808 C CA . VAL A 1 360 ? 3.461 0.095 4.387 1.00 94.62 360 VAL A CA 1
ATOM 2809 C C . VAL A 1 360 ? 3.048 -0.892 5.474 1.00 94.62 360 VAL A C 1
ATOM 2811 O O . VAL A 1 360 ? 3.557 -2.011 5.488 1.00 94.62 360 VAL A O 1
ATOM 2814 N N . ALA A 1 361 ? 2.153 -0.497 6.385 1.00 95.00 361 ALA A N 1
ATOM 2815 C CA . ALA A 1 361 ? 1.699 -1.369 7.467 1.00 95.00 361 ALA A CA 1
ATOM 2816 C C . ALA A 1 361 ? 0.989 -2.614 6.913 1.00 95.00 361 ALA A C 1
ATOM 2818 O O . ALA A 1 361 ? 1.307 -3.726 7.322 1.00 95.00 361 ALA A O 1
ATOM 2819 N N . ASN A 1 362 ? 0.114 -2.426 5.921 1.00 95.50 362 ASN A N 1
ATOM 2820 C CA . ASN A 1 362 ? -0.579 -3.514 5.234 1.00 95.50 362 ASN A CA 1
ATOM 2821 C C . ASN A 1 362 ? 0.393 -4.399 4.446 1.00 95.50 362 ASN A C 1
ATOM 2823 O O . ASN A 1 362 ? 0.317 -5.616 4.515 1.00 95.50 362 ASN A O 1
ATOM 2827 N N . PHE A 1 363 ? 1.379 -3.815 3.761 1.00 93.56 363 PHE A N 1
ATOM 2828 C CA . PHE A 1 363 ? 2.391 -4.598 3.053 1.00 93.56 363 PHE A CA 1
ATOM 2829 C C . PHE A 1 363 ? 3.236 -5.459 3.996 1.00 93.56 363 PHE A C 1
ATOM 2831 O O . PHE A 1 363 ? 3.480 -6.636 3.739 1.00 93.56 363 PHE A O 1
ATOM 2838 N N . SER A 1 364 ? 3.659 -4.869 5.112 1.00 90.00 364 SER A N 1
ATOM 2839 C CA . SER A 1 364 ? 4.520 -5.519 6.100 1.00 90.00 364 SER A CA 1
ATOM 2840 C C . SER A 1 364 ? 3.861 -6.730 6.759 1.00 90.00 364 SER A C 1
ATOM 2842 O O . SER A 1 364 ? 4.578 -7.629 7.189 1.00 90.00 364 SER A O 1
ATOM 2844 N N . ALA A 1 365 ? 2.525 -6.766 6.813 1.00 86.62 365 ALA A N 1
ATOM 2845 C CA . ALA A 1 365 ? 1.761 -7.910 7.302 1.00 86.62 365 ALA A CA 1
ATOM 2846 C C . ALA A 1 365 ? 1.966 -9.167 6.437 1.00 86.62 365 ALA A C 1
ATOM 2848 O O . ALA A 1 365 ? 2.033 -10.276 6.960 1.00 86.62 365 ALA A O 1
ATOM 2849 N N . HIS A 1 366 ? 2.112 -8.997 5.120 1.00 88.12 366 HIS A N 1
ATOM 2850 C CA . HIS A 1 366 ? 2.306 -10.110 4.184 1.00 88.12 366 HIS A CA 1
ATOM 2851 C C . HIS A 1 366 ? 3.780 -10.371 3.847 1.00 88.12 366 HIS A C 1
ATOM 2853 O O . HIS A 1 366 ? 4.112 -11.478 3.431 1.00 88.12 366 HIS A O 1
ATOM 2859 N N . HIS A 1 367 ? 4.653 -9.375 4.043 1.00 87.00 367 HIS A N 1
ATOM 2860 C CA . HIS A 1 367 ? 6.075 -9.419 3.683 1.00 87.00 367 HIS A CA 1
ATOM 2861 C C . HIS A 1 367 ? 7.001 -8.918 4.810 1.00 87.00 367 HIS A C 1
ATOM 2863 O O . HIS A 1 367 ? 7.724 -7.921 4.642 1.00 87.00 367 HIS A O 1
ATOM 2869 N N . PRO A 1 368 ? 7.001 -9.570 5.988 1.00 82.62 368 PRO A N 1
ATOM 2870 C CA . PRO A 1 368 ? 7.806 -9.134 7.129 1.00 82.62 368 PRO A CA 1
ATOM 2871 C C . PRO A 1 368 ? 9.316 -9.125 6.831 1.00 82.62 368 PRO A C 1
ATOM 2873 O O . PRO A 1 368 ? 10.049 -8.294 7.367 1.00 82.62 368 PRO A O 1
ATOM 2876 N N . GLU A 1 369 ? 9.790 -9.998 5.941 1.00 85.88 369 GLU A N 1
ATOM 2877 C CA . GLU A 1 369 ? 11.199 -10.160 5.567 1.00 85.88 369 GLU A CA 1
ATOM 2878 C C . GLU A 1 369 ? 11.800 -8.949 4.837 1.00 85.88 369 GLU A C 1
ATOM 2880 O O . GLU A 1 369 ? 12.992 -8.666 4.981 1.00 85.88 369 GLU A O 1
ATOM 2885 N N . ILE A 1 370 ? 10.981 -8.203 4.092 1.00 85.50 370 ILE A N 1
ATOM 2886 C CA . ILE A 1 370 ? 11.409 -7.024 3.321 1.00 85.50 370 ILE A CA 1
ATOM 2887 C C . ILE A 1 370 ? 10.819 -5.709 3.845 1.00 85.50 370 ILE A C 1
ATOM 2889 O O . ILE A 1 370 ? 11.099 -4.655 3.270 1.00 85.50 370 ILE A O 1
ATOM 2893 N N . LYS A 1 371 ? 10.102 -5.727 4.980 1.00 84.62 371 LYS A N 1
ATOM 2894 C CA . LYS A 1 371 ? 9.507 -4.550 5.651 1.00 84.62 371 LYS A CA 1
ATOM 2895 C C . LYS A 1 371 ? 10.422 -3.321 5.645 1.00 84.62 371 LYS A C 1
ATOM 2897 O O . LYS A 1 371 ? 10.053 -2.266 5.139 1.00 84.62 371 LYS A O 1
ATOM 2902 N N . ASN A 1 372 ? 11.656 -3.462 6.134 1.00 84.69 372 ASN A N 1
ATOM 2903 C CA . ASN A 1 372 ? 12.603 -2.344 6.241 1.00 84.69 372 ASN A CA 1
ATOM 2904 C C . ASN A 1 372 ? 13.057 -1.787 4.881 1.00 84.69 372 ASN A C 1
ATOM 2906 O O . ASN A 1 372 ? 13.348 -0.596 4.764 1.00 84.69 372 ASN A O 1
ATOM 2910 N N . GLN A 1 373 ? 13.172 -2.641 3.860 1.00 85.00 373 GLN A N 1
ATOM 2911 C CA . GLN A 1 373 ? 13.529 -2.207 2.507 1.00 85.00 373 GLN A CA 1
ATOM 2912 C C . GLN A 1 373 ? 12.354 -1.457 1.878 1.00 85.00 373 GLN A C 1
ATOM 2914 O O . GLN A 1 373 ? 12.530 -0.385 1.300 1.00 85.00 373 GLN A O 1
ATOM 2919 N N . PHE A 1 374 ? 11.149 -1.984 2.076 1.00 84.00 374 PHE A N 1
ATOM 2920 C CA . PHE A 1 374 ? 9.920 -1.419 1.551 1.00 84.00 374 PHE A CA 1
ATOM 2921 C C . PHE A 1 374 ? 9.558 -0.078 2.207 1.00 84.00 374 PHE A C 1
ATOM 2923 O O . PHE A 1 374 ? 9.203 0.873 1.515 1.00 84.00 374 PHE A O 1
ATOM 2930 N N . GLU A 1 375 ? 9.759 0.062 3.521 1.00 87.56 375 GLU A N 1
ATOM 2931 C CA . GLU A 1 375 ? 9.633 1.343 4.227 1.00 87.56 375 GLU A CA 1
ATOM 2932 C C . GLU A 1 375 ? 10.543 2.426 3.637 1.00 87.56 375 GLU A C 1
ATOM 2934 O O . GLU A 1 375 ? 10.111 3.562 3.428 1.00 87.56 375 GLU A O 1
ATOM 2939 N N . LYS A 1 376 ? 11.799 2.081 3.330 1.00 87.50 376 LYS A N 1
ATOM 2940 C CA . LYS A 1 376 ? 12.762 3.007 2.714 1.00 87.50 376 LYS A CA 1
ATOM 2941 C C . LYS A 1 376 ? 12.378 3.403 1.293 1.00 87.50 376 LYS A C 1
ATOM 2943 O O . LYS A 1 376 ? 12.669 4.525 0.884 1.00 87.50 376 LYS A O 1
ATOM 2948 N N . LEU A 1 377 ? 11.746 2.493 0.559 1.00 85.81 377 LEU A N 1
ATOM 2949 C CA . LEU A 1 377 ? 11.292 2.729 -0.804 1.00 85.81 377 LEU A CA 1
ATOM 2950 C C . LEU A 1 377 ? 10.062 3.646 -0.838 1.00 85.81 377 LEU A C 1
ATOM 2952 O O . LEU A 1 377 ? 10.024 4.616 -1.597 1.00 85.81 377 LEU A O 1
ATOM 2956 N N . LEU A 1 378 ? 9.060 3.349 -0.007 1.00 83.88 378 LEU A N 1
ATOM 2957 C CA . LEU A 1 378 ? 7.763 4.019 -0.065 1.00 83.88 378 LEU A CA 1
ATOM 2958 C C . LEU A 1 378 ? 7.729 5.363 0.660 1.00 83.88 378 LEU A C 1
ATOM 2960 O O . LEU A 1 378 ? 7.094 6.305 0.182 1.00 83.88 378 LEU A O 1
ATOM 2964 N N . LEU A 1 379 ? 8.371 5.451 1.824 1.00 88.50 379 LEU A N 1
ATOM 2965 C CA . LEU A 1 379 ? 8.290 6.627 2.684 1.00 88.50 379 LEU A CA 1
ATOM 2966 C C . LEU A 1 379 ? 9.409 7.608 2.357 1.00 88.50 379 LEU A C 1
ATOM 2968 O O . LEU A 1 379 ? 10.546 7.223 2.106 1.00 88.50 379 LEU A O 1
ATOM 2972 N N . THR A 1 380 ? 9.111 8.899 2.399 1.00 87.06 380 THR A N 1
ATOM 2973 C CA . THR A 1 380 ? 10.113 9.971 2.338 1.00 87.06 380 THR A CA 1
ATOM 2974 C C . THR A 1 380 ? 10.967 10.011 3.616 1.00 87.06 380 THR A C 1
ATOM 2976 O O . THR A 1 380 ? 10.509 9.546 4.660 1.00 87.06 380 THR A O 1
ATOM 2979 N N . PRO A 1 381 ? 12.172 10.619 3.604 1.00 86.69 381 PRO A N 1
ATOM 2980 C CA . PRO A 1 381 ? 12.994 10.749 4.815 1.00 86.69 381 PRO A CA 1
ATOM 2981 C C . PRO A 1 381 ? 12.241 11.374 6.002 1.00 86.69 381 PRO A C 1
ATOM 2983 O O . PRO A 1 381 ? 12.359 10.911 7.132 1.00 86.69 381 PRO A O 1
ATOM 2986 N N . LEU A 1 382 ? 11.385 12.369 5.741 1.00 86.00 382 LEU A N 1
ATOM 2987 C CA . LEU A 1 382 ? 10.562 13.008 6.771 1.00 86.00 382 LEU A CA 1
ATOM 2988 C C . LEU A 1 382 ? 9.505 12.054 7.358 1.00 86.00 382 LEU A C 1
ATOM 2990 O O . LEU A 1 382 ? 9.298 12.030 8.569 1.00 86.00 382 LEU A O 1
ATOM 2994 N N . GLU A 1 383 ? 8.859 11.243 6.519 1.00 88.00 383 GLU A N 1
ATOM 2995 C CA . GLU A 1 383 ? 7.910 10.202 6.949 1.00 88.00 383 GLU A CA 1
ATOM 2996 C C . GLU A 1 383 ? 8.610 9.045 7.684 1.00 88.00 383 GLU A C 1
ATOM 2998 O O . GLU A 1 383 ? 7.981 8.337 8.473 1.00 88.00 383 GLU A O 1
ATOM 3003 N N . ARG A 1 384 ? 9.918 8.867 7.464 1.00 85.56 384 ARG A N 1
ATOM 3004 C CA . ARG A 1 384 ? 10.780 7.930 8.202 1.00 85.56 384 ARG A CA 1
ATOM 3005 C C . ARG A 1 384 ? 11.332 8.485 9.514 1.00 85.56 384 ARG A C 1
ATOM 3007 O O . ARG A 1 384 ? 11.865 7.710 10.295 1.00 85.56 384 ARG A O 1
ATOM 3014 N N . GLY A 1 385 ? 11.154 9.778 9.787 1.00 79.19 385 GLY A N 1
ATOM 3015 C CA . GLY A 1 385 ? 11.720 10.422 10.976 1.00 79.19 385 GLY A CA 1
ATOM 3016 C C . GLY A 1 385 ? 13.224 10.709 10.864 1.00 79.19 385 GLY A C 1
ATOM 3017 O O . GLY A 1 385 ? 13.877 10.930 11.876 1.00 79.19 385 GLY A O 1
ATOM 3018 N N . GLU A 1 386 ? 13.779 10.725 9.649 1.00 82.12 386 GLU A N 1
ATOM 3019 C CA . GLU A 1 386 ? 15.210 10.938 9.364 1.00 82.12 386 GLU A CA 1
ATOM 3020 C C . GLU A 1 386 ? 15.578 12.428 9.159 1.00 82.12 386 GLU A C 1
ATOM 3022 O O . GLU A 1 386 ? 16.570 12.728 8.494 1.00 82.12 386 GLU A O 1
ATOM 3027 N N . ALA A 1 387 ? 14.769 13.366 9.670 1.00 57.41 387 ALA A N 1
ATOM 3028 C CA . ALA A 1 387 ? 14.895 14.810 9.412 1.00 57.41 387 ALA A CA 1
ATOM 3029 C C . ALA A 1 387 ? 15.642 15.587 10.504 1.00 57.41 387 ALA A C 1
ATOM 3031 O O . ALA A 1 387 ? 15.373 15.336 11.703 1.00 57.41 387 ALA A O 1
#

InterPro domains:
  IPR053773 Vpar_1526-like [NF045477] (37-365)
  IPR053773 Vpar_1526-like [PF28206] (37-364)

Secondary structure (DSSP, 8-state):
------PPPP------STT------SS---------S--HHHHHHHHHHHHHHHHHHHHHHHHHHHHHHHHHHHHHHHHHHHHH-GGGGGGGGSHHHHHHHHHHHHHHHHS--HHHHHHHHHHHHHHHHSPTT-HHHHHHHHHHHHGGGS-HHHHHHHHHHHHHHH----S-SSHHHHHHHHHHHHHHHHTS---SHHHHHHHHHTTSEEE-S--GGGGTPPPP-HHHHHHHHHGGG-S--EEHHHH-TT--HHHHHHTTSEEEE--GGGGT-TTS----EEEE-HHHHHHHHHTTTPPPSS-HHHHHHHHHHHHTPPPHHHHHHHHHHH-HHHHHHHHHHHHTTGGGEEE-HHHHHHHHHHHHHH-TTTHHHHHHHHS-TTTTT--

Foldseek 3Di:
DDDDDDDDDDDDFDDDDDPDGDDDDPPDDDPPPVPPPQDPVNVVVVVVVCCVVCVVVVVVVLVVLLVVLLVVLVVLLCVCCVVPPVVLVVLCVPPLLVVLSVLLSVLCSVPPDLLSSLLSSLLSSQLSPDDPPAPLNVLSSLLSNCSSVADLQLLLQLLLVLCLVFDDDFPAQALVSVLVVSCVLSVVSLQRHAQALVSLVSCVVSVQWHFQPDDVVNVVDDDDAPLVSSCLRCQLRHFHWAQVVLLPVPDDPVVCVVVQFKDWDDDPCQVVPPDPPDRITIDGHRVLSVVCSVVSLDADPDDPSSRSVSVSGVVRGQDSVNSLVCCVPVPVSNNSSRNSCRNSVVVRIGGDLSSLSSSLSSSCSVVVPCSVVSCVRRHDCSSVSVD

Sequence (387 aa):
MSEAGRLPRRQEQAADGDNASMTQAGRDIYYTTNNYGSDVSQIREIAEEVVRSQAPAIAAEAKALWEDSAREITLSIVEEVIRDSPEALSAFAAPRVQIALAAAQQGYASSPDDDLREVLTSLVVGIAREPARTHRDLLLKQSLDLAPKLSRRQLNTLTILAIFERTRYQNCDGPRDILEKTEELLRPFAGDVVGYESELNHAAGLGCGDQVQLTGEDFGGERSSIFKAFFQTYKADLYEDFPLKDVDSTLDPSEAIAEGLIREVDSPDSALQESVGSTKHYRLNQEMVDELTSLNGKLPQGNYVKRQIVMQMQDSWVSEEAFVSMIREQFPVMYTALQNMDKAEIFKFRISAIGRILAVANFSAHHPEIKNQFEKLLLTPLERGEA